Protein AF-A0A531CSM1-F1 (afdb_monomer_lite)

pLDDT: mean 91.16, std 9.32, range [47.19, 98.81]

Sequence (619 aa):
DDDGPSISTTGTEPTLTVDETVLTTDDTKSFAANFSSAFGADGAGTVTYALGFTAGATGLTDTLTGQAVVLSLNGGVVEGRTATSNDLVFTVTVSSTGNVTLDQIRAVVHPTTDPDESKTLAADNLVQLTATVTDKDGDHHSATLDIGQNLVFKDDGPTITKPFDGDKNAGNGNGTHETLANTVGASAEGNFGYDIGADSHPAAFYNATHSDFVDQDSVLDGIQLSLTGNLTGLVPGTPTSFISSYATLQSESATSATFNWQISYDSDPNTAGNQTATAGGTLVFDKDADTYTITLNDAVEGFTKDILHTSELLSKEPTSNVGHPNIVVEKLFEADSTPETTDRDFFVQFTANSVTNTIKFGLNTTGDSDDATPTDTAWNPGDLVTNNHEDWVSATQSTNGVAGDTIQKGELLTLRFFDTSPGITTESITPSQTAADMAIKFDGIGTSEDLMVILQLVSGTDSSVHTTKAIYISNSDIFKAGQVPDAYLADFPLDNNDGLVIIERNDYNGVGENWVIQGAQIMQSGNGITGPDSNPNLAGLQETPTAIDLNRLTGSTGGSSQTALVNWDATDNDVLKIVDLGFTSTQTTTPDAHLDFGVQVADADGDTTTVQHILVDIA

Radius of gyration: 44.2 Å; chains: 1; bounding box: 89×59×142 Å

Foldseek 3Di:
DDFAKDKEFDDDAAFWEDELLDLADKGKDACLVRMDIDGTPLAADAKFKAKDFDWDFFPWAFLAPRAGWTWDADPRKIFTAGPPPRHTAWIWHADRRRIIMIGGNTDTFDDDQDQFDKDFTPDQRRMKMKMWGAHDVGGIDIYIDRGRRSHIYTGHAKDWPDFWDQAPPPPDDDDDANEFALDAFTKGKTFTEMDGTRSFYDQVQWWQAGDLWQAPDPPDPARWWDKFFWWAQAPVRDTWGFPDKTWHWHTDGPFKTKTKIKTWTAQHPLDPDRPIDMWIWMWMAGHVVRMIMTGTRGGFKHKYWDKFKLLQFPDKPPNDCVVQAQKMKTWRDDQVVAPDPPDFTKMKIKGKFFADPPAAKAWDQQQEEPVDRHPHQADDKSIHIHIPGTGGFDRHSFATETNDRWFWQRMKMKMFIARDDPDRPDDDRQFDDWFQKKKWKFAQADQFFWKKKKFWKAAPVDRVDTIIAIATETSVLWDAAPRDDPSCCVVDPHDHRMTMAMGGNLQQDDVPGRITGRMMMIHRFSSSRKHAAPDPPDDDGDTDFGHWYQQNDDDPPRYTDPPPGHITGDRDTDMTRTGMMIGIDMDMTRIKIWMWTWIKGTRSSGHIDHTGIRIHIHD

Secondary structure (DSSP, 8-state):
-----EEEE-SPPP-EEEEGGGTT--EEEE-GGGEEEE--SS---EEEEEEEE--S--S-BBTTT-PBEEEEEETTEEEEEETTT--EEEEEEE-TTSEEEEEE-S-B--SSS-TT-EE--SSGGGEEEEEEEE-SSS-EEEEEEE-GGGEEEEP---EEEE---S-TTS-S-TTPPEEE-SSTT-EEEEE-EEE--TT---TTT-BTTB-SB--S-TTSSS-B-EEEEEEESSSSSS-EE-SEEEEEEEEE-SSEEEEEEEEEEES-TTSSS--EEEEEEEEEEETTTTEEEEEEEE---EEEEEEEEGGG-SEEESSSSTT--SEEEEEEE-GGGSS-SS---EEEEEEEEE--SS---EEESSSS--SS-----B--TT-EEE-S-EE-EEEETTEEEESSSSB-TTEEEEEEEESS---SSS---S----BS-EEEEESS--SS--EEEEEEEEETTEEEEEEEEEEEE-GGGSEETT-S-HHHHTT----TT-EEEEE-GGGS--TT--EEEEEEEEESS-TT-BPPBS-TTSSS--BPP-EEE-----STT-PPPSSSEEPPPPP----B-EEEEEEEEEEEE--EEEEEEEE-BB-SS--BPPPEEEEEEE-

Structure (mmCIF, N/CA/C/O backbone):
data_AF-A0A531CSM1-F1
#
_entry.id   AF-A0A531CSM1-F1
#
loop_
_atom_site.group_PDB
_atom_site.id
_atom_site.type_symbol
_atom_site.label_atom_id
_atom_site.label_alt_id
_atom_site.label_comp_id
_atom_site.label_asym_id
_atom_site.label_entity_id
_atom_site.label_seq_id
_atom_site.pdbx_PDB_ins_code
_atom_site.Cartn_x
_atom_site.Cartn_y
_atom_site.Cartn_z
_atom_site.occupancy
_atom_site.B_iso_or_equiv
_atom_site.auth_seq_id
_atom_site.auth_comp_id
_atom_site.auth_asym_id
_atom_site.auth_atom_id
_atom_site.pdbx_PDB_model_num
ATOM 1 N N . ASP A 1 1 ? -43.591 4.612 87.127 1.00 54.69 1 ASP A N 1
ATOM 2 C CA . ASP A 1 1 ? -42.901 4.962 85.885 1.00 54.69 1 ASP A CA 1
ATOM 3 C C . ASP A 1 1 ? -42.885 3.718 85.040 1.00 54.69 1 ASP A C 1
ATOM 5 O O . ASP A 1 1 ? -42.678 2.643 85.594 1.00 54.69 1 ASP A O 1
ATOM 9 N N . ASP A 1 2 ? -43.318 3.889 83.802 1.00 59.16 2 ASP A N 1
ATOM 10 C CA . ASP A 1 2 ? -43.389 2.858 82.774 1.00 59.16 2 ASP A CA 1
ATOM 11 C C . ASP A 1 2 ? -42.035 2.872 82.059 1.00 59.16 2 ASP A C 1
ATOM 13 O O . ASP A 1 2 ? -41.625 3.932 81.569 1.00 59.16 2 ASP A O 1
ATOM 17 N N . ASP A 1 3 ? -41.279 1.777 82.139 1.00 74.12 3 ASP A N 1
ATOM 18 C CA . ASP A 1 3 ? -39.903 1.712 81.635 1.00 74.12 3 ASP A CA 1
ATOM 19 C C . ASP A 1 3 ? -39.920 1.189 80.189 1.00 74.12 3 ASP A C 1
ATOM 21 O O . ASP A 1 3 ? -39.660 0.011 79.952 1.00 74.12 3 ASP A O 1
ATOM 25 N N . GLY A 1 4 ? -40.177 2.082 79.228 1.00 84.31 4 GLY A N 1
ATOM 26 C CA . GLY A 1 4 ? -40.267 1.730 77.804 1.00 84.31 4 GLY A CA 1
ATOM 27 C C . GLY A 1 4 ? -38.965 1.181 77.181 1.00 84.31 4 GLY A C 1
ATOM 28 O O . GLY A 1 4 ? -37.873 1.257 77.768 1.00 84.31 4 GLY A O 1
ATOM 29 N N . PRO A 1 5 ? -39.029 0.643 75.949 1.00 94.19 5 PRO A N 1
ATOM 30 C CA . PRO A 1 5 ? -37.909 -0.050 75.337 1.00 94.19 5 PRO A CA 1
ATOM 31 C C . PRO A 1 5 ? -36.833 0.932 74.847 1.00 94.19 5 PRO A C 1
ATOM 33 O O . PRO A 1 5 ? -37.071 2.118 74.618 1.00 94.19 5 PRO A O 1
ATOM 36 N N . SER A 1 6 ? -35.615 0.434 74.629 1.00 94.31 6 SER A N 1
ATOM 37 C CA . SER A 1 6 ? -34.495 1.217 74.096 1.00 94.31 6 SER A CA 1
ATOM 38 C C . SER A 1 6 ? -33.812 0.504 72.934 1.00 94.31 6 SER A C 1
ATOM 40 O O . SER A 1 6 ? -33.751 -0.724 72.889 1.00 94.31 6 SER A O 1
ATOM 42 N N . ILE A 1 7 ? -33.303 1.274 71.973 1.00 96.81 7 ILE A N 1
ATOM 43 C CA . ILE A 1 7 ? -32.543 0.768 70.834 1.00 96.81 7 ILE A CA 1
ATOM 44 C C . ILE A 1 7 ? -31.530 1.827 70.398 1.00 96.81 7 ILE A C 1
ATOM 46 O O . ILE A 1 7 ? -31.811 3.024 70.466 1.00 96.81 7 ILE A O 1
ATOM 50 N N . SER A 1 8 ? -30.344 1.395 69.984 1.00 95.56 8 SER A N 1
ATOM 51 C CA . SER A 1 8 ? -29.292 2.257 69.439 1.00 95.56 8 SER A CA 1
ATOM 52 C C . SER A 1 8 ? -28.511 1.530 68.350 1.00 95.56 8 SER A C 1
ATOM 54 O O . SER A 1 8 ? -28.433 0.299 68.363 1.00 95.56 8 SER A O 1
ATOM 56 N N . THR A 1 9 ? -27.890 2.280 67.441 1.00 95.31 9 THR A N 1
ATOM 57 C CA . THR A 1 9 ? -26.961 1.714 66.459 1.00 95.31 9 THR A CA 1
ATOM 58 C C . THR A 1 9 ? -25.604 1.407 67.096 1.00 95.31 9 THR A C 1
ATOM 60 O O . THR A 1 9 ? -25.160 2.103 68.013 1.00 95.31 9 THR A O 1
ATOM 63 N N . THR A 1 10 ? -24.953 0.329 66.659 1.00 91.50 10 THR A N 1
ATOM 64 C CA . THR A 1 10 ? -23.661 -0.139 67.181 1.00 91.50 10 THR A CA 1
ATOM 65 C C . THR A 1 10 ? -22.855 -0.879 66.112 1.00 91.50 10 THR A C 1
ATOM 67 O O . THR A 1 10 ? -23.408 -1.351 65.124 1.00 91.50 10 THR A O 1
ATOM 70 N N . GLY A 1 11 ? -21.562 -1.088 66.368 1.00 89.69 11 GLY A N 1
ATOM 71 C CA . GLY A 1 11 ? -20.725 -1.983 65.564 1.00 89.69 11 GLY A CA 1
ATOM 72 C C . GLY A 1 11 ? -20.292 -1.399 64.219 1.00 89.69 11 GLY A C 1
ATOM 73 O O . GLY A 1 11 ? -20.488 -0.219 63.948 1.00 89.69 11 GLY A O 1
ATOM 74 N N . THR A 1 12 ? -19.656 -2.244 63.409 1.00 91.50 12 THR A N 1
ATOM 75 C CA . THR A 1 12 ? -19.281 -1.938 62.023 1.00 91.50 12 THR A CA 1
ATOM 76 C C . THR A 1 12 ? -20.348 -2.499 61.100 1.00 91.50 12 THR A C 1
ATOM 78 O O . THR A 1 12 ? -20.803 -3.630 61.284 1.00 91.50 12 THR A O 1
ATOM 81 N N . GLU A 1 13 ? -20.772 -1.698 60.140 1.00 94.94 13 GLU A N 1
ATOM 82 C CA . GLU A 1 13 ? -21.775 -2.084 59.158 1.00 94.94 13 GLU A CA 1
ATOM 83 C C . GLU A 1 13 ? -21.186 -3.067 58.137 1.00 94.94 13 GLU A C 1
ATOM 85 O O . GLU A 1 13 ? -20.042 -2.896 57.707 1.00 94.94 13 GLU A O 1
ATOM 90 N N . PRO A 1 14 ? -21.936 -4.105 57.736 1.00 97.00 14 PRO A N 1
ATOM 91 C CA . PRO A 1 14 ? -21.606 -4.887 56.555 1.00 97.00 14 PRO A CA 1
ATOM 92 C C . PRO A 1 14 ? -21.596 -4.024 55.288 1.00 97.00 14 PRO A C 1
ATOM 94 O O . PRO A 1 14 ? -22.323 -3.038 55.191 1.00 97.00 14 PRO A O 1
ATOM 97 N N . THR A 1 15 ? -20.827 -4.454 54.294 1.00 98.06 15 THR A N 1
ATOM 98 C CA . THR A 1 15 ? -20.883 -3.948 52.917 1.00 98.06 15 THR A CA 1
ATOM 99 C C . THR A 1 15 ? -21.598 -4.984 52.057 1.00 98.06 15 THR A C 1
ATOM 101 O O . THR A 1 15 ? -21.322 -6.180 52.202 1.00 98.06 15 THR A O 1
ATOM 104 N N . LEU A 1 16 ? -22.528 -4.533 51.216 1.00 98.56 16 LEU A N 1
ATOM 105 C CA . LEU A 1 16 ? -23.157 -5.344 50.180 1.00 98.56 16 LEU A CA 1
ATOM 106 C C . LEU A 1 16 ? -22.474 -5.033 48.852 1.00 98.56 16 LEU A C 1
ATOM 108 O O . LEU A 1 16 ? -22.362 -3.861 48.498 1.00 98.56 16 LEU A O 1
ATOM 112 N N . THR A 1 17 ? -22.025 -6.060 48.140 1.00 98.19 17 THR A N 1
ATOM 113 C CA . THR A 1 17 ? -21.304 -5.893 46.875 1.00 98.19 17 THR A CA 1
ATOM 114 C C . THR A 1 17 ? -21.959 -6.716 45.781 1.00 98.19 17 THR A C 1
ATOM 116 O O . THR A 1 17 ? -22.003 -7.939 45.879 1.00 98.19 17 THR A O 1
ATOM 119 N N . VAL A 1 18 ? -22.449 -6.025 44.761 1.00 98.00 18 VAL A N 1
ATOM 120 C CA . VAL A 1 18 ? -22.950 -6.581 43.497 1.00 98.00 18 VAL A CA 1
ATOM 121 C C . VAL A 1 18 ? -21.958 -6.251 42.388 1.00 98.00 18 VAL A C 1
ATOM 123 O O . VAL A 1 18 ? -21.143 -5.345 42.561 1.00 98.00 18 VAL A O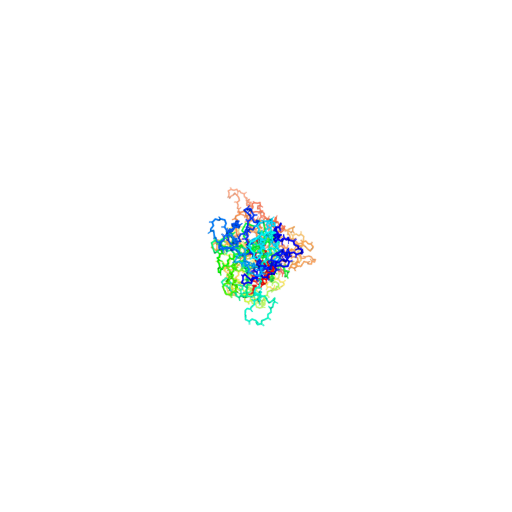 1
ATOM 126 N N . ASP A 1 19 ? -21.996 -7.019 41.306 1.00 95.62 19 ASP A N 1
ATOM 127 C CA . ASP A 1 19 ? -20.972 -7.027 40.263 1.00 95.62 19 ASP A CA 1
ATOM 128 C C . ASP A 1 19 ? -21.630 -7.114 38.887 1.00 95.62 19 ASP A C 1
ATOM 130 O O . ASP A 1 19 ? -22.467 -7.995 38.645 1.00 95.62 19 ASP A O 1
ATOM 134 N N . GLU A 1 20 ? -21.276 -6.172 38.017 1.00 95.00 20 GLU A N 1
ATOM 135 C CA . GLU A 1 20 ? -21.855 -6.013 36.689 1.00 95.00 20 GLU A CA 1
ATOM 136 C C . GLU A 1 20 ? -21.541 -7.201 35.778 1.00 95.00 20 GLU A C 1
ATOM 138 O O . GLU A 1 20 ? -22.413 -7.578 34.992 1.00 95.00 20 GLU A O 1
ATOM 143 N N . THR A 1 21 ? -20.437 -7.923 36.024 1.00 91.88 21 THR A N 1
ATOM 144 C CA . THR A 1 21 ? -20.078 -9.154 35.297 1.00 91.88 21 THR A CA 1
ATOM 145 C C . THR A 1 21 ? -21.235 -10.158 35.330 1.00 91.88 21 THR A C 1
ATOM 147 O O . THR A 1 21 ? -21.452 -10.949 34.408 1.00 91.88 21 THR A O 1
ATOM 150 N N . VAL A 1 22 ? -21.992 -10.179 36.439 1.00 90.38 22 VAL A N 1
ATOM 151 C CA . VAL A 1 22 ? -23.143 -11.067 36.624 1.00 90.38 22 VAL A CA 1
ATOM 152 C C . VAL A 1 22 ? -24.270 -10.361 37.385 1.00 90.38 22 VAL A C 1
ATOM 154 O O . VAL A 1 22 ? -24.526 -10.654 38.557 1.00 90.38 22 VAL A O 1
ATOM 157 N N . LEU A 1 23 ? -25.057 -9.558 36.664 1.00 93.69 23 LEU A N 1
ATOM 158 C CA . LEU A 1 23 ? -26.254 -8.857 37.171 1.00 93.69 23 LEU A CA 1
ATOM 159 C C . LEU A 1 23 ? -27.332 -9.756 37.815 1.00 93.69 23 LEU A C 1
ATOM 161 O O . LEU A 1 23 ? -28.284 -9.272 38.408 1.00 93.69 23 LEU A O 1
ATOM 165 N N . THR A 1 24 ? -27.244 -11.083 37.706 1.00 92.12 24 THR A N 1
ATOM 166 C CA . THR A 1 24 ? -28.193 -11.996 38.373 1.00 92.12 24 THR A CA 1
ATOM 167 C C . THR A 1 24 ? -27.790 -12.375 39.802 1.00 92.12 24 THR A C 1
ATOM 169 O O . THR A 1 24 ? -28.430 -13.247 40.396 1.00 92.12 24 THR A O 1
ATOM 172 N N . THR A 1 25 ? -26.689 -11.825 40.322 1.00 95.38 25 THR A N 1
ATOM 173 C CA . THR A 1 25 ? -26.137 -12.184 41.634 1.00 95.38 25 THR A CA 1
ATOM 174 C C . THR A 1 25 ? -26.363 -11.075 42.658 1.00 95.38 25 THR A C 1
ATOM 176 O O . THR A 1 25 ? -25.632 -10.091 42.698 1.00 95.38 25 THR A O 1
ATOM 179 N N . ASP A 1 26 ? -27.328 -11.288 43.548 1.00 97.62 26 ASP A N 1
ATOM 180 C CA . ASP A 1 26 ? -27.588 -10.398 44.682 1.00 97.62 26 ASP A CA 1
ATOM 181 C C . ASP A 1 26 ? -26.577 -10.624 45.818 1.00 97.62 26 ASP A C 1
ATOM 183 O O . ASP A 1 26 ? -26.142 -11.757 46.070 1.00 97.62 26 ASP A O 1
ATOM 187 N N . ASP A 1 27 ? -26.312 -9.589 46.620 1.00 98.56 27 ASP A N 1
ATOM 188 C CA . ASP A 1 27 ? -25.626 -9.749 47.905 1.00 98.56 27 ASP A CA 1
ATOM 189 C C . ASP A 1 27 ? -26.581 -9.532 49.077 1.00 98.56 27 ASP A C 1
ATOM 191 O O . ASP A 1 27 ? -27.343 -8.570 49.123 1.00 98.56 27 ASP A O 1
ATOM 195 N N . THR A 1 28 ? -26.529 -10.432 50.061 1.00 98.50 28 THR A N 1
ATOM 196 C CA . THR A 1 28 ? -27.346 -10.379 51.277 1.00 98.50 28 THR A CA 1
ATOM 197 C C . THR A 1 28 ? -26.465 -10.415 52.515 1.00 98.50 28 THR A C 1
ATOM 199 O O . THR A 1 28 ? -25.750 -11.392 52.760 1.00 98.50 28 THR A O 1
ATOM 202 N N . LYS A 1 29 ? -26.586 -9.403 53.378 1.00 98.44 29 LYS A N 1
ATOM 203 C CA . LYS A 1 29 ? -25.868 -9.330 54.659 1.00 98.44 29 LYS A CA 1
ATOM 204 C C . LYS A 1 29 ? -26.821 -9.039 55.815 1.00 98.44 29 LYS A C 1
ATOM 206 O O . LYS A 1 29 ? -27.849 -8.384 55.658 1.00 98.44 29 LYS A O 1
ATOM 211 N N . SER A 1 30 ? -26.487 -9.536 57.006 1.00 97.75 30 SER A N 1
ATOM 212 C CA . SER A 1 30 ? -27.281 -9.277 58.211 1.00 97.75 30 SER A CA 1
ATOM 213 C C . SER A 1 30 ? -26.825 -7.995 58.896 1.00 97.75 30 SER A C 1
ATOM 215 O O . SER A 1 30 ? -25.690 -7.921 59.361 1.00 97.75 30 SER A O 1
ATOM 217 N N . PHE A 1 31 ? -27.734 -7.028 59.016 1.00 97.75 31 PHE A N 1
ATOM 218 C CA . PHE A 1 31 ? -27.537 -5.775 59.752 1.00 97.75 31 PHE A CA 1
ATOM 219 C C . PHE A 1 31 ? -28.145 -5.833 61.159 1.00 97.75 31 PHE A C 1
ATOM 221 O O . PHE A 1 31 ? -28.084 -4.869 61.917 1.00 97.75 31 PHE A O 1
ATOM 228 N N . ALA A 1 32 ? -28.735 -6.966 61.556 1.00 95.81 32 ALA A N 1
ATOM 229 C CA . ALA A 1 32 ? -29.391 -7.099 62.856 1.00 95.81 32 ALA A CA 1
ATOM 230 C C . ALA A 1 32 ? -28.437 -6.819 64.031 1.00 95.81 32 ALA A C 1
ATOM 232 O O . ALA A 1 32 ? -28.837 -6.201 65.015 1.00 95.81 32 ALA A O 1
ATOM 233 N N . ALA A 1 33 ? -27.166 -7.217 63.907 1.00 96.00 33 ALA A N 1
ATOM 234 C CA . ALA A 1 33 ? -26.134 -6.970 64.915 1.00 96.00 33 ALA A CA 1
ATOM 235 C C . ALA A 1 33 ? -25.743 -5.486 65.045 1.00 96.00 33 ALA A C 1
ATOM 237 O O . ALA A 1 33 ? -25.123 -5.107 66.039 1.00 96.00 33 ALA A O 1
ATOM 238 N N . ASN A 1 34 ? -26.125 -4.642 64.081 1.00 97.25 34 ASN A N 1
ATOM 239 C CA . ASN A 1 34 ? -25.899 -3.202 64.138 1.00 97.25 34 ASN A CA 1
ATOM 240 C C . ASN A 1 34 ? -26.920 -2.472 65.014 1.00 97.25 34 ASN A C 1
ATOM 242 O O . ASN A 1 34 ? -26.779 -1.273 65.229 1.00 97.25 34 ASN A O 1
ATOM 246 N N . PHE A 1 35 ? -27.910 -3.180 65.563 1.00 97.00 35 PHE A N 1
ATOM 247 C CA . PHE A 1 35 ? -28.906 -2.620 66.466 1.00 97.00 35 PHE A CA 1
ATOM 248 C C . PHE A 1 35 ? -28.861 -3.315 67.825 1.00 97.00 35 PHE A C 1
ATOM 250 O O . PHE A 1 35 ? -29.227 -4.481 67.971 1.00 97.00 35 PHE A O 1
ATOM 257 N N . SER A 1 36 ? -28.466 -2.567 68.852 1.00 96.00 36 SER A N 1
ATOM 258 C CA . SER A 1 36 ? -28.531 -3.020 70.239 1.00 96.00 36 SER A CA 1
ATOM 259 C C . SER A 1 36 ? -29.869 -2.595 70.830 1.00 96.00 36 SER A C 1
ATOM 261 O O . SER A 1 36 ? -30.087 -1.405 71.047 1.00 96.00 36 SER A O 1
ATOM 263 N N . SER A 1 37 ? -30.759 -3.555 71.089 1.00 93.88 37 SER A N 1
ATOM 264 C CA . SER A 1 37 ? -32.105 -3.311 71.625 1.00 93.88 37 SER A CA 1
ATOM 265 C C . SER A 1 37 ? -32.321 -3.944 73.002 1.00 93.88 37 SER A C 1
ATOM 267 O O . SER A 1 37 ? -31.727 -4.969 73.340 1.00 93.88 37 SER A O 1
ATOM 269 N N . ALA A 1 38 ? -33.192 -3.329 73.802 1.00 93.44 38 ALA A N 1
ATOM 270 C CA . ALA A 1 38 ? -33.670 -3.839 75.080 1.00 93.44 38 ALA A CA 1
ATOM 271 C C . ALA A 1 38 ? -35.160 -3.511 75.254 1.00 93.44 38 ALA A C 1
ATOM 273 O O . ALA A 1 38 ? -35.584 -2.387 75.010 1.00 93.44 38 ALA A O 1
ATOM 274 N N . PHE A 1 39 ? -35.941 -4.486 75.716 1.00 91.69 39 PHE A N 1
ATOM 275 C CA . PHE A 1 39 ? -37.402 -4.387 75.841 1.00 91.69 39 PHE A CA 1
ATOM 276 C C . PHE A 1 39 ? -37.898 -3.779 77.163 1.00 91.69 39 PHE A C 1
ATOM 278 O O . PHE A 1 39 ? -39.072 -3.903 77.474 1.00 91.69 39 PHE A O 1
ATOM 285 N N . GLY A 1 40 ? -37.016 -3.203 77.982 1.00 88.19 40 GLY A N 1
ATOM 286 C CA . GLY A 1 40 ? -37.424 -2.668 79.285 1.00 88.19 40 GLY A CA 1
ATOM 287 C C . GLY A 1 40 ? -37.887 -3.743 80.279 1.00 88.19 40 GLY A C 1
ATOM 288 O O . GLY A 1 40 ? -37.547 -4.929 80.157 1.00 88.19 40 GLY A O 1
ATOM 289 N N . ALA A 1 41 ? -38.612 -3.312 81.312 1.00 86.81 41 ALA A N 1
ATOM 290 C CA . ALA A 1 41 ? -39.083 -4.178 82.395 1.00 86.81 41 ALA A CA 1
ATOM 291 C C . ALA A 1 41 ? -40.318 -5.016 82.003 1.00 86.81 41 ALA A C 1
ATOM 293 O O . ALA A 1 41 ? -40.567 -6.062 82.613 1.00 86.81 41 ALA A O 1
ATOM 294 N N . ASP A 1 42 ? -41.035 -4.602 80.957 1.00 84.19 42 ASP A N 1
ATOM 295 C CA . ASP A 1 42 ? -42.323 -5.164 80.526 1.00 84.19 42 ASP A CA 1
ATOM 296 C C . ASP A 1 42 ? -42.180 -6.462 79.715 1.00 84.19 42 ASP A C 1
ATOM 298 O O . ASP A 1 42 ? -43.124 -7.244 79.533 1.00 84.19 42 ASP A O 1
ATOM 302 N N . GLY A 1 43 ? -40.936 -6.791 79.365 1.00 83.06 43 GLY A N 1
ATOM 303 C CA . GLY A 1 43 ? -40.537 -8.061 78.778 1.00 83.06 43 GLY A CA 1
ATOM 304 C C . GLY A 1 43 ? -40.579 -8.056 77.253 1.00 83.06 43 GLY A C 1
ATOM 305 O O . GLY A 1 43 ? -41.027 -7.117 76.609 1.00 83.06 43 GLY A O 1
ATOM 306 N N . ALA A 1 44 ? -40.060 -9.130 76.657 1.00 88.31 44 ALA A N 1
ATOM 307 C CA . ALA A 1 44 ? -39.810 -9.174 75.220 1.00 88.31 44 ALA A CA 1
ATOM 308 C C . ALA A 1 44 ? -41.084 -9.036 74.367 1.00 88.31 44 ALA A C 1
ATOM 310 O O . ALA A 1 44 ? -42.036 -9.803 74.548 1.00 88.31 44 ALA A O 1
ATOM 311 N N . GLY A 1 45 ? -41.041 -8.117 73.399 1.00 92.06 45 GLY A N 1
ATOM 312 C CA . GLY A 1 45 ? -41.977 -8.020 72.279 1.00 92.06 45 GLY A CA 1
ATOM 313 C C . GLY A 1 45 ? -41.285 -8.356 70.952 1.00 92.06 45 GLY A C 1
ATOM 314 O O . GLY A 1 45 ? -40.813 -9.481 70.775 1.00 92.06 45 GLY A O 1
ATOM 315 N N . THR A 1 46 ? -41.224 -7.414 70.007 1.00 94.62 46 THR A N 1
ATOM 316 C CA . THR A 1 46 ? -40.682 -7.623 68.648 1.00 94.62 46 THR A CA 1
ATOM 317 C C . THR A 1 46 ? -39.657 -6.571 68.236 1.00 94.62 46 THR A C 1
ATOM 319 O O . THR A 1 46 ? -39.707 -5.437 68.700 1.00 94.62 46 THR A O 1
ATOM 322 N N . VAL A 1 47 ? -38.761 -6.931 67.312 1.00 96.31 47 VAL A N 1
ATOM 323 C CA . VAL A 1 47 ? -37.936 -5.976 66.557 1.00 96.31 47 VAL A CA 1
ATOM 324 C C . VAL A 1 47 ? -38.329 -6.076 65.088 1.00 96.31 47 VAL A C 1
ATOM 326 O O . VAL A 1 47 ? -38.353 -7.175 64.536 1.00 96.31 47 VAL A O 1
ATOM 329 N N . THR A 1 48 ? -38.656 -4.949 64.466 1.00 97.62 48 THR A N 1
ATOM 330 C CA . THR A 1 48 ? -38.996 -4.864 63.039 1.00 97.62 48 THR A CA 1
ATOM 331 C C . THR A 1 48 ? -38.020 -3.959 62.310 1.00 97.62 48 THR A C 1
ATOM 333 O O . THR A 1 48 ? -37.527 -2.997 62.892 1.00 97.62 48 THR A O 1
ATOM 336 N N . TYR A 1 49 ? -37.795 -4.237 61.030 1.00 98.31 49 TYR A N 1
ATOM 337 C CA . TYR A 1 49 ? -36.879 -3.491 60.175 1.00 98.31 49 TYR A CA 1
ATOM 338 C C . TYR A 1 49 ? -37.640 -2.884 58.999 1.00 98.31 49 TYR A C 1
ATOM 340 O O . TYR A 1 49 ? -38.511 -3.539 58.425 1.00 98.31 49 TYR A O 1
ATOM 348 N N . ALA A 1 50 ? -37.307 -1.649 58.641 1.00 98.31 50 ALA A N 1
ATOM 349 C CA . ALA A 1 50 ? -37.851 -0.968 57.476 1.00 98.31 50 ALA A CA 1
ATOM 350 C C . ALA A 1 50 ? -36.751 -0.172 56.775 1.00 98.31 50 ALA A C 1
ATOM 352 O O . ALA A 1 50 ? -35.933 0.473 57.432 1.00 98.31 50 ALA A O 1
ATOM 353 N N . LEU A 1 51 ? -36.756 -0.208 55.444 1.00 98.38 51 LEU A N 1
ATOM 354 C CA . LEU A 1 51 ? -35.912 0.658 54.633 1.00 98.38 51 LEU A CA 1
ATOM 355 C C . LEU A 1 51 ? -36.625 1.981 54.350 1.00 98.38 51 LEU A C 1
ATOM 357 O O . LEU A 1 51 ? -37.842 2.033 54.154 1.00 98.38 51 LEU A O 1
ATOM 361 N N . GLY A 1 52 ? -35.839 3.045 54.300 1.00 97.81 52 GLY A N 1
ATOM 362 C CA . GLY A 1 52 ? -36.236 4.366 53.844 1.00 97.81 52 GLY A CA 1
ATOM 363 C C . GLY A 1 52 ? -35.130 4.990 53.004 1.00 97.81 52 GLY A C 1
ATOM 364 O O . GLY A 1 52 ? -34.029 4.451 52.897 1.00 97.81 52 GLY A O 1
ATOM 365 N N . PHE A 1 53 ? -35.421 6.141 52.407 1.00 97.38 53 PHE A N 1
ATOM 366 C CA . PHE A 1 53 ? -34.431 6.898 51.652 1.00 97.38 53 PHE A CA 1
ATOM 367 C C . PHE A 1 53 ? -34.574 8.399 51.906 1.00 97.38 53 PHE A C 1
ATOM 369 O O . PHE A 1 53 ? -35.665 8.886 52.224 1.00 97.38 53 PHE A O 1
ATOM 376 N N . THR A 1 54 ? -33.477 9.133 51.727 1.00 95.62 54 THR A N 1
ATOM 377 C CA . THR A 1 54 ? -33.488 10.599 51.671 1.00 95.62 54 THR A CA 1
ATOM 378 C C . THR A 1 54 ? -33.401 11.032 50.215 1.00 95.62 54 THR A C 1
ATOM 380 O O . THR A 1 54 ? -32.531 10.572 49.481 1.00 95.62 54 THR A O 1
ATOM 383 N N . ALA A 1 55 ? -34.281 11.937 49.784 1.00 91.75 55 ALA A N 1
ATOM 384 C CA . ALA A 1 55 ? -34.203 12.492 48.438 1.00 91.75 55 ALA A CA 1
ATOM 385 C C . ALA A 1 55 ? -32.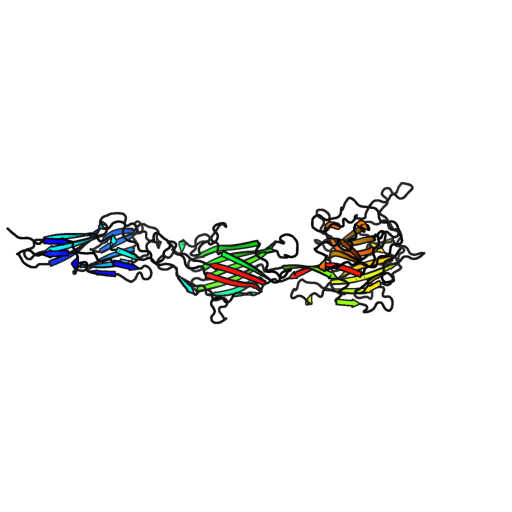873 13.241 48.237 1.00 91.75 55 ALA A C 1
ATOM 387 O O . ALA A 1 55 ? -32.531 14.137 49.010 1.00 91.75 55 ALA A O 1
ATOM 388 N N . GLY A 1 56 ? -32.147 12.891 47.180 1.00 93.00 56 GLY A N 1
ATOM 389 C CA . GLY A 1 56 ? -30.840 13.451 46.858 1.00 93.00 56 GLY A CA 1
ATOM 390 C C . GLY A 1 56 ? -30.279 12.835 45.580 1.00 93.00 56 GLY A C 1
ATOM 391 O O . GLY A 1 56 ? -30.848 11.885 45.040 1.00 93.00 56 GLY A O 1
ATOM 392 N N . ALA A 1 57 ? -29.181 13.398 45.079 1.00 96.06 57 ALA A N 1
ATOM 393 C CA . ALA A 1 57 ? -28.460 12.813 43.955 1.00 96.06 57 ALA A CA 1
ATOM 394 C C . ALA A 1 57 ? -27.737 11.545 44.425 1.00 96.06 57 ALA A C 1
ATOM 396 O O . ALA A 1 57 ? -26.983 11.600 45.392 1.00 96.06 57 ALA A O 1
ATOM 397 N N . THR A 1 58 ? -27.959 10.427 43.736 1.00 97.88 58 THR A N 1
ATOM 398 C CA . THR A 1 58 ? -27.299 9.150 44.050 1.00 97.88 58 THR A CA 1
ATOM 399 C C . THR A 1 58 ? -25.838 9.123 43.624 1.00 97.88 58 THR A C 1
ATOM 401 O O . THR A 1 58 ? -25.081 8.341 44.173 1.00 97.88 58 THR A O 1
ATOM 404 N N . GLY A 1 59 ? -25.439 9.948 42.651 1.00 97.12 59 GLY A N 1
ATOM 405 C CA . GLY A 1 59 ? -24.121 9.855 42.011 1.00 97.12 59 GLY A CA 1
ATOM 406 C C . GLY A 1 59 ? -23.989 8.704 41.009 1.00 97.12 59 GLY A C 1
ATOM 407 O O . GLY A 1 59 ? -22.942 8.580 40.377 1.00 97.12 59 GLY A O 1
ATOM 408 N N . LEU A 1 60 ? -25.039 7.896 40.832 1.00 98.00 60 LEU A N 1
ATOM 409 C CA . LEU A 1 60 ? -25.089 6.834 39.835 1.00 98.00 60 LEU A CA 1
ATOM 410 C C . LEU A 1 60 ? -25.756 7.339 38.551 1.00 98.00 60 LEU A C 1
ATOM 412 O O . LEU A 1 60 ? -26.719 8.116 38.593 1.00 98.00 60 LEU A O 1
ATOM 416 N N . THR A 1 61 ? -25.262 6.842 37.426 1.00 97.19 61 THR A N 1
ATOM 417 C CA . THR A 1 61 ? -25.804 7.062 36.084 1.00 97.19 61 THR A CA 1
ATOM 418 C C . THR A 1 61 ? -25.984 5.691 35.460 1.00 97.19 61 THR A C 1
ATOM 420 O O . THR A 1 61 ? -25.053 4.904 35.496 1.00 97.19 61 THR A O 1
ATOM 423 N N . ASP A 1 62 ? -27.166 5.401 34.931 1.00 96.62 62 ASP A N 1
ATOM 424 C CA . ASP A 1 62 ? -27.424 4.166 34.187 1.00 96.62 62 ASP A CA 1
ATOM 425 C C . ASP A 1 62 ? -26.655 4.188 32.864 1.00 96.62 62 ASP A C 1
ATOM 427 O O . ASP A 1 62 ? -26.843 5.132 32.089 1.00 96.62 62 ASP A O 1
ATOM 431 N N . THR A 1 63 ? -25.828 3.173 32.604 1.00 94.25 63 THR A N 1
ATOM 432 C CA . THR A 1 63 ? -24.920 3.165 31.445 1.00 94.25 63 THR A CA 1
ATOM 433 C C . THR A 1 63 ? -25.688 3.193 30.126 1.00 94.25 63 THR A C 1
ATOM 435 O O . THR A 1 63 ? -25.504 4.090 29.304 1.00 94.25 63 THR A O 1
ATOM 438 N N . LEU A 1 64 ? -26.687 2.319 29.982 1.00 91.75 64 LEU A N 1
ATOM 439 C CA . LEU A 1 64 ? -27.452 2.172 28.741 1.00 91.75 64 LEU A CA 1
ATOM 440 C C . LEU A 1 64 ? -28.251 3.430 28.341 1.00 91.75 64 LEU A C 1
ATOM 442 O O . LEU A 1 64 ? -28.412 3.718 27.153 1.00 91.75 64 LEU A O 1
ATOM 446 N N . THR A 1 65 ? -28.825 4.167 29.300 1.00 93.12 65 THR A N 1
ATOM 447 C CA . THR A 1 65 ? -29.630 5.370 28.997 1.00 93.12 65 THR A CA 1
ATOM 448 C C . THR A 1 65 ? -28.882 6.690 29.170 1.00 93.12 65 THR A C 1
ATOM 450 O O . THR A 1 65 ? -29.403 7.728 28.748 1.00 93.12 65 THR A O 1
ATOM 453 N N . GLY A 1 66 ? -27.726 6.688 29.838 1.00 92.75 66 GLY A N 1
ATOM 454 C CA . GLY A 1 66 ? -27.008 7.894 30.256 1.00 92.75 66 GLY A CA 1
ATOM 455 C C . GLY A 1 66 ? -27.771 8.759 31.271 1.00 92.75 66 GLY A C 1
ATOM 456 O O . GLY A 1 66 ? -27.442 9.931 31.471 1.00 92.75 66 GLY A O 1
ATOM 457 N N . GLN A 1 67 ? -28.837 8.239 31.891 1.00 96.44 67 GLN A N 1
ATOM 458 C CA . GLN A 1 67 ? -29.669 8.997 32.828 1.00 96.44 67 GLN A CA 1
ATOM 459 C C . GLN A 1 67 ? -29.202 8.825 34.272 1.00 96.44 67 GLN A C 1
ATOM 461 O O . GLN A 1 67 ? -28.877 7.727 34.714 1.00 96.44 67 GLN A O 1
ATOM 466 N N . ALA A 1 68 ? -29.281 9.904 35.055 1.00 98.06 68 ALA A N 1
ATOM 467 C CA . ALA A 1 68 ? -29.069 9.834 36.499 1.00 98.06 68 ALA A CA 1
ATOM 468 C C . ALA A 1 68 ? -30.064 8.866 37.163 1.00 98.06 68 ALA A C 1
ATOM 470 O O . ALA A 1 68 ? -31.254 8.858 36.829 1.00 98.06 68 ALA A O 1
ATOM 471 N N . VAL A 1 69 ? -29.594 8.107 38.150 1.00 98.50 69 VAL A N 1
ATOM 472 C CA . VAL A 1 69 ? -30.427 7.204 38.952 1.00 98.50 69 VAL A CA 1
ATOM 473 C C . VAL A 1 69 ? -30.973 7.959 40.165 1.00 98.50 69 VAL A C 1
ATOM 475 O O . VAL A 1 69 ? -30.239 8.654 40.866 1.00 98.50 69 VAL A O 1
ATOM 478 N N . VAL A 1 70 ? -32.266 7.838 40.444 1.00 98.12 70 VAL A N 1
ATOM 479 C CA . VAL A 1 70 ? -32.950 8.453 41.590 1.00 98.12 70 VAL A CA 1
ATOM 480 C C . VAL A 1 70 ? -33.623 7.390 42.447 1.00 98.12 70 VAL A C 1
ATOM 482 O O . VAL A 1 70 ? -34.076 6.366 41.943 1.00 98.12 70 VAL A O 1
ATOM 485 N N . LEU A 1 71 ? -33.695 7.635 43.755 1.00 98.44 71 LEU A N 1
ATOM 486 C CA . LEU A 1 71 ? -34.302 6.701 44.700 1.00 98.44 71 LEU A CA 1
ATOM 487 C C . LEU A 1 71 ? -35.813 6.910 44.810 1.00 98.44 71 LEU A C 1
ATOM 489 O O . LEU A 1 71 ? -36.314 8.038 44.801 1.00 98.44 71 LEU A O 1
ATOM 493 N N . SER A 1 72 ? -36.534 5.810 44.984 1.00 97.00 72 SER A N 1
ATOM 494 C CA . SER A 1 72 ? -37.952 5.786 45.332 1.00 97.00 72 SER A CA 1
ATOM 495 C C . SER A 1 72 ? -38.241 4.644 46.308 1.00 97.00 72 SER A C 1
ATOM 497 O O . SER A 1 72 ? -37.429 3.736 46.467 1.00 97.00 72 SER A O 1
ATOM 499 N N . LEU A 1 73 ? -39.387 4.695 46.992 1.00 97.25 73 LEU A N 1
ATOM 500 C CA . LEU A 1 73 ? -39.828 3.634 47.898 1.00 97.25 73 LEU A CA 1
ATOM 501 C C . LEU A 1 73 ? -41.122 3.021 47.364 1.00 97.25 73 LEU A C 1
ATOM 503 O O . LEU A 1 73 ? -42.139 3.711 47.261 1.00 97.25 73 LEU A O 1
ATOM 507 N N . ASN A 1 74 ? -41.096 1.724 47.075 1.00 96.81 74 ASN A N 1
ATOM 508 C CA . ASN A 1 74 ? -42.222 0.980 46.526 1.00 96.81 74 ASN A CA 1
ATOM 509 C C . ASN A 1 74 ? -42.502 -0.256 47.389 1.00 96.81 74 ASN A C 1
ATOM 511 O O . ASN A 1 74 ? -41.746 -1.220 47.391 1.00 96.81 74 ASN A O 1
ATOM 515 N N . GLY A 1 75 ? -43.573 -0.223 48.187 1.00 93.94 75 GLY A N 1
ATOM 516 C CA . GLY A 1 75 ? -43.972 -1.380 49.000 1.00 93.94 75 GLY A CA 1
ATOM 517 C C . GLY A 1 75 ? -42.939 -1.844 50.042 1.00 93.94 75 GLY A C 1
ATOM 518 O O . GLY A 1 75 ? -42.954 -3.012 50.414 1.00 93.94 75 GLY A O 1
ATOM 519 N N . GLY A 1 76 ? -42.057 -0.951 50.512 1.00 94.50 76 GLY A N 1
ATOM 520 C CA . GLY A 1 76 ? -40.976 -1.269 51.461 1.00 94.50 76 GLY A CA 1
ATOM 521 C C . GLY A 1 76 ? -39.636 -1.627 50.808 1.00 94.50 76 GLY A C 1
ATOM 522 O O . GLY A 1 76 ? -38.662 -1.849 51.522 1.00 94.50 76 GLY A O 1
ATOM 523 N N . VAL A 1 77 ? -39.582 -1.646 49.474 1.00 98.44 77 VAL A N 1
ATOM 524 C CA . VAL A 1 77 ? -38.358 -1.787 48.680 1.00 98.44 77 VAL A CA 1
ATOM 525 C C . VAL A 1 77 ? -37.859 -0.402 48.301 1.00 98.44 77 VAL A C 1
ATOM 527 O O . VAL A 1 77 ? -38.637 0.414 47.797 1.00 98.44 77 VAL A O 1
ATOM 530 N N . VAL A 1 78 ? -36.580 -0.127 48.547 1.00 98.69 78 VAL A N 1
ATOM 531 C CA . VAL A 1 78 ? -35.929 1.058 47.980 1.00 98.69 78 VAL A CA 1
ATOM 532 C C . VAL A 1 78 ? -35.486 0.699 46.568 1.00 98.69 78 VAL A C 1
ATOM 534 O O . VAL A 1 78 ? -34.756 -0.265 46.375 1.00 98.69 78 VAL A O 1
ATOM 537 N N . GLU A 1 79 ? -35.954 1.452 45.583 1.00 98.62 79 GLU A N 1
ATOM 538 C CA . GLU A 1 79 ? -35.662 1.237 44.167 1.00 98.62 79 GLU A CA 1
ATOM 539 C C . GLU A 1 79 ? -34.824 2.403 43.639 1.00 98.62 79 GLU A C 1
ATOM 541 O O . GLU A 1 79 ? -35.224 3.564 43.780 1.00 98.62 79 GLU A O 1
ATOM 546 N N . GLY A 1 80 ? -33.697 2.100 42.997 1.00 98.38 80 GLY A N 1
ATOM 547 C CA . GLY A 1 80 ? -32.981 3.039 42.141 1.00 98.38 80 GLY A CA 1
ATOM 548 C C . GLY A 1 80 ? -33.553 2.983 40.730 1.00 98.38 80 GLY A C 1
ATOM 549 O O . GLY A 1 80 ? -33.568 1.919 40.114 1.00 98.38 80 GLY A O 1
ATOM 550 N N . ARG A 1 81 ? -34.046 4.110 40.211 1.00 98.38 81 ARG A N 1
ATOM 551 C CA . ARG A 1 81 ? -34.635 4.201 38.868 1.00 98.38 81 ARG A CA 1
ATOM 552 C C . ARG A 1 81 ? -34.019 5.321 38.050 1.00 98.38 81 ARG A C 1
ATOM 554 O O . ARG A 1 81 ? -33.703 6.371 38.597 1.00 98.38 81 ARG A O 1
ATOM 561 N N . THR A 1 82 ? -33.910 5.150 36.738 1.00 98.31 82 THR A N 1
ATOM 562 C CA . THR A 1 82 ? -33.517 6.242 35.830 1.00 98.31 82 THR A CA 1
ATOM 563 C C . THR A 1 82 ? -34.486 7.421 35.970 1.00 98.31 82 THR A C 1
ATOM 565 O O . THR A 1 82 ? -35.705 7.220 35.992 1.00 98.31 82 THR A O 1
ATOM 568 N N . ALA A 1 83 ? -33.970 8.646 36.037 1.00 97.06 83 ALA A N 1
ATOM 569 C CA . ALA A 1 83 ? -34.755 9.831 36.383 1.00 97.06 83 ALA A CA 1
ATOM 570 C C . ALA A 1 83 ? -35.892 10.170 35.403 1.00 97.06 83 ALA A C 1
ATOM 572 O O . ALA A 1 83 ? -36.872 10.792 35.814 1.00 97.06 83 ALA A O 1
ATOM 573 N N . THR A 1 84 ? -35.771 9.798 34.122 1.00 96.75 84 THR A N 1
ATOM 574 C CA . THR A 1 84 ? -36.731 10.189 33.075 1.00 96.75 84 THR A CA 1
ATOM 575 C C . THR A 1 84 ? -37.517 9.002 32.528 1.00 96.75 84 THR A C 1
ATOM 577 O O . THR A 1 84 ? -38.742 9.084 32.453 1.00 96.75 84 THR A O 1
ATOM 580 N N . SER A 1 85 ? -36.855 7.902 32.157 1.00 96.50 85 SER A N 1
ATOM 581 C CA . SER A 1 85 ? -37.534 6.712 31.613 1.00 96.50 85 SER A CA 1
ATOM 582 C C . SER A 1 85 ? -38.129 5.796 32.684 1.00 96.50 85 SER A C 1
ATOM 584 O O . SER A 1 85 ? -38.980 4.968 32.367 1.00 96.50 85 SER A O 1
ATOM 586 N N . ASN A 1 86 ? -37.782 6.014 33.959 1.00 97.31 86 ASN A N 1
ATOM 587 C CA . ASN A 1 86 ? -38.276 5.252 35.108 1.00 97.31 86 ASN A CA 1
ATOM 588 C C . ASN A 1 86 ? -37.944 3.740 35.054 1.00 97.31 86 ASN A C 1
ATOM 590 O O . ASN A 1 86 ? -38.608 2.929 35.710 1.00 97.31 86 ASN A O 1
ATOM 594 N N . ASP A 1 87 ? -36.902 3.364 34.311 1.00 97.62 87 ASP A N 1
ATOM 595 C CA . ASP A 1 87 ? -36.340 2.015 34.278 1.00 97.62 87 ASP A CA 1
ATOM 596 C C . ASP A 1 87 ? -35.699 1.672 35.627 1.00 97.62 87 ASP A C 1
ATOM 598 O O . ASP A 1 87 ? -35.138 2.542 36.293 1.00 97.62 87 ASP A O 1
ATOM 602 N N . LEU A 1 88 ? -35.830 0.417 36.061 1.00 98.06 88 LEU A N 1
ATOM 603 C CA . LEU A 1 88 ? -35.305 -0.062 37.341 1.00 98.06 88 LEU A CA 1
ATOM 604 C C . LEU A 1 88 ? -33.831 -0.455 37.193 1.00 98.06 88 LEU A C 1
ATOM 606 O O . LEU A 1 88 ? -33.522 -1.279 36.340 1.00 98.06 88 LEU A O 1
ATOM 610 N N . VAL A 1 89 ? -32.961 0.125 38.020 1.00 98.12 89 VAL A N 1
ATOM 611 C CA . VAL A 1 89 ? -31.499 -0.058 37.973 1.00 98.12 89 VAL A CA 1
ATOM 612 C C . VAL A 1 89 ? -31.017 -0.966 39.096 1.00 98.12 89 VAL A C 1
ATOM 614 O O . VAL A 1 89 ? -30.218 -1.857 38.855 1.00 98.12 89 VAL A O 1
ATOM 617 N N . PHE A 1 90 ? -31.523 -0.782 40.315 1.00 98.69 90 PHE A N 1
ATOM 618 C CA . PHE A 1 90 ? -31.218 -1.662 41.444 1.00 98.69 90 PHE A CA 1
ATOM 619 C C . PHE A 1 90 ? -32.341 -1.638 42.483 1.00 98.69 90 PHE A C 1
ATOM 621 O O . PHE A 1 90 ? -33.153 -0.701 42.523 1.00 98.69 90 PHE A O 1
ATOM 628 N N . THR A 1 91 ? -32.374 -2.641 43.356 1.00 98.62 91 THR A N 1
ATOM 629 C CA . THR A 1 91 ? -33.260 -2.685 44.520 1.00 98.62 91 THR A CA 1
ATOM 630 C C . THR A 1 91 ? -32.498 -2.944 45.813 1.00 98.62 91 THR A C 1
ATOM 632 O O . THR A 1 91 ? -31.464 -3.607 45.840 1.00 98.62 91 THR A O 1
ATOM 635 N N . VAL A 1 92 ? -33.035 -2.409 46.909 1.00 98.75 92 VAL A N 1
ATOM 636 C CA . VAL A 1 92 ? -32.611 -2.727 48.271 1.00 98.75 92 VAL A CA 1
ATOM 637 C C . VAL A 1 92 ? -33.828 -3.211 49.041 1.00 98.75 92 VAL A C 1
ATOM 639 O O . VAL A 1 92 ? -34.837 -2.504 49.155 1.00 98.75 92 VAL A O 1
ATOM 642 N N . THR A 1 93 ? -33.740 -4.423 49.581 1.00 98.62 93 THR A N 1
ATOM 643 C CA . THR A 1 93 ? -34.809 -5.042 50.373 1.00 98.62 93 THR A CA 1
ATOM 644 C C . THR A 1 93 ? -34.308 -5.406 51.763 1.00 98.62 93 THR A C 1
ATOM 646 O O . THR A 1 93 ? -33.113 -5.604 51.968 1.00 98.62 93 THR A O 1
ATOM 649 N N . VAL A 1 94 ? -35.213 -5.486 52.742 1.00 98.56 94 VAL A N 1
ATOM 650 C CA . VAL A 1 94 ? -34.886 -5.980 54.083 1.00 98.56 94 VAL A CA 1
ATOM 651 C C . VAL A 1 94 ? -35.876 -7.051 54.521 1.00 98.56 94 VAL A C 1
ATOM 653 O O . VAL A 1 94 ? -37.090 -6.901 54.384 1.00 98.56 94 VAL A O 1
ATOM 656 N N . SER A 1 95 ? -35.356 -8.153 55.056 1.00 98.19 95 SER A N 1
ATOM 657 C CA . SER A 1 95 ? -36.169 -9.225 55.623 1.00 98.19 95 SER A CA 1
ATOM 658 C C . SER A 1 95 ? -36.647 -8.888 57.040 1.00 98.19 95 SER A C 1
ATOM 660 O O . SER A 1 95 ? -36.104 -8.024 57.731 1.00 98.19 95 SER A O 1
ATOM 662 N N . SER A 1 96 ? -37.605 -9.663 57.554 1.00 96.06 96 SER A N 1
ATOM 663 C CA . SER A 1 96 ? -38.060 -9.544 58.946 1.00 96.06 96 SER A CA 1
ATOM 664 C C . SER A 1 96 ? -36.971 -9.832 59.991 1.00 96.06 96 SER A C 1
ATOM 666 O O . SER A 1 96 ? -37.175 -9.548 61.166 1.00 96.06 96 SER A O 1
ATOM 668 N N . THR A 1 97 ? -35.836 -10.419 59.596 1.00 96.06 97 THR A N 1
ATOM 669 C CA . THR A 1 97 ? -34.692 -10.698 60.480 1.00 96.06 97 THR A CA 1
ATOM 670 C C . THR A 1 97 ? -33.566 -9.675 60.335 1.00 96.06 97 THR A C 1
ATOM 672 O O . THR A 1 97 ? -32.484 -9.909 60.864 1.00 96.06 97 THR A O 1
ATOM 675 N N . GLY A 1 98 ? -33.781 -8.577 59.601 1.00 96.75 98 GLY A N 1
ATOM 676 C CA . GLY A 1 98 ? -32.768 -7.541 59.391 1.00 96.75 98 GLY A CA 1
ATOM 677 C C . GLY A 1 98 ? -31.669 -7.947 58.408 1.00 96.75 98 GLY A C 1
ATOM 678 O O . GLY A 1 98 ? -30.556 -7.430 58.494 1.00 96.75 98 GLY A O 1
ATOM 679 N N . ASN A 1 99 ? -31.950 -8.888 57.499 1.00 98.38 99 ASN A N 1
ATOM 680 C CA . ASN A 1 99 ? -31.053 -9.163 56.378 1.00 98.38 99 ASN A CA 1
ATOM 681 C C . ASN A 1 99 ? -31.386 -8.199 55.249 1.00 98.38 99 ASN A C 1
ATOM 683 O O . ASN A 1 99 ? -32.516 -8.217 54.761 1.00 98.38 99 ASN A O 1
ATOM 687 N N . VAL A 1 100 ? -30.420 -7.372 54.869 1.00 98.75 100 VAL A N 1
ATOM 688 C CA . VAL A 1 100 ? -30.530 -6.462 53.731 1.00 98.75 100 VAL A CA 1
ATOM 689 C C . VAL A 1 100 ? -30.002 -7.179 52.500 1.00 98.75 100 VAL A C 1
ATOM 691 O O . VAL A 1 100 ? -29.006 -7.894 52.606 1.00 98.75 100 VAL A O 1
ATOM 694 N N . THR A 1 101 ? -30.682 -7.005 51.371 1.00 98.75 101 THR A N 1
ATOM 695 C CA . THR A 1 101 ? -30.274 -7.531 50.062 1.00 98.75 101 THR A CA 1
ATOM 696 C C . THR A 1 101 ? -30.125 -6.374 49.086 1.00 98.75 101 THR A C 1
ATOM 698 O O . THR A 1 101 ? -31.036 -5.546 49.021 1.00 98.75 101 THR A O 1
ATOM 701 N N . LEU A 1 102 ? -29.002 -6.323 48.371 1.00 98.81 102 LEU A N 1
ATOM 702 C CA . LEU A 1 102 ? -28.760 -5.449 47.225 1.00 98.81 102 LEU A CA 1
ATOM 703 C C . LEU A 1 102 ? -28.820 -6.305 45.958 1.00 98.81 102 LEU A C 1
ATOM 705 O O . LEU A 1 102 ? -28.135 -7.321 45.882 1.00 98.81 102 LEU A O 1
ATOM 709 N N . ASP A 1 103 ? -29.636 -5.878 45.004 1.00 98.44 103 ASP A N 1
ATOM 710 C CA . ASP A 1 103 ? -29.848 -6.514 43.700 1.00 98.44 103 ASP A CA 1
ATOM 711 C C . ASP A 1 103 ? -29.650 -5.442 42.622 1.00 98.44 103 ASP A C 1
ATOM 713 O O . ASP A 1 103 ? -30.348 -4.421 42.640 1.00 98.44 103 ASP A O 1
ATOM 717 N N . GLN A 1 104 ? -28.672 -5.635 41.736 1.00 98.06 104 GLN A N 1
ATOM 718 C CA . GLN A 1 104 ? -28.399 -4.748 40.606 1.00 98.06 104 GLN A CA 1
ATOM 719 C C . GLN A 1 104 ? -28.951 -5.358 39.326 1.00 98.06 104 GLN A C 1
ATOM 721 O O . GLN A 1 104 ? -28.633 -6.476 38.959 1.00 98.06 104 GLN A O 1
ATOM 726 N N . ILE A 1 105 ? -29.743 -4.572 38.609 1.00 97.12 105 ILE A N 1
ATOM 727 C CA . ILE A 1 105 ? -30.503 -5.014 37.439 1.00 97.12 105 ILE A CA 1
ATOM 728 C C . ILE A 1 105 ? -29.932 -4.409 36.151 1.00 97.12 105 ILE A C 1
ATOM 730 O O . ILE A 1 105 ? -30.171 -4.940 35.066 1.00 97.12 105 ILE A O 1
ATOM 734 N N . ARG A 1 106 ? -29.218 -3.280 36.249 1.00 96.25 106 ARG A N 1
ATOM 735 C CA . ARG A 1 106 ? -28.598 -2.570 35.121 1.00 96.25 106 ARG A CA 1
ATOM 736 C C . ARG A 1 106 ? -27.236 -2.005 35.529 1.00 96.25 106 ARG A C 1
ATOM 738 O O . ARG A 1 106 ? -27.075 -1.581 36.677 1.00 96.25 106 ARG A O 1
ATOM 745 N N . ALA A 1 107 ? -26.313 -1.989 34.573 1.00 95.62 107 ALA A N 1
ATOM 746 C CA . ALA A 1 107 ? -24.983 -1.401 34.692 1.00 95.62 107 ALA A CA 1
ATOM 747 C C . ALA A 1 107 ? -25.030 0.098 35.028 1.00 95.62 107 ALA A C 1
ATOM 749 O O . ALA A 1 107 ? -25.971 0.809 34.629 1.00 95.62 107 ALA A O 1
ATOM 750 N N . VAL A 1 108 ? -24.038 0.578 35.779 1.00 96.44 108 VAL A N 1
ATOM 751 C CA . VAL A 1 108 ? -23.888 2.001 36.102 1.00 96.44 108 VAL A CA 1
ATOM 752 C C . VAL A 1 108 ? -22.504 2.501 35.723 1.00 96.44 108 VAL A C 1
ATOM 754 O O . VAL A 1 108 ? -21.523 1.876 36.050 1.00 96.44 108 VAL A O 1
ATOM 757 N N . VAL A 1 109 ? -22.428 3.699 35.142 1.00 95.62 109 VAL A N 1
ATOM 758 C CA . VAL A 1 109 ? -21.162 4.289 34.669 1.00 95.62 109 VAL A CA 1
ATOM 759 C C . VAL A 1 109 ? -20.148 4.404 35.806 1.00 95.62 109 VAL A C 1
ATOM 761 O O . VAL A 1 109 ? -20.468 5.050 36.820 1.00 95.62 109 VAL A O 1
ATOM 764 N N . HIS A 1 110 ? -18.927 3.916 35.622 1.00 94.94 110 HIS A N 1
ATOM 765 C CA . HIS A 1 110 ? -17.811 4.069 36.560 1.00 94.94 110 HIS A CA 1
ATOM 766 C C . HIS A 1 110 ? -16.911 5.271 36.215 1.00 94.94 110 HIS A C 1
ATOM 768 O O . HIS A 1 110 ? -17.068 5.914 35.175 1.00 94.94 110 HIS A O 1
ATOM 774 N N . PRO A 1 111 ? -16.121 5.786 37.180 1.00 88.25 111 PRO A N 1
ATOM 775 C CA . PRO A 1 111 ? -15.408 7.052 36.997 1.00 88.25 111 PRO A CA 1
ATOM 776 C C . PRO A 1 111 ? -14.092 6.954 36.210 1.00 88.25 111 PRO A C 1
ATOM 778 O O . PRO A 1 111 ? -13.592 8.004 35.785 1.00 88.25 111 PRO A O 1
ATOM 781 N N . THR A 1 112 ? -13.508 5.768 36.061 1.00 91.56 112 THR A N 1
ATOM 782 C CA . THR A 1 112 ? -12.270 5.527 35.309 1.00 91.56 112 THR A CA 1
ATOM 783 C C . THR A 1 112 ? -12.428 4.347 34.351 1.00 91.56 112 THR A C 1
ATOM 785 O O . THR A 1 112 ? -13.519 3.827 34.231 1.00 91.56 112 THR A O 1
ATOM 788 N N . THR A 1 113 ? -11.356 3.983 33.642 1.00 88.56 113 THR A N 1
ATOM 789 C CA . THR A 1 113 ? -11.331 2.848 32.705 1.00 88.56 113 THR A CA 1
ATOM 790 C C . THR A 1 113 ? -10.749 1.585 33.380 1.00 88.56 113 THR A C 1
ATOM 792 O O . THR A 1 113 ? -9.824 0.961 32.840 1.00 88.56 113 THR A O 1
ATOM 795 N N . ASP A 1 114 ? -11.108 1.345 34.645 1.00 90.69 114 ASP A N 1
ATOM 796 C CA . ASP A 1 114 ? -10.645 0.195 35.430 1.00 90.69 114 ASP A CA 1
ATOM 797 C C . ASP A 1 114 ? -11.784 -0.832 35.545 1.00 90.69 114 ASP A C 1
ATOM 799 O O . ASP A 1 114 ? -12.701 -0.594 36.329 1.00 90.69 114 ASP A O 1
ATOM 803 N N . PRO A 1 115 ? -11.672 -2.011 34.902 1.00 89.75 115 PRO A N 1
ATOM 804 C CA . PRO A 1 115 ? -12.782 -2.954 34.716 1.00 89.75 115 PRO A CA 1
ATOM 805 C C . PRO A 1 115 ? -13.197 -3.750 35.955 1.00 89.75 115 PRO A C 1
ATOM 807 O O . PRO A 1 115 ? -13.846 -4.786 35.859 1.00 89.75 115 PRO A O 1
ATOM 810 N N . ASP A 1 116 ? -12.757 -3.331 37.139 1.00 92.56 116 ASP A N 1
ATOM 811 C CA . ASP A 1 116 ? -13.227 -3.838 38.432 1.00 92.56 116 ASP A CA 1
ATOM 812 C C . ASP A 1 116 ? -13.297 -2.677 39.449 1.00 92.56 116 ASP A C 1
ATOM 814 O O . ASP A 1 116 ? -12.999 -2.818 40.651 1.00 92.56 116 ASP A O 1
ATOM 818 N N . GLU A 1 117 ? -13.653 -1.475 38.984 1.00 94.69 117 GLU A N 1
ATOM 819 C CA . GLU A 1 117 ? -13.808 -0.303 39.837 1.00 94.69 117 GLU A CA 1
ATOM 820 C C . GLU A 1 117 ? -15.024 -0.449 40.768 1.00 94.69 117 GLU A C 1
ATOM 822 O O . GLU A 1 117 ? -15.982 -1.178 40.532 1.00 94.69 117 GLU A O 1
ATOM 827 N N . SER A 1 118 ? -14.952 0.183 41.942 1.00 95.88 118 SER A N 1
ATOM 828 C CA . SER A 1 118 ? -16.048 0.185 42.912 1.00 95.88 118 SER A CA 1
ATOM 829 C C . SER A 1 118 ? -16.727 1.540 42.965 1.00 95.88 118 SER A C 1
ATOM 831 O O . SER A 1 118 ? -16.077 2.555 43.226 1.00 95.88 118 SER A O 1
ATOM 833 N N . LYS A 1 119 ? -18.058 1.538 42.899 1.00 96.69 119 LYS A N 1
ATOM 834 C CA . LYS A 1 119 ? -18.886 2.731 43.062 1.00 96.69 119 LYS A CA 1
ATOM 835 C C . LYS A 1 119 ? -19.935 2.546 44.150 1.00 96.69 119 LYS A C 1
ATOM 837 O O . LYS A 1 119 ? -20.452 1.456 44.370 1.00 96.69 119 LYS A O 1
ATOM 842 N N . THR A 1 120 ? -20.252 3.625 44.858 1.00 98.12 120 THR A N 1
ATOM 843 C CA . THR A 1 120 ? -21.283 3.655 45.907 1.00 98.12 120 THR A CA 1
ATOM 844 C C . THR A 1 120 ? -22.198 4.862 45.723 1.00 98.12 120 THR A C 1
ATOM 846 O O . THR A 1 120 ? -21.975 5.701 44.843 1.00 98.12 120 THR A O 1
ATOM 849 N N . LEU A 1 121 ? -23.250 4.976 46.542 1.00 98.19 121 LEU A N 1
ATOM 850 C CA . LEU A 1 121 ? -24.077 6.179 46.528 1.00 98.19 121 LEU A CA 1
ATOM 851 C C . LEU A 1 121 ? -23.296 7.394 47.055 1.00 98.19 121 LEU A C 1
ATOM 853 O O . LEU A 1 121 ? -22.542 7.304 48.017 1.00 98.19 121 LEU A O 1
ATOM 857 N N . ALA A 1 122 ? -23.557 8.570 46.483 1.00 97.88 122 ALA A N 1
ATOM 858 C CA . ALA A 1 122 ? -22.838 9.816 46.760 1.00 97.88 122 ALA A CA 1
ATOM 859 C C . ALA A 1 122 ? -22.886 10.286 48.226 1.00 97.88 122 ALA A C 1
ATOM 861 O O . ALA A 1 122 ? -22.094 11.141 48.627 1.00 97.88 122 ALA A O 1
ATOM 862 N N . ALA A 1 123 ? -23.838 9.787 49.015 1.00 98.06 123 ALA A N 1
ATOM 863 C CA . ALA A 1 123 ? -23.917 10.036 50.443 1.00 98.06 123 ALA A CA 1
ATOM 864 C C . ALA A 1 123 ? -24.547 8.847 51.173 1.00 98.06 123 ALA A C 1
ATOM 866 O O . ALA A 1 123 ? -25.446 8.173 50.669 1.00 98.06 123 ALA A O 1
ATOM 867 N N . ASP A 1 124 ? -24.094 8.633 52.403 1.00 97.44 124 ASP A N 1
ATOM 868 C CA . ASP A 1 124 ? -24.458 7.462 53.194 1.00 97.44 124 ASP A CA 1
ATOM 869 C C . ASP A 1 124 ? -25.925 7.468 53.646 1.00 97.44 124 ASP A C 1
ATOM 871 O O . ASP A 1 124 ? -26.622 6.460 53.624 1.00 97.44 124 ASP A O 1
ATOM 875 N N . ASN A 1 125 ? -26.458 8.646 53.961 1.00 97.06 125 ASN A N 1
ATOM 876 C CA . ASN A 1 125 ? -27.831 8.814 54.441 1.00 97.06 125 ASN A CA 1
ATOM 877 C C . ASN A 1 125 ? -28.905 8.740 53.339 1.00 97.06 125 ASN A C 1
ATOM 879 O O . ASN A 1 125 ? -30.093 8.999 53.593 1.00 97.06 125 ASN A O 1
ATOM 883 N N . LEU A 1 126 ? -28.501 8.435 52.101 1.00 98.31 126 LEU A N 1
ATOM 884 C CA . LEU A 1 126 ? -29.419 8.285 50.977 1.00 98.31 126 LEU A CA 1
ATOM 885 C C . LEU A 1 126 ? -30.288 7.042 51.125 1.00 98.31 126 LEU A C 1
ATOM 887 O O . LEU A 1 126 ? -31.468 7.124 50.803 1.00 98.31 126 LEU A O 1
ATOM 891 N N . VAL A 1 127 ? -29.758 5.950 51.679 1.00 98.38 127 VAL A N 1
ATOM 892 C CA . VAL A 1 127 ? -30.531 4.760 52.057 1.00 98.38 127 VAL A CA 1
ATOM 893 C C . VAL A 1 127 ? -30.364 4.539 53.550 1.00 98.38 127 VAL A C 1
ATOM 895 O O . VAL A 1 127 ? -29.256 4.577 54.068 1.00 98.38 127 VAL A O 1
ATOM 898 N N . GLN A 1 128 ? -31.478 4.331 54.243 1.00 98.12 128 GLN A N 1
ATOM 899 C CA . GLN A 1 128 ? -31.526 4.206 55.694 1.00 98.12 128 GLN A CA 1
ATOM 900 C C . GLN A 1 128 ? -32.245 2.925 56.094 1.00 98.12 128 GLN A C 1
ATOM 902 O O . GLN A 1 128 ? -33.328 2.625 55.589 1.00 98.12 128 GLN A O 1
ATOM 907 N N . LEU A 1 129 ? -31.672 2.204 57.052 1.00 98.44 129 LEU A N 1
ATOM 908 C CA . LEU A 1 129 ? -32.299 1.074 57.719 1.00 98.44 129 LEU A CA 1
ATOM 909 C C . LEU A 1 129 ? -32.752 1.503 59.116 1.00 98.44 129 LEU A C 1
ATOM 911 O O . LEU A 1 129 ? -31.935 1.832 59.975 1.00 98.44 129 LEU A O 1
ATOM 915 N N . THR A 1 130 ? -34.058 1.467 59.366 1.00 98.31 130 THR A N 1
ATOM 916 C CA . THR A 1 130 ? -34.633 1.751 60.684 1.00 98.31 130 THR A CA 1
ATOM 917 C C . THR A 1 130 ? -35.066 0.455 61.351 1.00 98.31 130 THR A C 1
ATOM 919 O O . THR A 1 130 ? -35.875 -0.295 60.802 1.00 98.31 130 THR A O 1
ATOM 922 N N . ALA A 1 131 ? -34.561 0.211 62.559 1.00 98.19 131 ALA A N 1
ATOM 923 C CA . ALA A 1 131 ? -35.061 -0.837 63.435 1.00 98.19 131 ALA A CA 1
ATOM 924 C C . ALA A 1 131 ? -35.976 -0.226 64.501 1.00 98.19 131 ALA A C 1
ATOM 926 O O . ALA A 1 131 ? -35.609 0.760 65.142 1.00 98.19 131 ALA A O 1
ATOM 927 N N . THR A 1 132 ? -37.140 -0.833 64.717 1.00 97.81 132 THR A N 1
ATOM 928 C CA . THR A 1 132 ? -38.096 -0.457 65.765 1.00 97.81 132 THR A CA 1
ATOM 929 C C . THR A 1 132 ? -38.238 -1.612 66.738 1.00 97.81 132 THR A C 1
ATOM 931 O O . THR A 1 132 ? -38.596 -2.719 66.338 1.00 97.81 132 THR A O 1
ATOM 934 N N . VAL A 1 133 ? -37.942 -1.359 68.010 1.00 96.94 133 VAL A N 1
ATOM 935 C CA . VAL A 1 133 ? -38.211 -2.285 69.110 1.00 96.94 133 VAL A CA 1
ATOM 936 C C . VAL A 1 133 ? -39.574 -1.963 69.710 1.00 96.94 133 VAL A C 1
ATOM 938 O O . VAL A 1 133 ? -39.907 -0.798 69.904 1.00 96.94 133 VAL A O 1
ATOM 941 N N . THR A 1 134 ? -40.334 -3.006 70.012 1.00 95.75 134 THR A N 1
ATOM 942 C CA . THR A 1 134 ? -41.656 -2.979 70.635 1.00 95.75 134 THR A CA 1
ATOM 943 C C . THR A 1 134 ? -41.630 -3.919 71.827 1.00 95.75 134 THR A C 1
ATOM 945 O O . THR A 1 134 ? -41.268 -5.080 71.643 1.00 95.75 134 THR A O 1
ATOM 948 N N . ASP A 1 135 ? -42.000 -3.472 73.021 1.00 92.62 135 ASP A N 1
ATOM 949 C CA . ASP A 1 135 ? -42.159 -4.361 74.177 1.00 92.62 135 ASP A CA 1
ATOM 950 C C . ASP A 1 135 ? -43.558 -5.004 74.228 1.00 92.62 135 ASP A C 1
ATOM 952 O O . ASP A 1 135 ? -44.244 -5.146 73.210 1.00 92.62 135 ASP A O 1
ATOM 956 N N . LYS A 1 136 ? -43.938 -5.536 75.389 1.00 91.94 136 LYS A N 1
ATOM 957 C CA . LYS A 1 136 ? -45.081 -6.437 75.521 1.00 91.94 136 LYS A CA 1
ATOM 958 C C . LYS A 1 136 ? -46.432 -5.732 75.629 1.00 91.94 136 LYS A C 1
ATOM 960 O O . LYS A 1 136 ? -47.435 -6.324 75.217 1.00 91.94 136 LYS A O 1
ATOM 965 N N . ASP A 1 137 ? -46.493 -4.550 76.225 1.00 90.06 137 ASP A N 1
ATOM 966 C CA . ASP A 1 137 ? -47.728 -3.774 76.366 1.00 90.06 137 ASP A CA 1
ATOM 967 C C . ASP A 1 137 ? -47.862 -2.664 75.316 1.00 90.06 137 ASP A C 1
ATOM 969 O O . ASP A 1 137 ? -48.972 -2.162 75.115 1.00 90.06 137 ASP A O 1
ATOM 973 N N . GLY A 1 138 ? -46.807 -2.435 74.529 1.00 89.81 138 GLY A N 1
ATOM 974 C CA . GLY A 1 138 ? -46.885 -1.781 73.228 1.00 89.81 138 GLY A CA 1
ATOM 975 C C . GLY A 1 138 ? -46.093 -0.487 73.121 1.00 89.81 138 GLY A C 1
ATOM 976 O O . GLY A 1 138 ? -46.300 0.240 72.148 1.00 89.81 138 GLY A O 1
ATOM 977 N N . ASP A 1 139 ? -45.185 -0.204 74.050 1.00 93.12 139 ASP A N 1
ATOM 978 C CA . ASP A 1 139 ? -44.252 0.906 73.919 1.00 93.12 139 ASP A CA 1
ATOM 979 C C . ASP A 1 139 ? -43.196 0.588 72.854 1.00 93.12 139 ASP A C 1
ATOM 981 O O . ASP A 1 139 ? -42.828 -0.571 72.619 1.00 93.12 139 ASP A O 1
ATOM 985 N N . HIS A 1 140 ? -42.747 1.614 72.120 1.00 94.38 140 HIS A N 1
ATOM 986 C CA . HIS A 1 140 ? -41.832 1.459 70.986 1.00 94.38 140 HIS A CA 1
ATOM 987 C C . HIS A 1 140 ? -40.713 2.501 70.981 1.00 94.38 140 HIS A C 1
ATOM 989 O O . HIS A 1 140 ? -40.921 3.663 71.331 1.00 94.38 140 HIS A O 1
ATOM 995 N N . HIS A 1 141 ? -39.545 2.110 70.471 1.00 97.12 141 HIS A N 1
ATOM 996 C CA . HIS A 1 141 ? -38.433 3.018 70.194 1.00 97.12 141 HIS A CA 1
ATOM 997 C C . HIS A 1 141 ? -37.711 2.605 68.903 1.00 97.12 141 HIS A C 1
ATOM 999 O O . HIS A 1 141 ? -37.702 1.425 68.554 1.00 97.12 141 HIS A O 1
ATOM 1005 N N . SER A 1 142 ? -37.108 3.558 68.187 1.00 97.69 142 SER A N 1
ATOM 1006 C CA . SER A 1 142 ? -36.454 3.306 66.896 1.00 97.69 142 SER A CA 1
ATOM 1007 C C . SER A 1 142 ? -35.037 3.859 66.848 1.00 97.69 142 SER A C 1
ATOM 1009 O O . SER A 1 142 ? -34.755 4.908 67.422 1.00 97.69 142 SER A O 1
ATOM 1011 N N . ALA A 1 143 ? -34.170 3.184 66.099 1.00 98.12 143 ALA A N 1
ATOM 1012 C CA . ALA A 1 143 ? -32.856 3.680 65.715 1.00 98.12 143 ALA A CA 1
ATOM 1013 C C . ALA A 1 143 ? -32.683 3.531 64.201 1.00 98.12 143 ALA A C 1
ATOM 1015 O O . ALA A 1 143 ? -33.175 2.565 63.615 1.00 98.12 143 ALA A O 1
ATOM 1016 N N . THR A 1 144 ? -31.983 4.480 63.584 1.00 97.81 144 THR A N 1
ATOM 1017 C CA . THR A 1 144 ? -31.725 4.501 62.141 1.00 97.81 144 THR A CA 1
ATOM 1018 C C . THR A 1 144 ? -30.232 4.421 61.879 1.00 97.81 144 THR A C 1
ATOM 1020 O O . THR A 1 144 ? -29.447 5.067 62.570 1.00 97.81 144 THR A O 1
ATOM 1023 N N . LEU A 1 145 ? -29.881 3.615 60.887 1.00 97.94 145 LEU A N 1
ATOM 1024 C CA . LEU A 1 145 ? -28.541 3.402 60.373 1.00 97.94 145 LEU A CA 1
ATOM 1025 C C . LEU A 1 145 ? -28.519 3.866 58.915 1.00 97.94 145 LEU A C 1
ATOM 1027 O O . LEU A 1 145 ? -29.361 3.428 58.129 1.00 97.94 145 LEU A O 1
ATOM 1031 N N . ASP A 1 146 ? -27.603 4.765 58.586 1.00 97.81 146 ASP A N 1
ATOM 1032 C CA . ASP A 1 146 ? -27.323 5.159 57.206 1.00 97.81 146 ASP A CA 1
ATOM 1033 C C . ASP A 1 146 ? -26.520 4.020 56.556 1.00 97.81 146 ASP A C 1
ATOM 1035 O O . ASP A 1 146 ? -25.647 3.461 57.208 1.00 97.81 146 ASP A O 1
ATOM 1039 N N . ILE A 1 147 ? -26.892 3.589 55.347 1.00 98.06 147 ILE A N 1
ATOM 1040 C CA . ILE A 1 147 ? -26.264 2.433 54.673 1.00 98.06 147 ILE A CA 1
ATOM 1041 C C . ILE A 1 147 ? -25.983 2.673 53.182 1.00 98.06 147 ILE A C 1
ATOM 1043 O O . ILE A 1 147 ? -25.712 1.737 52.432 1.00 98.06 147 ILE A O 1
ATOM 1047 N N . GLY A 1 148 ? -26.130 3.906 52.703 1.00 97.88 148 GLY A N 1
ATOM 1048 C CA . GLY A 1 148 ? -26.042 4.246 51.286 1.00 97.88 148 GLY A CA 1
ATOM 1049 C C . GLY A 1 148 ? -24.656 4.008 50.688 1.00 97.88 148 GLY A C 1
ATOM 1050 O O . GLY A 1 148 ? -24.570 3.578 49.540 1.00 97.88 148 GLY A O 1
ATOM 1051 N N . GLN A 1 149 ? -23.581 4.225 51.454 1.00 98.19 149 GLN A N 1
ATOM 1052 C CA . GLN A 1 149 ? -22.214 3.940 50.999 1.00 98.19 149 GLN A CA 1
ATOM 1053 C C . GLN A 1 149 ? -21.792 2.485 51.243 1.00 98.19 149 GLN A C 1
ATOM 1055 O O . GLN A 1 149 ? -20.732 2.067 50.784 1.00 98.19 149 GLN A O 1
ATOM 1060 N N . ASN A 1 150 ? -22.621 1.693 51.924 1.00 98.38 150 ASN A N 1
ATOM 1061 C CA . ASN A 1 150 ? -22.428 0.253 52.083 1.00 98.38 150 ASN A CA 1
ATOM 1062 C C . ASN A 1 150 ? -22.928 -0.535 50.872 1.00 98.38 150 ASN A C 1
ATOM 1064 O O . ASN A 1 150 ? -22.699 -1.741 50.820 1.00 98.38 150 ASN A O 1
ATOM 1068 N N . LEU A 1 151 ? -23.622 0.121 49.937 1.00 98.62 151 LEU A N 1
ATOM 1069 C CA . LEU A 1 151 ? -24.049 -0.447 48.664 1.00 98.62 151 LEU A CA 1
ATOM 1070 C C . LEU A 1 151 ? -22.934 -0.220 47.643 1.00 98.62 151 LEU A C 1
ATOM 1072 O O . LEU A 1 151 ? -22.717 0.917 47.220 1.00 98.62 151 LEU A O 1
ATOM 1076 N N . VAL A 1 152 ? -22.213 -1.283 47.299 1.00 98.44 152 VAL A N 1
ATOM 1077 C CA . VAL A 1 152 ? -21.097 -1.254 46.351 1.00 98.44 152 VAL A CA 1
ATOM 1078 C C . VAL A 1 152 ? -21.521 -1.932 45.057 1.00 98.44 152 VAL A C 1
ATOM 1080 O O . VAL A 1 152 ? -21.926 -3.092 45.077 1.00 98.44 152 VAL A O 1
ATOM 1083 N N . PHE A 1 153 ? -21.386 -1.200 43.961 1.00 98.00 153 PHE A N 1
ATOM 1084 C CA . PHE A 1 153 ? -21.532 -1.663 42.587 1.00 98.00 153 PHE A CA 1
ATOM 1085 C C . PHE A 1 153 ? -20.121 -1.848 42.031 1.00 98.00 153 PHE A C 1
ATOM 1087 O O . PHE A 1 153 ? -19.311 -0.921 42.142 1.00 98.00 153 PHE A O 1
ATOM 1094 N N . LYS A 1 154 ? -19.807 -3.050 41.555 1.00 96.88 154 LYS A N 1
ATOM 1095 C CA . LYS A 1 154 ? -18.541 -3.383 40.906 1.00 96.88 154 LYS A CA 1
ATOM 1096 C C . LYS A 1 154 ? -18.705 -3.348 39.400 1.00 96.88 154 LYS A C 1
ATOM 1098 O O . LYS A 1 154 ? -19.732 -3.805 38.907 1.00 96.88 154 LYS A O 1
ATOM 1103 N N . ASP A 1 155 ? -17.702 -2.784 38.753 1.00 94.94 155 ASP A N 1
ATOM 1104 C CA . ASP A 1 155 ? -17.631 -2.643 37.309 1.00 94.94 155 ASP A CA 1
ATOM 1105 C C . ASP A 1 155 ? -17.491 -3.984 36.582 1.00 94.94 155 ASP A C 1
ATOM 1107 O O . ASP A 1 155 ? -17.114 -4.989 37.191 1.00 94.94 155 ASP A O 1
ATOM 1111 N N . ASP A 1 156 ? -17.803 -3.973 35.294 1.00 92.38 156 ASP A N 1
ATOM 1112 C CA . ASP A 1 156 ? -17.533 -5.036 34.330 1.00 92.38 156 ASP A CA 1
ATOM 1113 C C . ASP A 1 156 ? -16.880 -4.393 33.120 1.00 92.38 156 ASP A C 1
ATOM 1115 O O . ASP A 1 156 ? -17.305 -3.321 32.724 1.00 92.38 156 ASP A O 1
ATOM 1119 N N . GLY A 1 157 ? -15.906 -5.064 32.515 1.00 92.19 157 GLY A N 1
ATOM 1120 C CA . GLY A 1 157 ? -15.219 -4.518 31.352 1.00 92.19 157 GLY A CA 1
ATOM 1121 C C . GLY A 1 157 ? -15.181 -5.489 30.181 1.00 92.19 157 GLY A C 1
ATOM 1122 O O . GLY A 1 157 ? -15.388 -6.702 30.334 1.00 92.19 157 GLY A O 1
ATOM 1123 N N . PRO A 1 158 ? -14.811 -5.003 28.987 1.00 94.88 158 PRO A N 1
ATOM 1124 C CA . PRO A 1 158 ? -14.861 -5.800 27.785 1.00 94.88 158 PRO A CA 1
ATOM 1125 C C . PRO A 1 158 ? -13.797 -6.902 27.810 1.00 94.88 158 PRO A C 1
ATOM 1127 O O . PRO A 1 158 ? -12.670 -6.741 28.296 1.00 94.88 158 PRO A O 1
ATOM 1130 N N . THR A 1 159 ? -14.115 -8.043 27.201 1.00 93.50 159 THR A N 1
ATOM 1131 C CA . THR A 1 159 ? -13.217 -9.197 27.104 1.00 93.50 159 THR A CA 1
ATOM 1132 C C . THR A 1 159 ? -13.086 -9.706 25.673 1.00 93.50 159 THR A C 1
ATOM 1134 O O . THR A 1 159 ? -14.017 -9.666 24.876 1.00 93.50 159 THR A O 1
ATOM 1137 N N . ILE A 1 160 ? -11.908 -10.237 25.333 1.00 92.75 160 ILE A N 1
ATOM 1138 C CA . ILE A 1 160 ? -11.690 -10.938 24.062 1.00 92.75 160 ILE A CA 1
ATOM 1139 C C . ILE A 1 160 ? -12.103 -12.399 24.243 1.00 92.75 160 ILE A C 1
ATOM 1141 O O . ILE A 1 160 ? -11.432 -13.163 24.942 1.00 92.75 160 ILE A O 1
ATOM 1145 N N . THR A 1 161 ? -13.206 -12.795 23.612 1.00 92.12 161 THR A N 1
ATOM 1146 C CA . THR A 1 161 ? -13.772 -14.149 23.711 1.00 92.12 161 THR A CA 1
ATOM 1147 C C . THR A 1 161 ? -13.116 -15.117 22.731 1.00 92.12 161 THR A C 1
ATOM 1149 O O . THR A 1 161 ? -13.000 -16.312 23.023 1.00 92.12 161 THR A O 1
ATOM 1152 N N . LYS A 1 162 ? -12.631 -14.608 21.591 1.00 88.38 162 LYS A N 1
ATOM 1153 C CA . LYS A 1 162 ? -11.809 -15.347 20.626 1.00 88.38 162 LYS A CA 1
ATOM 1154 C C . LYS A 1 162 ? -10.705 -14.434 20.083 1.00 88.38 162 LYS A C 1
ATOM 1156 O O . LYS A 1 162 ? -11.022 -13.502 19.344 1.00 88.38 162 LYS A O 1
ATOM 1161 N N . PRO A 1 163 ? -9.427 -14.676 20.428 1.00 77.69 163 PRO A N 1
ATOM 1162 C CA . PRO A 1 163 ? -8.329 -13.928 19.832 1.00 77.69 163 PRO A CA 1
ATOM 1163 C C . PRO A 1 163 ? -8.163 -14.310 18.359 1.00 77.69 163 PRO A C 1
ATOM 1165 O O . PRO A 1 163 ? -8.647 -15.354 17.914 1.00 77.69 163 PRO A O 1
ATOM 1168 N N . PHE A 1 164 ? -7.418 -13.479 17.641 1.00 76.12 164 PHE A N 1
ATOM 1169 C CA . PHE A 1 164 ? -7.000 -13.753 16.273 1.00 76.12 164 PHE A CA 1
ATOM 1170 C C . PHE A 1 164 ? -6.190 -15.056 16.162 1.00 76.12 164 PHE A C 1
ATOM 1172 O O . PHE A 1 164 ? -5.287 -15.315 16.963 1.00 76.12 164 PHE A O 1
ATOM 1179 N N . ASP A 1 165 ? -6.487 -15.856 15.137 1.00 71.06 165 ASP A N 1
ATOM 1180 C CA . ASP A 1 165 ? -5.809 -17.122 14.843 1.00 71.06 165 ASP A CA 1
ATOM 1181 C C . ASP A 1 165 ? -5.181 -17.213 13.439 1.00 71.06 165 ASP A C 1
ATOM 1183 O O . ASP A 1 165 ? -4.633 -18.260 13.091 1.00 71.06 165 ASP A O 1
ATOM 1187 N N . GLY A 1 166 ? -5.170 -16.137 12.646 1.00 66.12 166 GLY A N 1
ATOM 1188 C CA . GLY A 1 166 ? -4.566 -16.143 11.308 1.00 66.12 166 GLY A CA 1
ATOM 1189 C C . GLY A 1 166 ? -5.392 -16.886 10.280 1.00 66.12 166 GLY A C 1
ATOM 1190 O O . GLY A 1 166 ? -6.167 -16.265 9.571 1.00 66.12 166 GLY A O 1
ATOM 1191 N N . ASP A 1 167 ? -5.210 -18.209 10.218 1.00 62.72 167 ASP A N 1
ATOM 1192 C CA . ASP A 1 167 ? -5.886 -19.118 9.288 1.00 62.72 167 ASP A CA 1
ATOM 1193 C C . ASP A 1 167 ? -6.832 -20.051 10.056 1.00 62.72 167 ASP A C 1
ATOM 1195 O O . ASP A 1 167 ? -6.412 -20.970 10.775 1.00 62.72 167 ASP A O 1
ATOM 1199 N N . LYS A 1 168 ? -8.134 -19.870 9.809 1.00 56.31 168 LYS A N 1
ATOM 1200 C CA . LYS A 1 168 ? -9.249 -20.664 10.351 1.00 56.31 168 LYS A CA 1
ATOM 1201 C C . LYS A 1 168 ? -9.092 -22.182 10.153 1.00 56.31 168 LYS A C 1
ATOM 1203 O O . LYS A 1 168 ? -9.704 -22.967 10.883 1.00 56.31 168 LYS A O 1
ATOM 1208 N N . ASN A 1 169 ? -8.290 -22.625 9.180 1.00 59.41 169 ASN A N 1
ATOM 1209 C CA . ASN A 1 169 ? -8.064 -24.031 8.834 1.00 59.41 169 ASN A CA 1
ATOM 1210 C C . ASN A 1 169 ? -6.712 -24.594 9.312 1.00 59.41 169 ASN A C 1
ATOM 1212 O O . ASN A 1 169 ? -6.536 -25.817 9.282 1.00 59.41 169 ASN A O 1
ATOM 1216 N N . ALA A 1 170 ? -5.776 -23.758 9.778 1.00 57.38 170 ALA A N 1
ATOM 1217 C CA . ALA A 1 170 ? -4.419 -24.187 10.142 1.00 57.38 170 ALA A CA 1
ATOM 1218 C C . ALA A 1 170 ? -4.339 -24.967 11.465 1.00 57.38 170 ALA A C 1
ATOM 1220 O O . ALA A 1 170 ? -3.315 -25.588 11.755 1.00 57.38 170 ALA A O 1
ATOM 1221 N N . GLY A 1 171 ? -5.418 -25.008 12.252 1.00 49.97 171 GLY A N 1
ATOM 1222 C CA . GLY A 1 171 ? -5.501 -25.848 13.444 1.00 49.97 171 GLY A CA 1
ATOM 1223 C C . GLY A 1 171 ? -4.507 -25.436 14.533 1.00 49.97 171 GLY A C 1
ATOM 1224 O O . GLY A 1 171 ? -3.565 -26.169 14.830 1.00 49.97 171 GLY A O 1
ATOM 1225 N N . ASN A 1 172 ? -4.829 -24.330 15.207 1.00 50.78 172 ASN A N 1
ATOM 1226 C CA . ASN A 1 172 ? -4.299 -23.892 16.502 1.00 50.78 172 ASN A CA 1
ATOM 1227 C C . ASN A 1 172 ? -2.918 -23.208 16.456 1.00 50.78 172 ASN A C 1
ATOM 1229 O O . ASN A 1 172 ? -1.883 -23.843 16.670 1.00 50.78 172 ASN A O 1
ATOM 1233 N N . GLY A 1 173 ? -2.916 -21.880 16.346 1.00 47.19 173 GLY A N 1
ATOM 1234 C CA . GLY A 1 173 ? -1.761 -21.054 16.679 1.00 47.19 173 GLY A CA 1
ATOM 1235 C C . GLY A 1 173 ? -2.152 -19.596 16.882 1.00 47.19 173 GLY A C 1
ATOM 1236 O O . GLY A 1 173 ? -2.545 -18.925 15.944 1.00 47.19 173 GLY A O 1
ATOM 1237 N N . ASN A 1 174 ? -2.001 -19.090 18.104 1.00 50.75 174 ASN A N 1
ATOM 1238 C CA . ASN A 1 174 ? -1.912 -17.650 18.325 1.00 50.75 174 ASN A CA 1
ATOM 1239 C C . ASN A 1 174 ? -0.697 -17.142 17.514 1.00 50.75 174 ASN A C 1
ATOM 1241 O O . ASN A 1 174 ? 0.420 -17.597 17.783 1.00 50.75 174 ASN A O 1
ATOM 1245 N N . GLY A 1 175 ? -0.903 -16.266 16.524 1.00 54.84 175 GLY A N 1
ATOM 1246 C CA . GLY A 1 175 ? 0.177 -15.637 15.746 1.00 54.84 175 GLY A CA 1
ATOM 1247 C C . GLY A 1 175 ? 0.556 -16.267 14.395 1.00 54.84 175 GLY A C 1
ATOM 1248 O O . GLY A 1 175 ? 1.646 -15.981 13.904 1.00 54.84 175 GLY A O 1
ATOM 1249 N N . THR A 1 176 ? -0.279 -17.111 13.777 1.00 71.25 176 THR A N 1
ATOM 1250 C CA . THR A 1 176 ? -0.159 -17.379 12.327 1.00 71.25 176 THR A CA 1
ATOM 1251 C C . THR A 1 176 ? -0.663 -16.174 11.536 1.00 71.25 176 THR A C 1
ATOM 1253 O O . THR A 1 176 ? -1.632 -15.550 11.948 1.00 71.25 176 THR A O 1
ATOM 1256 N N . HIS A 1 177 ? 0.008 -15.803 10.445 1.00 83.88 177 HIS A N 1
ATOM 1257 C CA . HIS A 1 177 ? -0.478 -14.735 9.570 1.00 83.88 177 HIS A CA 1
ATOM 1258 C C . HIS A 1 177 ? -1.638 -15.266 8.724 1.00 83.88 177 HIS A C 1
ATOM 1260 O O . HIS A 1 177 ? -1.631 -16.429 8.318 1.00 83.88 177 HIS A O 1
ATOM 1266 N N . GLU A 1 178 ? -2.619 -14.415 8.461 1.00 87.75 178 GLU A N 1
ATOM 1267 C CA . GLU A 1 178 ? -3.589 -14.641 7.395 1.00 87.75 178 GLU A CA 1
ATOM 1268 C C . GLU A 1 178 ? -2.886 -14.484 6.038 1.00 87.75 178 GLU A C 1
ATOM 1270 O O . GLU A 1 178 ? -1.981 -13.662 5.922 1.00 87.75 178 GLU A O 1
ATOM 1275 N N . THR A 1 179 ? -3.269 -15.243 5.010 1.00 89.06 179 THR A N 1
ATOM 1276 C CA . THR A 1 179 ? -2.637 -15.136 3.681 1.00 89.06 179 THR A CA 1
ATOM 1277 C C . THR A 1 179 ? -3.664 -14.857 2.594 1.00 89.06 179 THR A C 1
ATOM 1279 O O . THR A 1 179 ? -4.613 -15.618 2.400 1.00 89.06 179 THR A O 1
ATOM 1282 N N . LEU A 1 180 ? -3.446 -13.788 1.831 1.00 89.94 180 LEU A N 1
ATOM 1283 C CA . LEU A 1 180 ? -4.233 -13.441 0.655 1.00 89.94 180 LEU A CA 1
ATOM 1284 C C . LEU A 1 180 ? -3.365 -13.556 -0.587 1.00 89.94 180 LEU A C 1
ATOM 1286 O O . LEU A 1 180 ? -2.211 -13.142 -0.580 1.00 89.94 180 LEU A O 1
ATOM 1290 N N . ALA A 1 181 ? -3.963 -14.042 -1.673 1.00 88.69 181 ALA A N 1
ATOM 1291 C CA . ALA A 1 181 ? -3.360 -13.880 -2.986 1.00 88.69 181 ALA A CA 1
ATOM 1292 C C . ALA A 1 181 ? -3.242 -12.383 -3.313 1.00 88.69 181 ALA A C 1
ATOM 1294 O O . ALA A 1 181 ? -4.211 -11.642 -3.101 1.00 88.69 181 ALA A O 1
ATOM 1295 N N . ASN A 1 182 ? -2.121 -11.947 -3.885 1.00 85.12 182 ASN A N 1
ATOM 1296 C CA . ASN A 1 182 ? -1.983 -10.588 -4.411 1.00 85.12 182 ASN A CA 1
ATOM 1297 C C . ASN A 1 182 ? -2.809 -10.394 -5.700 1.00 85.12 182 ASN A C 1
ATOM 1299 O O . ASN A 1 182 ? -2.312 -10.379 -6.823 1.00 85.12 182 ASN A O 1
ATOM 1303 N N . THR A 1 183 ? -4.133 -10.357 -5.566 1.00 84.31 183 THR A N 1
ATOM 1304 C CA . THR A 1 183 ? -5.077 -10.179 -6.673 1.00 84.31 183 THR A CA 1
ATOM 1305 C C . THR A 1 183 ? -6.362 -9.541 -6.160 1.00 84.31 183 THR A C 1
ATOM 1307 O O . THR A 1 183 ? -6.895 -9.924 -5.119 1.00 84.31 183 THR A O 1
ATOM 1310 N N . VAL A 1 184 ? -6.910 -8.591 -6.920 1.00 82.38 184 VAL A N 1
ATOM 1311 C CA . VAL A 1 184 ? -8.177 -7.927 -6.584 1.00 82.38 184 VAL A CA 1
ATOM 1312 C C . VAL A 1 184 ? -9.302 -8.948 -6.381 1.00 82.38 184 VAL A C 1
ATOM 1314 O O . VAL A 1 184 ? -9.552 -9.815 -7.220 1.00 82.38 184 VAL A O 1
ATOM 1317 N N . GLY A 1 185 ? -10.014 -8.814 -5.265 1.00 84.06 185 GLY A N 1
ATOM 1318 C CA . GLY A 1 185 ? -11.089 -9.697 -4.829 1.00 84.06 185 GLY A CA 1
ATOM 1319 C C . GLY A 1 185 ? -10.624 -10.910 -4.022 1.00 84.06 185 GLY A C 1
ATOM 1320 O O . GLY A 1 185 ? -11.478 -11.676 -3.577 1.00 84.06 185 GLY A O 1
ATOM 1321 N N . ALA A 1 186 ? -9.315 -11.100 -3.815 1.00 91.38 186 ALA A N 1
ATOM 1322 C CA . ALA A 1 186 ? -8.822 -12.089 -2.865 1.00 91.38 186 ALA A CA 1
ATOM 1323 C C . ALA A 1 186 ? -9.345 -11.763 -1.461 1.00 91.38 186 ALA A C 1
ATOM 1325 O O . ALA A 1 186 ? -9.374 -10.603 -1.048 1.00 91.38 186 ALA A O 1
ATOM 1326 N N . SER A 1 187 ? -9.774 -12.790 -0.734 1.00 94.25 187 SER A N 1
ATOM 1327 C CA . SER A 1 187 ? -10.364 -12.640 0.592 1.00 94.25 187 SER A CA 1
ATOM 1328 C C . SER A 1 187 ? -9.971 -13.790 1.496 1.00 94.25 187 SER A C 1
ATOM 1330 O O . SER A 1 187 ? -9.874 -14.925 1.024 1.00 94.25 187 SER A O 1
ATOM 1332 N N . ALA A 1 188 ? -9.864 -13.509 2.787 1.00 91.38 188 ALA A N 1
ATOM 1333 C CA . ALA A 1 188 ? -9.623 -14.515 3.805 1.00 91.38 188 ALA A CA 1
ATOM 1334 C C . ALA A 1 188 ? -10.416 -14.202 5.085 1.00 91.38 188 ALA A C 1
ATOM 1336 O O . ALA A 1 188 ? -10.867 -13.069 5.279 1.00 91.38 188 ALA A O 1
ATOM 1337 N N . GLU A 1 189 ? -10.666 -15.227 5.898 1.00 90.31 189 GLU A N 1
ATOM 1338 C CA . GLU A 1 189 ? -11.539 -15.168 7.073 1.00 90.31 189 GLU A CA 1
ATOM 1339 C C . GLU A 1 189 ? -10.860 -15.858 8.259 1.00 90.31 189 GLU A C 1
ATOM 1341 O O . GLU A 1 189 ? -10.477 -17.027 8.156 1.00 90.31 189 GLU A O 1
ATOM 1346 N N . GLY A 1 190 ? -10.829 -15.183 9.407 1.00 88.50 190 GLY A N 1
ATOM 1347 C CA . GLY A 1 190 ? -10.330 -15.737 10.666 1.00 88.50 190 GLY A CA 1
ATOM 1348 C C . GLY A 1 190 ? -11.230 -15.394 11.847 1.00 88.50 190 GLY A C 1
ATOM 1349 O O . GLY A 1 190 ? -12.287 -14.777 11.693 1.00 88.50 190 GLY A O 1
ATOM 1350 N N . ASN A 1 191 ? -10.835 -15.828 13.042 1.00 88.81 191 ASN A N 1
ATOM 1351 C CA . ASN A 1 191 ? -11.620 -15.598 14.253 1.00 88.81 191 ASN A CA 1
ATOM 1352 C C . ASN A 1 191 ? -11.281 -14.244 14.895 1.00 88.81 191 ASN A C 1
ATOM 1354 O O . ASN A 1 191 ? -10.117 -13.872 15.011 1.00 88.81 191 ASN A O 1
ATOM 1358 N N . PHE A 1 192 ? -12.302 -13.520 15.347 1.00 91.88 192 PHE A N 1
ATOM 1359 C CA . PHE A 1 192 ? -12.175 -12.381 16.255 1.00 91.88 192 PHE A CA 1
ATOM 1360 C C . PHE A 1 192 ? -13.510 -12.187 16.969 1.00 91.88 192 PHE A C 1
ATOM 1362 O O . PHE A 1 192 ? -14.498 -11.799 16.351 1.00 91.88 192 PHE A O 1
ATOM 1369 N N . GLY A 1 193 ? -13.534 -12.485 18.262 1.00 93.50 193 GLY A N 1
ATOM 1370 C CA . GLY A 1 193 ? -14.718 -12.370 19.105 1.00 93.50 193 GLY A CA 1
ATOM 1371 C C . GLY A 1 193 ? -14.419 -11.541 20.337 1.00 93.50 193 GLY A C 1
ATOM 1372 O O . GLY A 1 193 ? -13.344 -11.673 20.935 1.00 93.50 193 GLY A O 1
ATOM 1373 N N . TYR A 1 194 ? -15.382 -10.721 20.732 1.00 94.88 194 TYR A N 1
ATOM 1374 C CA . TYR A 1 194 ? -15.326 -9.934 21.952 1.00 94.88 194 TYR A CA 1
ATOM 1375 C C . TYR A 1 194 ? -16.702 -9.879 22.615 1.00 94.88 194 TYR A C 1
ATOM 1377 O O . TYR A 1 194 ? -17.727 -10.054 21.960 1.00 94.88 194 TYR A O 1
ATOM 1385 N N . ASP A 1 195 ? -16.701 -9.658 23.921 1.00 93.69 195 ASP A N 1
ATOM 1386 C CA . ASP A 1 195 ? -17.882 -9.345 24.714 1.00 93.69 195 ASP A CA 1
ATOM 1387 C C . ASP A 1 195 ? -17.646 -7.979 25.347 1.00 93.69 195 ASP A C 1
ATOM 1389 O O . ASP A 1 195 ? -16.563 -7.738 25.877 1.00 93.69 195 ASP A O 1
ATOM 1393 N N . ILE A 1 196 ? -18.624 -7.087 25.233 1.00 92.88 196 ILE A N 1
ATOM 1394 C CA . ILE A 1 196 ? -18.547 -5.749 25.820 1.00 92.88 196 ILE A CA 1
ATOM 1395 C C . ILE A 1 196 ? -18.898 -5.777 27.304 1.00 92.88 196 ILE A C 1
ATOM 1397 O O . ILE A 1 196 ? -18.472 -4.889 28.013 1.00 92.88 196 ILE A O 1
ATOM 1401 N N . GLY A 1 197 ? -19.566 -6.829 27.783 1.00 90.75 197 GLY A N 1
ATOM 1402 C CA . GLY A 1 197 ? -20.017 -6.896 29.165 1.00 90.75 197 GLY A CA 1
ATOM 1403 C C . GLY A 1 197 ? -21.413 -6.304 29.352 1.00 90.75 197 GLY A C 1
ATOM 1404 O O . GLY A 1 197 ? -22.186 -6.093 28.403 1.00 90.75 197 GLY A O 1
ATOM 1405 N N . ALA A 1 198 ? -21.794 -6.111 30.612 1.00 89.44 198 ALA A N 1
ATOM 1406 C CA . ALA A 1 198 ? -23.140 -5.687 31.001 1.00 89.44 198 ALA A CA 1
ATOM 1407 C C . ALA A 1 198 ? -23.484 -4.228 30.650 1.00 89.44 198 ALA A C 1
ATOM 1409 O O . ALA A 1 198 ? -24.659 -3.833 30.692 1.00 89.44 198 ALA A O 1
ATOM 1410 N N . ASP A 1 199 ? -22.491 -3.439 30.279 1.00 88.06 199 ASP A N 1
ATOM 1411 C CA . ASP A 1 199 ? -22.537 -1.997 30.095 1.00 88.06 199 ASP A CA 1
ATOM 1412 C C . ASP A 1 199 ? -22.694 -1.591 28.601 1.00 88.06 199 ASP A C 1
ATOM 1414 O O . ASP A 1 199 ? -22.661 -0.423 28.249 1.00 88.06 199 ASP A O 1
ATOM 1418 N N . SER A 1 200 ? -23.022 -2.537 27.713 1.00 88.88 200 SER A N 1
ATOM 1419 C CA . SER A 1 200 ? -23.190 -2.333 26.259 1.00 88.88 200 SER A CA 1
ATOM 1420 C C . SER A 1 200 ? -23.981 -1.093 25.778 1.00 88.88 200 SER A C 1
ATOM 1422 O O . SER A 1 200 ? -25.003 -0.665 26.335 1.00 88.88 200 SER A O 1
ATOM 1424 N N . HIS A 1 201 ? -23.590 -0.594 24.602 1.00 90.88 201 HIS A N 1
ATOM 1425 C CA . HIS A 1 201 ? -24.315 0.446 23.875 1.00 90.88 201 HIS A CA 1
ATOM 1426 C C . HIS A 1 201 ? -25.657 -0.044 23.285 1.00 90.88 201 HIS A C 1
ATOM 1428 O O . HIS A 1 201 ? -25.792 -1.186 22.834 1.00 90.88 201 HIS A O 1
ATOM 1434 N N . PRO A 1 202 ? -26.676 0.832 23.162 1.00 90.81 202 PRO A N 1
ATOM 1435 C CA . PRO A 1 202 ? -27.900 0.487 22.447 1.00 90.81 202 PRO A CA 1
ATOM 1436 C C . PRO A 1 202 ? -27.645 0.397 20.937 1.00 90.81 202 PRO A C 1
ATOM 1438 O O . PRO A 1 202 ? -26.907 1.199 20.377 1.00 90.81 202 PRO A O 1
ATOM 1441 N N . ALA A 1 203 ? -28.381 -0.457 20.218 1.00 91.19 203 ALA A N 1
ATOM 1442 C CA . ALA A 1 203 ? -28.212 -0.631 18.766 1.00 91.19 203 ALA A CA 1
ATOM 1443 C C . ALA A 1 203 ? -28.311 0.666 17.924 1.00 91.19 203 ALA A C 1
ATOM 1445 O O . ALA A 1 203 ? -27.792 0.718 16.814 1.00 91.19 203 ALA A O 1
ATOM 1446 N N . ALA A 1 204 ? -28.987 1.707 18.427 1.00 91.25 204 ALA A N 1
ATOM 1447 C CA . ALA A 1 204 ? -29.101 3.010 17.763 1.00 91.25 204 ALA A CA 1
ATOM 1448 C C . ALA A 1 204 ? -27.846 3.900 17.895 1.00 91.25 204 ALA A C 1
ATOM 1450 O O . ALA A 1 204 ? -27.774 4.930 17.226 1.00 91.25 204 ALA A O 1
ATOM 1451 N N . PHE A 1 205 ? -26.900 3.534 18.765 1.00 93.75 205 PHE A N 1
ATOM 1452 C CA . PHE A 1 205 ? -25.614 4.208 18.932 1.00 93.75 205 PHE A CA 1
ATOM 1453 C C . PHE A 1 205 ? -24.736 4.026 17.693 1.00 93.75 205 PHE A C 1
ATOM 1455 O O . PHE A 1 205 ? -24.203 4.999 17.164 1.00 93.75 205 PHE A O 1
ATOM 1462 N N . TYR A 1 206 ? -24.660 2.794 17.192 1.00 96.38 206 TYR A N 1
ATOM 1463 C CA . TYR A 1 206 ? -23.736 2.397 16.139 1.00 96.38 206 TYR A CA 1
ATOM 1464 C C . TYR A 1 206 ? -24.000 3.089 14.801 1.00 96.38 206 TYR A C 1
ATOM 1466 O O . TYR A 1 206 ? -25.118 3.092 14.277 1.00 96.38 206 TYR A O 1
ATOM 1474 N N . ASN A 1 207 ? -22.948 3.690 14.249 1.00 95.25 207 ASN A N 1
ATOM 1475 C CA . ASN A 1 207 ? -22.921 4.296 12.921 1.00 95.25 207 ASN A CA 1
ATOM 1476 C C . ASN A 1 207 ? -21.462 4.492 12.464 1.00 95.25 207 ASN A C 1
ATOM 1478 O O . ASN A 1 207 ? -20.532 4.061 13.128 1.00 95.25 207 ASN A O 1
ATOM 1482 N N . ALA A 1 208 ? -21.241 5.176 11.340 1.00 92.94 208 ALA A N 1
ATOM 1483 C CA . ALA A 1 208 ? -19.901 5.408 10.788 1.00 92.94 208 ALA A CA 1
ATOM 1484 C C . ALA A 1 208 ? -18.937 6.203 11.700 1.00 92.94 208 ALA A C 1
ATOM 1486 O O . ALA A 1 208 ? -17.759 6.306 11.380 1.00 92.94 208 ALA A O 1
ATOM 1487 N N . THR A 1 209 ? -19.411 6.797 12.801 1.00 94.00 209 THR A N 1
ATOM 1488 C CA . THR A 1 209 ? -18.582 7.571 13.741 1.00 94.00 209 THR A CA 1
ATOM 1489 C C . THR A 1 209 ? -18.722 7.117 15.197 1.00 94.00 209 THR A C 1
ATOM 1491 O O . THR A 1 209 ? -18.245 7.819 16.082 1.00 94.00 209 THR A O 1
ATOM 1494 N N . HIS A 1 210 ? -19.428 6.015 15.464 1.00 94.38 210 HIS A N 1
ATOM 1495 C CA . HIS A 1 210 ? -19.689 5.502 16.812 1.00 94.38 210 HIS A CA 1
ATOM 1496 C C . HIS A 1 210 ? -19.631 3.977 16.775 1.00 94.38 210 HIS A C 1
ATOM 1498 O O . HIS A 1 210 ? -20.386 3.351 16.026 1.00 94.38 210 HIS A O 1
ATOM 1504 N N . SER A 1 211 ? -18.733 3.404 17.567 1.00 96.31 211 SER A N 1
ATOM 1505 C CA . SER A 1 211 ? -18.308 2.010 17.482 1.00 96.31 211 SER A CA 1
ATOM 1506 C C . SER A 1 211 ? -17.853 1.517 18.847 1.00 96.31 211 SER A C 1
ATOM 1508 O O . SER A 1 211 ? -17.517 2.335 19.700 1.00 96.31 211 SER A O 1
ATOM 1510 N N . ASP A 1 212 ? -17.827 0.196 19.022 1.00 96.50 212 ASP A N 1
ATOM 1511 C CA . ASP A 1 212 ? -17.111 -0.417 20.144 1.00 96.50 212 ASP A CA 1
ATOM 1512 C C . ASP A 1 212 ? -15.589 -0.377 19.912 1.00 96.50 212 ASP A C 1
ATOM 1514 O O . ASP A 1 212 ? -14.811 -0.560 20.833 1.00 96.50 212 ASP A O 1
ATOM 1518 N N . PHE A 1 213 ? -15.121 -0.168 18.678 1.00 97.06 213 PHE A N 1
ATOM 1519 C CA . PHE A 1 213 ? -13.696 -0.128 18.367 1.00 97.06 213 PHE A CA 1
ATOM 1520 C C . PHE A 1 213 ? -13.081 1.212 18.785 1.00 97.06 213 PHE A C 1
ATOM 1522 O O . PHE A 1 213 ? -13.594 2.286 18.461 1.00 97.06 213 PHE A O 1
ATOM 1529 N N . VAL A 1 214 ? -11.947 1.140 19.479 1.00 95.88 214 VAL A N 1
ATOM 1530 C CA . VAL A 1 214 ? -11.211 2.306 19.970 1.00 95.88 214 VAL A CA 1
ATOM 1531 C C . VAL A 1 214 ? -10.396 2.916 18.844 1.00 95.88 214 VAL A C 1
ATOM 1533 O O . VAL A 1 214 ? -9.631 2.222 18.174 1.00 95.88 214 VAL A O 1
ATOM 1536 N N . ASP A 1 215 ? -10.505 4.232 18.701 1.00 95.94 215 ASP A N 1
ATOM 1537 C CA . ASP A 1 215 ? -9.660 5.004 17.802 1.00 95.94 215 ASP A CA 1
ATOM 1538 C C . ASP A 1 215 ? -8.197 5.009 18.282 1.00 95.94 215 ASP A C 1
ATOM 1540 O O . ASP A 1 215 ? -7.863 5.584 19.322 1.00 95.94 215 ASP A O 1
ATOM 1544 N N . GLN A 1 216 ? -7.325 4.345 17.524 1.00 93.75 216 GLN A N 1
ATOM 1545 C CA . GLN A 1 216 ? -5.891 4.241 17.802 1.00 93.75 216 GLN A CA 1
ATOM 1546 C C . GLN A 1 216 ? -5.075 5.380 17.168 1.00 93.75 216 GLN A C 1
ATOM 1548 O O . GLN A 1 216 ? -3.881 5.497 17.454 1.00 93.75 216 GLN A O 1
ATOM 1553 N N . ASP A 1 217 ? -5.683 6.225 16.326 1.00 87.31 217 ASP A N 1
ATOM 1554 C CA . ASP A 1 217 ? -5.018 7.365 15.690 1.00 87.31 217 ASP A CA 1
ATOM 1555 C C . ASP A 1 217 ? -5.861 8.642 15.773 1.00 87.31 217 ASP A C 1
ATOM 1557 O O . ASP A 1 217 ? -6.613 9.003 14.874 1.00 87.31 217 ASP A O 1
ATOM 1561 N N . SER A 1 218 ? -5.602 9.412 16.829 1.00 83.38 218 SER A N 1
ATOM 1562 C CA . SER A 1 218 ? -6.237 10.715 17.064 1.00 83.38 218 SER A CA 1
ATOM 1563 C C . SER A 1 218 ? -5.886 11.830 16.055 1.00 83.38 218 SER A C 1
ATOM 1565 O O . SER A 1 218 ? -6.297 12.977 16.260 1.00 83.38 218 SER A O 1
ATOM 1567 N N . VAL A 1 219 ? -5.075 11.562 15.020 1.00 87.88 219 VAL A N 1
ATOM 1568 C CA . VAL A 1 219 ? -4.696 12.551 13.993 1.00 87.88 219 VAL A CA 1
ATOM 1569 C C . VAL A 1 219 ? -5.650 12.533 12.799 1.00 87.88 219 VAL A C 1
ATOM 1571 O O . VAL A 1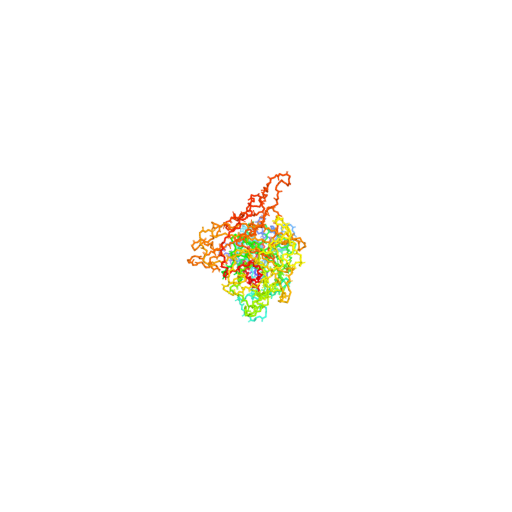 219 ? -5.937 13.600 12.248 1.00 87.88 219 VAL A O 1
ATOM 1574 N N . LEU A 1 220 ? -6.114 11.356 12.377 1.00 87.88 220 LEU A N 1
ATOM 1575 C CA . LEU A 1 220 ? -7.017 11.207 11.236 1.00 87.88 220 LEU A CA 1
ATOM 1576 C C . LEU A 1 220 ? -8.481 11.332 11.675 1.00 87.88 220 LEU A C 1
ATOM 1578 O O . LEU A 1 220 ? -8.854 10.974 12.785 1.00 87.88 220 LEU A O 1
ATOM 1582 N N . ASP A 1 221 ? -9.331 11.857 10.791 1.00 89.50 221 ASP A N 1
ATOM 1583 C CA . ASP A 1 221 ? -10.762 11.970 11.080 1.00 89.50 221 ASP A CA 1
ATOM 1584 C C . ASP A 1 221 ? -11.438 10.585 11.046 1.00 89.50 221 ASP A C 1
ATOM 1586 O O . ASP A 1 221 ? -11.317 9.839 10.070 1.00 89.50 221 ASP A O 1
ATOM 1590 N N . GLY A 1 222 ? -12.243 10.293 12.072 1.00 92.75 222 GLY A N 1
ATOM 1591 C CA . GLY A 1 222 ? -12.994 9.040 12.205 1.00 92.75 222 GLY A CA 1
ATOM 1592 C C . GLY A 1 222 ? -12.221 7.960 12.962 1.00 92.75 222 GLY A C 1
ATOM 1593 O O . GLY A 1 222 ? -11.025 8.084 13.169 1.00 92.75 222 GLY A O 1
ATOM 1594 N N . ILE A 1 223 ? -12.913 6.894 13.369 1.00 96.56 223 ILE A N 1
ATOM 1595 C CA . ILE A 1 223 ? -12.323 5.827 14.191 1.00 96.56 223 ILE A CA 1
ATOM 1596 C C . ILE A 1 223 ? -11.314 5.031 13.358 1.00 96.56 223 ILE A C 1
ATOM 1598 O O . ILE A 1 223 ? -11.700 4.415 12.356 1.00 96.56 223 ILE A O 1
ATOM 1602 N N . GLN A 1 224 ? -10.046 5.043 13.777 1.00 96.75 224 GLN A N 1
ATOM 1603 C CA . GLN A 1 224 ? -8.957 4.320 13.129 1.00 96.75 224 GLN A CA 1
ATOM 1604 C C . GLN A 1 224 ? -8.568 3.068 13.911 1.00 96.75 224 GLN A C 1
ATOM 1606 O O . GLN A 1 224 ? -8.280 3.131 15.106 1.00 96.75 224 GLN A O 1
ATOM 1611 N N . LEU A 1 225 ? -8.443 1.942 13.213 1.00 97.00 225 LEU A N 1
ATOM 1612 C CA . LEU A 1 225 ? -7.561 0.876 13.685 1.00 97.00 225 LEU A CA 1
ATOM 1613 C C . LEU A 1 225 ? -6.119 1.286 13.387 1.00 97.00 225 LEU A C 1
ATOM 1615 O O . LEU A 1 225 ? -5.847 1.946 12.380 1.00 97.00 225 LEU A O 1
ATOM 1619 N N . SER A 1 226 ? -5.175 0.856 14.222 1.00 95.19 226 SER A N 1
ATOM 1620 C CA . SER A 1 226 ? -3.768 1.036 13.860 1.00 95.19 226 SER A CA 1
ATOM 1621 C C . SER A 1 226 ? -3.421 0.068 12.732 1.00 95.19 226 SER A C 1
ATOM 1623 O O . SER A 1 226 ? -3.772 -1.105 12.803 1.00 95.19 226 SER A O 1
ATOM 1625 N N . LEU A 1 227 ? -2.752 0.556 11.689 1.00 96.38 227 LEU A N 1
ATOM 1626 C CA . LEU A 1 227 ? -2.267 -0.259 10.578 1.00 96.38 227 LEU A CA 1
ATOM 1627 C C . LEU A 1 227 ? -0.792 0.042 10.361 1.00 96.38 227 LEU A C 1
ATOM 1629 O O . LEU A 1 227 ? -0.425 1.167 10.020 1.00 96.38 227 LEU A O 1
ATOM 1633 N N . THR A 1 228 ? 0.052 -0.966 10.539 1.00 95.31 228 THR A N 1
ATOM 1634 C CA . THR A 1 228 ? 1.494 -0.880 10.286 1.00 95.31 228 THR A CA 1
ATOM 1635 C C . THR A 1 228 ? 1.953 -2.048 9.423 1.00 95.31 228 THR A C 1
ATOM 1637 O O . THR A 1 228 ? 1.154 -2.915 9.078 1.00 95.31 228 THR A O 1
ATOM 1640 N N . GLY A 1 229 ? 3.217 -2.042 8.999 1.00 95.19 229 GLY A N 1
ATOM 1641 C CA . GLY A 1 229 ? 3.728 -3.087 8.123 1.00 95.19 229 GLY A CA 1
ATOM 1642 C C . GLY A 1 229 ? 4.871 -2.648 7.221 1.00 95.19 229 GLY A C 1
ATOM 1643 O O . GLY A 1 229 ? 5.501 -1.609 7.438 1.00 95.19 229 GLY A O 1
ATOM 1644 N N . ASN A 1 230 ? 5.163 -3.485 6.230 1.00 95.62 230 ASN A N 1
ATOM 1645 C CA . ASN A 1 230 ? 6.176 -3.247 5.203 1.00 95.62 230 ASN A CA 1
ATOM 1646 C C . ASN A 1 230 ? 5.912 -4.105 3.957 1.00 95.62 230 ASN A C 1
ATOM 1648 O O . ASN A 1 230 ? 5.129 -5.052 4.007 1.00 95.62 230 ASN A O 1
ATOM 1652 N N . LEU A 1 231 ? 6.599 -3.776 2.866 1.00 94.69 231 LEU A N 1
ATOM 1653 C CA . LEU A 1 231 ? 6.679 -4.593 1.662 1.00 94.69 231 LEU A CA 1
ATOM 1654 C C . LEU A 1 231 ? 8.030 -5.299 1.584 1.00 94.69 231 LEU A C 1
ATOM 1656 O O . LEU A 1 231 ? 9.059 -4.741 1.981 1.00 94.69 231 LEU A O 1
ATOM 1660 N N . THR A 1 232 ? 8.042 -6.484 0.983 1.00 91.38 232 THR A N 1
ATOM 1661 C CA . THR A 1 232 ? 9.259 -7.176 0.543 1.00 91.38 232 THR A CA 1
ATOM 1662 C C . THR A 1 232 ? 9.146 -7.560 -0.937 1.00 91.38 232 THR A C 1
ATOM 1664 O O . THR A 1 232 ? 8.095 -7.408 -1.544 1.00 91.38 232 THR A O 1
ATOM 1667 N N . GLY A 1 233 ? 10.250 -7.962 -1.574 1.00 83.62 233 GLY A N 1
ATOM 1668 C CA . GLY A 1 233 ? 10.263 -8.301 -3.010 1.00 83.62 233 GLY A CA 1
ATOM 1669 C C . GLY A 1 233 ? 10.505 -7.124 -3.970 1.00 83.62 233 GLY A C 1
ATOM 1670 O O . GLY A 1 233 ? 10.748 -7.354 -5.151 1.00 83.62 233 GLY A O 1
ATOM 1671 N N . LEU A 1 234 ? 10.532 -5.882 -3.473 1.00 83.44 234 LEU A N 1
ATOM 1672 C CA . LEU A 1 234 ? 10.977 -4.705 -4.235 1.00 83.44 234 LEU A CA 1
ATOM 1673 C C . LEU A 1 234 ? 12.509 -4.626 -4.342 1.00 83.44 234 LEU A C 1
ATOM 1675 O O . LEU A 1 234 ? 13.229 -5.241 -3.553 1.00 83.44 234 LEU A O 1
ATOM 1679 N N . VAL A 1 235 ? 13.014 -3.850 -5.308 1.00 73.62 235 VAL A N 1
ATOM 1680 C CA . VAL A 1 235 ? 14.453 -3.589 -5.495 1.00 73.62 235 VAL A CA 1
ATOM 1681 C C . VAL A 1 235 ? 14.796 -2.172 -5.009 1.00 73.62 235 VAL A C 1
ATOM 1683 O O . VAL A 1 235 ? 14.080 -1.240 -5.359 1.00 73.62 235 VAL A O 1
ATOM 1686 N N . PRO A 1 236 ? 15.897 -1.976 -4.253 1.00 68.38 236 PRO A N 1
ATOM 1687 C CA . PRO A 1 236 ? 16.766 -3.001 -3.668 1.00 68.38 236 PRO A CA 1
ATOM 1688 C C . PRO A 1 236 ? 16.004 -3.878 -2.665 1.00 68.38 236 PRO A C 1
ATOM 1690 O O . PRO A 1 236 ? 15.094 -3.392 -2.006 1.00 68.38 236 PRO A O 1
ATOM 1693 N N . GLY A 1 237 ? 16.409 -5.150 -2.525 1.00 75.56 237 GLY A N 1
ATOM 1694 C CA . GLY A 1 237 ? 15.753 -6.203 -1.716 1.00 75.56 237 GLY A CA 1
ATOM 1695 C C . GLY A 1 237 ? 15.699 -5.982 -0.195 1.00 75.56 237 GLY A C 1
ATOM 1696 O O . GLY A 1 237 ? 15.755 -6.935 0.581 1.00 75.56 237 GLY A O 1
ATOM 1697 N N . THR A 1 238 ? 15.667 -4.731 0.249 1.00 83.81 238 THR A N 1
ATOM 1698 C CA . THR A 1 238 ? 15.422 -4.298 1.619 1.00 83.81 238 THR A CA 1
ATOM 1699 C C . THR A 1 238 ? 13.923 -4.104 1.855 1.00 83.81 238 THR A C 1
ATOM 1701 O O . THR A 1 238 ? 13.245 -3.587 0.968 1.00 83.81 238 THR A O 1
ATOM 1704 N N . PRO A 1 239 ? 13.398 -4.440 3.049 1.00 92.06 239 PRO A N 1
ATOM 1705 C CA . PRO A 1 239 ? 12.011 -4.150 3.391 1.00 92.06 239 PRO A CA 1
ATOM 1706 C C . PRO A 1 239 ? 11.677 -2.670 3.193 1.00 92.06 239 PRO A C 1
ATOM 1708 O O . PRO A 1 239 ? 12.386 -1.795 3.697 1.00 92.06 239 PRO A O 1
ATOM 1711 N N . THR A 1 240 ? 10.598 -2.406 2.467 1.00 92.25 240 THR A N 1
ATOM 1712 C CA . THR A 1 240 ? 10.130 -1.055 2.154 1.00 92.25 240 THR A CA 1
ATOM 1713 C C . THR A 1 240 ? 9.004 -0.694 3.107 1.00 92.25 240 THR A C 1
ATOM 1715 O O . THR A 1 240 ? 7.941 -1.312 3.098 1.00 92.25 240 THR A O 1
ATOM 1718 N N . SER A 1 241 ? 9.237 0.288 3.974 1.00 94.31 241 SER A N 1
ATOM 1719 C CA . SER A 1 241 ? 8.205 0.776 4.892 1.00 94.31 241 SER A CA 1
ATOM 1720 C C . SER A 1 241 ? 7.073 1.467 4.134 1.00 94.31 241 SER A C 1
ATOM 1722 O O . SER A 1 241 ? 7.308 2.121 3.117 1.00 94.31 241 SER A O 1
ATOM 1724 N N . PHE A 1 242 ? 5.858 1.412 4.681 1.00 95.62 242 PHE A N 1
ATOM 1725 C CA . PHE A 1 242 ? 4.770 2.252 4.185 1.00 95.62 242 PHE A CA 1
ATOM 1726 C C . PHE A 1 242 ? 5.117 3.736 4.352 1.00 95.62 242 PHE A C 1
ATOM 1728 O O . PHE A 1 242 ? 5.656 4.160 5.378 1.00 95.62 242 PHE A O 1
ATOM 1735 N N . ILE A 1 243 ? 4.781 4.532 3.340 1.00 95.94 243 ILE A N 1
ATOM 1736 C CA . ILE A 1 243 ? 4.816 5.995 3.391 1.00 95.94 243 ILE A CA 1
ATOM 1737 C C . ILE A 1 243 ? 3.662 6.492 4.271 1.00 95.94 243 ILE A C 1
ATOM 1739 O O . ILE A 1 243 ? 3.843 7.399 5.084 1.00 95.94 243 ILE A O 1
ATOM 1743 N N . SER A 1 244 ? 2.482 5.886 4.120 1.00 95.00 244 SER A N 1
ATOM 1744 C CA . SER A 1 244 ? 1.315 6.106 4.975 1.00 95.00 244 SER A CA 1
ATOM 1745 C C . SER A 1 244 ? 0.442 4.858 5.035 1.00 95.00 244 SER A C 1
ATOM 1747 O O . SER A 1 244 ? 0.420 4.064 4.098 1.00 95.00 244 SER A O 1
ATOM 1749 N N . SER A 1 245 ? -0.349 4.730 6.091 1.00 96.12 245 SER A N 1
ATOM 1750 C CA . SER A 1 245 ? -1.318 3.651 6.262 1.00 96.12 245 SER A CA 1
ATOM 1751 C C . SER A 1 245 ? -2.499 4.138 7.093 1.00 96.12 245 SER A C 1
ATOM 1753 O O . SER A 1 245 ? -2.327 4.975 7.977 1.00 96.12 245 SER A O 1
ATOM 1755 N N . TYR A 1 246 ? -3.697 3.642 6.794 1.00 96.25 246 TYR A N 1
ATOM 1756 C CA . TYR A 1 246 ? -4.897 3.913 7.587 1.00 96.25 246 TYR A CA 1
ATOM 1757 C C . TYR A 1 246 ? -5.905 2.770 7.468 1.00 96.25 246 TYR A C 1
ATOM 1759 O O . TYR A 1 246 ? -5.897 2.024 6.486 1.00 96.25 246 TYR A O 1
ATOM 1767 N N . ALA A 1 247 ? -6.783 2.657 8.464 1.00 97.56 247 ALA A N 1
ATOM 1768 C CA . ALA A 1 247 ? -7.869 1.687 8.523 1.00 97.56 247 ALA A CA 1
ATOM 1769 C C . ALA A 1 247 ? -9.081 2.337 9.209 1.00 97.56 247 ALA A C 1
ATOM 1771 O O . ALA A 1 247 ? -9.251 2.250 10.422 1.00 97.56 247 ALA A O 1
ATOM 1772 N N . THR A 1 248 ? -9.917 3.006 8.414 1.00 97.38 248 THR A N 1
ATOM 1773 C CA . THR A 1 248 ? -10.983 3.898 8.889 1.00 97.38 248 THR A CA 1
ATOM 1774 C C . THR A 1 248 ? -12.334 3.200 8.909 1.00 97.38 248 THR A C 1
ATOM 1776 O O . THR A 1 248 ? -12.760 2.641 7.887 1.00 97.38 248 THR A O 1
ATOM 1779 N N . LEU A 1 249 ? -13.064 3.331 10.017 1.00 98.19 249 LEU A N 1
ATOM 1780 C CA . LEU A 1 249 ? -14.444 2.868 10.134 1.00 98.19 249 LEU A CA 1
ATOM 1781 C C . LEU A 1 249 ? -15.325 3.474 9.031 1.00 98.19 249 LEU A C 1
ATOM 1783 O O . LEU A 1 249 ? -15.354 4.683 8.815 1.00 98.19 249 LEU A O 1
ATOM 1787 N N . GLN A 1 250 ? -16.067 2.621 8.333 1.00 97.69 250 GLN A N 1
ATOM 1788 C CA . GLN A 1 250 ? -17.038 3.018 7.312 1.00 97.69 250 GLN A CA 1
ATOM 1789 C C . GLN A 1 250 ? -18.470 2.866 7.791 1.00 97.69 250 GLN A C 1
ATOM 1791 O O . GLN A 1 250 ? -19.333 3.689 7.484 1.00 97.69 250 GLN A O 1
ATOM 1796 N N . SER A 1 251 ? -18.740 1.786 8.513 1.00 97.56 251 SER A N 1
ATOM 1797 C CA . SER A 1 251 ? -20.067 1.496 9.028 1.00 97.56 251 SER A CA 1
ATOM 1798 C C . SER A 1 251 ? -19.987 0.546 10.203 1.00 97.56 251 SER A C 1
ATOM 1800 O O . SER A 1 251 ? -19.190 -0.388 10.196 1.00 97.56 251 SER A O 1
ATOM 1802 N N . GLU A 1 252 ? -20.893 0.746 11.145 1.00 97.50 252 GLU A N 1
ATOM 1803 C CA . GLU A 1 252 ? -21.040 -0.053 12.350 1.00 97.50 252 GLU A CA 1
ATOM 1804 C C . GLU A 1 252 ? -22.523 -0.370 12.560 1.00 97.50 252 GLU A C 1
ATOM 1806 O O . GLU A 1 252 ? -23.403 0.443 12.255 1.00 97.50 252 GLU A O 1
ATOM 1811 N N . SER A 1 253 ? -22.796 -1.545 13.110 1.00 96.38 253 SER A N 1
ATOM 1812 C CA . SER A 1 253 ? -24.090 -1.979 13.619 1.00 96.38 253 SER A CA 1
ATOM 1813 C C . SER A 1 253 ? -23.893 -2.870 14.849 1.00 96.38 253 SER A C 1
ATOM 1815 O O . SER A 1 253 ? -22.769 -3.234 15.197 1.00 96.38 253 SER A O 1
ATOM 1817 N N . ALA A 1 254 ? -24.997 -3.286 15.470 1.00 94.12 254 ALA A N 1
ATOM 1818 C CA . ALA A 1 254 ? -24.953 -4.222 16.592 1.00 94.12 254 ALA A CA 1
ATOM 1819 C C . ALA A 1 254 ? -24.333 -5.589 16.236 1.00 94.12 254 ALA A C 1
ATOM 1821 O O . ALA A 1 254 ? -23.905 -6.293 17.137 1.00 94.12 254 ALA A O 1
ATOM 1822 N N . THR A 1 255 ? -24.277 -5.964 14.952 1.00 96.06 255 THR A N 1
ATOM 1823 C CA . THR A 1 255 ? -23.811 -7.293 14.514 1.00 96.06 255 THR A CA 1
ATOM 1824 C C . THR A 1 255 ? -22.574 -7.242 13.615 1.00 96.06 255 THR A C 1
ATOM 1826 O O . THR A 1 255 ? -22.023 -8.283 13.276 1.00 96.06 255 THR A O 1
ATOM 1829 N N . SER A 1 256 ? -22.131 -6.061 13.169 1.00 97.50 256 SER A N 1
ATOM 1830 C CA . SER A 1 256 ? -20.987 -5.950 12.253 1.00 97.50 256 SER A CA 1
ATOM 1831 C C . SER A 1 256 ? -20.341 -4.569 12.259 1.00 97.50 256 SER A C 1
ATOM 1833 O O . SER A 1 256 ? -21.043 -3.565 12.402 1.00 97.50 256 SER A O 1
ATOM 1835 N N . ALA A 1 257 ? -19.027 -4.534 12.035 1.00 98.38 257 ALA A N 1
ATOM 1836 C CA . ALA A 1 257 ? -18.230 -3.335 11.790 1.00 98.38 257 ALA A CA 1
ATOM 1837 C C . ALA A 1 257 ? -17.433 -3.497 10.488 1.00 98.38 257 ALA A C 1
ATOM 1839 O O . ALA A 1 257 ? -16.942 -4.581 10.187 1.00 98.38 257 ALA A O 1
ATOM 1840 N N . THR A 1 258 ? -17.307 -2.442 9.687 1.00 98.44 258 THR A N 1
ATOM 1841 C CA . THR A 1 258 ? -16.554 -2.458 8.421 1.00 98.44 258 THR A CA 1
ATOM 1842 C C . THR A 1 258 ? -15.569 -1.307 8.385 1.00 98.44 258 THR A C 1
ATOM 1844 O O . THR A 1 258 ? -15.970 -0.151 8.515 1.00 98.44 258 THR A O 1
ATOM 1847 N N . PHE A 1 259 ? -14.304 -1.623 8.127 1.00 98.50 259 PHE A N 1
ATOM 1848 C CA . PHE A 1 259 ? -13.207 -0.679 7.962 1.00 98.50 259 PHE A CA 1
ATOM 1849 C C . PHE A 1 259 ? -12.691 -0.725 6.524 1.00 98.50 259 PHE A C 1
ATOM 1851 O O . PHE A 1 259 ? -12.490 -1.804 5.966 1.00 98.50 259 PHE A O 1
ATOM 1858 N N . ASN A 1 260 ? -12.443 0.444 5.935 1.00 97.75 260 ASN A N 1
ATOM 1859 C CA . ASN A 1 260 ? -11.654 0.553 4.709 1.00 97.75 260 ASN A CA 1
ATOM 1860 C C . ASN A 1 260 ? -10.208 0.799 5.102 1.00 97.75 260 ASN A C 1
ATOM 1862 O O . ASN A 1 260 ? -9.941 1.706 5.890 1.00 97.75 260 ASN A O 1
ATOM 1866 N N . TRP A 1 261 ? -9.289 0.048 4.513 1.00 97.25 261 TRP A N 1
ATOM 1867 C CA . TRP A 1 261 ? -7.867 0.232 4.748 1.00 97.25 261 TRP A CA 1
ATOM 1868 C C . TRP A 1 261 ? -7.122 0.515 3.451 1.00 97.25 261 TRP A C 1
ATOM 1870 O O . TRP A 1 261 ? -7.519 0.067 2.373 1.00 97.25 261 TRP A O 1
ATOM 1880 N N . GLN A 1 262 ? -6.040 1.275 3.561 1.00 97.19 262 GLN A N 1
ATOM 1881 C CA . GLN A 1 262 ? -5.126 1.543 2.460 1.00 97.19 262 GLN A CA 1
ATOM 1882 C C . GLN A 1 262 ? -3.723 1.769 3.010 1.00 97.19 262 GLN A C 1
ATOM 1884 O O . GLN A 1 262 ? -3.533 2.391 4.057 1.00 97.19 262 GLN A O 1
ATOM 1889 N N . ILE A 1 263 ? -2.744 1.298 2.252 1.00 96.75 263 ILE A N 1
ATOM 1890 C CA . ILE A 1 263 ? -1.332 1.614 2.415 1.00 96.75 263 ILE A CA 1
ATOM 1891 C C . ILE A 1 263 ? -0.865 2.420 1.204 1.00 96.75 263 ILE A C 1
ATOM 1893 O O . ILE A 1 263 ? -1.352 2.224 0.089 1.00 96.75 263 ILE A O 1
ATOM 1897 N N . SER A 1 264 ? 0.081 3.327 1.418 1.00 95.50 264 SER A N 1
ATOM 1898 C CA . SER A 1 264 ? 0.887 3.912 0.352 1.00 95.50 264 SER A CA 1
ATOM 1899 C C . SER A 1 264 ? 2.350 3.568 0.579 1.00 95.50 264 SER A C 1
ATOM 1901 O O . SER A 1 264 ? 2.807 3.465 1.720 1.00 95.50 264 SER A O 1
ATOM 1903 N N . TYR A 1 265 ? 3.085 3.353 -0.501 1.00 94.19 265 TYR A N 1
ATOM 1904 C CA . TYR A 1 265 ? 4.465 2.882 -0.461 1.00 94.19 265 TYR A CA 1
ATOM 1905 C C . TYR A 1 265 ? 5.230 3.352 -1.695 1.00 94.19 265 TYR A C 1
ATOM 1907 O O . TYR A 1 265 ? 4.647 3.887 -2.638 1.00 94.19 265 TYR A O 1
ATOM 1915 N N . ASP A 1 266 ? 6.548 3.204 -1.645 1.00 91.56 266 ASP A N 1
ATOM 1916 C CA . ASP A 1 266 ? 7.425 3.467 -2.776 1.00 91.56 266 ASP A CA 1
ATOM 1917 C C . ASP A 1 266 ? 7.509 2.211 -3.651 1.00 91.56 266 ASP A C 1
ATOM 1919 O O . ASP A 1 266 ? 8.021 1.192 -3.194 1.00 91.56 266 ASP A O 1
ATOM 1923 N N . SER A 1 267 ? 6.946 2.244 -4.860 1.00 87.31 267 SER A N 1
ATOM 1924 C CA . SER A 1 267 ? 6.894 1.085 -5.761 1.00 87.31 267 SER A CA 1
ATOM 1925 C C . SER A 1 267 ? 8.222 0.794 -6.460 1.00 87.31 267 SER A C 1
ATOM 1927 O O . SER A 1 267 ? 8.365 -0.282 -7.034 1.00 87.31 267 SER A O 1
ATOM 1929 N N . ASP A 1 268 ? 9.174 1.734 -6.442 1.00 82.38 268 ASP A N 1
ATOM 1930 C CA . ASP A 1 268 ? 10.529 1.555 -6.985 1.00 82.38 268 ASP A CA 1
ATOM 1931 C C . ASP A 1 268 ? 11.578 2.211 -6.064 1.00 82.38 268 ASP A C 1
ATOM 1933 O O . ASP A 1 268 ? 12.153 3.242 -6.402 1.00 82.38 268 ASP A O 1
ATOM 1937 N N . PRO A 1 269 ? 11.883 1.615 -4.897 1.00 81.94 269 PRO A N 1
ATOM 1938 C CA . PRO A 1 269 ? 12.811 2.203 -3.927 1.00 81.94 269 PRO A CA 1
ATOM 1939 C C . PRO A 1 269 ? 14.252 2.397 -4.440 1.00 81.94 269 PRO A C 1
ATOM 1941 O O . PRO A 1 269 ? 15.079 3.001 -3.748 1.00 81.94 269 PRO A O 1
ATOM 1944 N N . ASN A 1 270 ? 14.597 1.849 -5.612 1.00 77.06 270 ASN A N 1
ATOM 1945 C CA . ASN A 1 270 ? 15.884 2.069 -6.271 1.00 77.06 270 ASN A CA 1
ATOM 1946 C C . ASN A 1 270 ? 15.946 3.429 -6.986 1.00 77.06 270 ASN A C 1
ATOM 1948 O O . ASN A 1 270 ? 17.031 3.994 -7.159 1.00 77.06 270 ASN A O 1
ATOM 1952 N N . THR A 1 271 ? 14.798 3.972 -7.388 1.00 70.38 271 THR A N 1
ATOM 1953 C CA . THR A 1 271 ? 14.703 5.293 -8.000 1.00 70.38 271 THR A CA 1
ATOM 1954 C C . THR A 1 271 ? 14.676 6.381 -6.917 1.00 70.38 271 THR A C 1
ATOM 1956 O O . THR A 1 271 ? 14.125 6.242 -5.832 1.00 70.38 271 THR A O 1
ATOM 1959 N N . ALA A 1 272 ? 15.359 7.502 -7.167 1.00 73.88 272 ALA A N 1
ATOM 1960 C CA . ALA A 1 272 ? 15.479 8.561 -6.169 1.00 73.88 272 ALA A CA 1
ATOM 1961 C C . ALA A 1 272 ? 14.148 9.315 -5.949 1.00 73.88 272 ALA A C 1
ATOM 1963 O O . ALA A 1 272 ? 13.602 9.916 -6.876 1.00 73.88 272 ALA A O 1
ATOM 1964 N N . GLY A 1 273 ? 13.708 9.401 -4.688 1.00 77.50 273 GLY A N 1
ATOM 1965 C CA . GLY A 1 273 ? 12.425 10.003 -4.288 1.00 77.50 273 GLY A CA 1
ATOM 1966 C C . GLY A 1 273 ? 11.309 8.957 -4.250 1.00 77.50 273 GLY A C 1
ATOM 1967 O O . GLY A 1 273 ? 11.528 7.855 -4.705 1.00 77.50 273 GLY A O 1
ATOM 1968 N N . ASN A 1 274 ? 10.120 9.286 -3.735 1.00 83.56 274 ASN A N 1
ATOM 1969 C CA . ASN A 1 274 ? 9.061 8.279 -3.580 1.00 83.56 274 ASN A CA 1
ATOM 1970 C C . ASN A 1 274 ? 8.257 8.098 -4.878 1.00 83.56 274 ASN A C 1
ATOM 1972 O O . ASN A 1 274 ? 7.592 9.040 -5.326 1.00 83.56 274 ASN A O 1
ATOM 1976 N N . GLN A 1 275 ? 8.232 6.891 -5.435 1.00 86.94 275 GLN A N 1
ATOM 1977 C CA . GLN A 1 275 ? 7.328 6.489 -6.513 1.00 86.94 275 GLN A CA 1
ATOM 1978 C C . GLN A 1 275 ? 6.050 5.961 -5.867 1.00 86.94 275 GLN A C 1
ATOM 1980 O O . GLN A 1 275 ? 5.879 4.772 -5.641 1.00 86.94 275 GLN A O 1
ATOM 1985 N N . THR A 1 276 ? 5.176 6.880 -5.454 1.00 87.25 276 THR A N 1
ATOM 1986 C CA . THR A 1 276 ? 4.028 6.520 -4.612 1.00 87.25 276 THR A CA 1
ATOM 1987 C C . THR A 1 276 ? 3.017 5.657 -5.365 1.00 87.25 276 THR A C 1
ATOM 1989 O O . THR A 1 276 ? 2.373 6.138 -6.298 1.00 87.25 276 THR A O 1
ATOM 1992 N N . ALA A 1 277 ? 2.828 4.431 -4.885 1.00 87.81 277 ALA A N 1
ATOM 1993 C CA . ALA A 1 277 ? 1.728 3.540 -5.236 1.00 87.81 277 ALA A CA 1
ATOM 1994 C C . ALA A 1 277 ? 0.842 3.278 -4.009 1.00 87.81 277 ALA A C 1
ATOM 1996 O O . ALA A 1 277 ? 1.195 3.633 -2.877 1.00 87.81 277 ALA A O 1
ATOM 1997 N N . THR A 1 278 ? -0.332 2.690 -4.238 1.00 92.06 278 THR A N 1
ATOM 1998 C CA . THR A 1 278 ? -1.279 2.314 -3.184 1.00 92.06 278 THR A CA 1
ATOM 1999 C C . THR A 1 278 ? -1.669 0.852 -3.294 1.00 92.06 278 THR A C 1
ATOM 2001 O O . THR A 1 278 ? -1.545 0.250 -4.350 1.00 92.06 278 THR A O 1
ATOM 2004 N N . ALA A 1 279 ? -2.120 0.292 -2.178 1.00 91.94 279 ALA A N 1
ATOM 2005 C CA . ALA A 1 279 ? -2.873 -0.954 -2.128 1.00 91.94 279 ALA A CA 1
ATOM 2006 C C . ALA A 1 279 ? -3.900 -0.832 -1.001 1.00 91.94 279 ALA A C 1
ATOM 2008 O O . ALA A 1 279 ? -3.711 -0.047 -0.065 1.00 91.94 279 ALA A O 1
ATOM 2009 N N . GLY A 1 280 ? -5.003 -1.568 -1.069 1.00 94.94 280 GLY A N 1
ATOM 2010 C CA . GLY A 1 280 ? -6.107 -1.334 -0.145 1.00 94.94 280 GLY A CA 1
ATOM 2011 C C . GLY A 1 280 ? -7.235 -2.340 -0.232 1.00 94.94 280 GLY A C 1
ATOM 2012 O O . GLY A 1 280 ? -7.317 -3.161 -1.146 1.00 94.94 280 GLY A O 1
ATOM 2013 N N . GLY A 1 281 ? -8.145 -2.259 0.730 1.00 96.50 281 GLY A N 1
ATOM 2014 C CA . GLY A 1 281 ? -9.180 -3.261 0.904 1.00 96.50 281 GLY A CA 1
ATOM 2015 C C . GLY A 1 281 ? -10.198 -2.929 1.984 1.00 96.50 281 GLY A C 1
ATOM 2016 O O . GLY A 1 281 ? -10.313 -1.794 2.450 1.00 96.50 281 GLY A O 1
ATOM 2017 N N . THR A 1 282 ? -10.952 -3.952 2.371 1.00 97.62 282 THR A N 1
ATOM 2018 C CA . THR A 1 282 ? -11.919 -3.900 3.474 1.00 97.62 282 THR A CA 1
ATOM 2019 C C . THR A 1 282 ? -11.568 -4.924 4.541 1.00 97.62 282 THR A C 1
ATOM 2021 O O . THR A 1 282 ? -11.174 -6.040 4.205 1.00 97.62 282 THR A O 1
ATOM 2024 N N . LEU A 1 283 ? -11.769 -4.565 5.806 1.00 97.81 283 LEU A N 1
ATOM 2025 C CA . LEU A 1 283 ? -11.759 -5.468 6.955 1.00 97.81 283 LEU A CA 1
ATOM 2026 C C . LEU A 1 283 ? -13.139 -5.410 7.618 1.00 97.81 283 LEU A C 1
ATOM 2028 O O . LEU A 1 283 ? -13.576 -4.348 8.062 1.00 97.81 283 LEU A O 1
ATOM 2032 N N . VAL A 1 284 ? -13.849 -6.533 7.632 1.00 98.12 284 VAL A N 1
ATOM 2033 C CA . VAL A 1 284 ? -15.226 -6.638 8.125 1.00 98.12 284 VAL A CA 1
ATOM 2034 C C . VAL A 1 284 ? -15.256 -7.575 9.318 1.00 98.12 284 VAL A C 1
ATOM 2036 O O . VAL A 1 284 ? -14.871 -8.726 9.180 1.00 98.12 284 VAL A O 1
ATOM 2039 N N . PHE A 1 285 ? -15.753 -7.108 10.456 1.00 97.75 285 PHE A N 1
ATOM 2040 C CA . PHE A 1 285 ? -16.017 -7.927 11.636 1.00 97.75 285 PHE A CA 1
ATOM 2041 C C . PHE A 1 285 ? -17.485 -8.367 11.637 1.00 97.75 285 PHE A C 1
ATOM 2043 O O . PHE A 1 285 ? -18.382 -7.535 11.461 1.00 97.75 285 PHE A O 1
ATOM 2050 N N . ASP A 1 286 ? -17.729 -9.660 11.835 1.00 97.38 286 ASP A N 1
ATOM 2051 C CA . ASP A 1 286 ? -19.034 -10.256 12.127 1.00 97.38 286 ASP A CA 1
ATOM 2052 C C . ASP A 1 286 ? -19.075 -10.597 13.622 1.00 97.38 286 ASP A C 1
ATOM 2054 O O . ASP A 1 286 ? -18.439 -11.547 14.087 1.00 97.38 286 ASP A O 1
ATOM 2058 N N . LYS A 1 287 ? -19.810 -9.777 14.377 1.00 95.62 287 LYS A N 1
ATOM 2059 C CA . LYS A 1 287 ? -19.880 -9.853 15.840 1.00 95.62 287 LYS A CA 1
ATOM 2060 C C . LYS A 1 287 ? -20.721 -11.039 16.320 1.00 95.62 287 LYS A C 1
ATOM 2062 O O . LYS A 1 287 ? -20.523 -11.506 17.431 1.00 95.62 287 LYS A O 1
ATOM 2067 N N . ASP A 1 288 ? -21.644 -11.539 15.493 1.00 95.44 288 ASP A N 1
ATOM 2068 C CA . ASP A 1 288 ? -22.476 -12.697 15.843 1.00 95.44 288 ASP A CA 1
ATOM 2069 C C . ASP A 1 288 ? -21.717 -14.013 15.609 1.00 95.44 288 ASP A C 1
ATOM 2071 O O . ASP A 1 288 ? -21.913 -15.000 16.326 1.00 95.44 288 ASP A O 1
ATOM 2075 N N . ALA A 1 289 ? -20.875 -14.052 14.573 1.00 95.19 289 ALA A N 1
ATOM 2076 C CA . ALA A 1 289 ? -20.067 -15.217 14.227 1.00 95.19 289 ALA A CA 1
ATOM 2077 C C . ALA A 1 289 ? -18.731 -15.290 14.989 1.00 95.19 289 ALA A C 1
ATOM 2079 O O . ALA A 1 289 ? -18.109 -16.360 15.004 1.00 95.19 289 ALA A O 1
ATOM 2080 N N . ASP A 1 290 ? -18.312 -14.194 15.629 1.00 94.56 290 ASP A N 1
ATOM 2081 C CA . ASP A 1 290 ? -16.962 -13.970 16.161 1.00 94.56 290 ASP A CA 1
ATOM 2082 C C . ASP A 1 290 ? -15.874 -14.166 15.090 1.00 94.56 290 ASP A C 1
ATOM 2084 O O . ASP A 1 290 ? -14.873 -14.865 15.311 1.00 94.56 290 ASP A O 1
ATOM 2088 N N . THR A 1 291 ? -16.082 -13.602 13.901 1.00 93.69 291 THR A N 1
ATOM 2089 C CA . THR A 1 291 ? -15.125 -13.699 12.793 1.00 93.69 291 THR A CA 1
ATOM 2090 C C . THR A 1 291 ? -14.826 -12.342 12.179 1.00 93.69 291 THR A C 1
ATOM 2092 O O . THR A 1 291 ? -15.562 -11.371 12.348 1.00 93.69 291 THR A O 1
ATOM 2095 N N . TYR A 1 292 ? -13.723 -12.268 11.441 1.00 94.50 292 TYR A N 1
ATOM 2096 C CA . TYR A 1 292 ? -13.447 -11.164 10.534 1.00 94.50 292 TYR A CA 1
ATOM 2097 C C . TYR A 1 292 ? -13.238 -11.700 9.118 1.00 94.50 292 TYR A C 1
ATOM 2099 O O . TYR A 1 292 ? -12.834 -12.842 8.920 1.00 94.50 292 TYR A O 1
ATOM 2107 N N . THR A 1 293 ? -13.486 -10.865 8.117 1.00 95.25 293 THR A N 1
ATOM 2108 C CA . THR A 1 293 ? -13.128 -11.105 6.721 1.00 95.25 293 THR A CA 1
ATOM 2109 C C . THR A 1 293 ? -12.324 -9.923 6.214 1.00 95.25 293 THR A C 1
ATOM 2111 O O . THR A 1 293 ? -12.783 -8.781 6.277 1.00 95.25 293 THR A O 1
ATOM 2114 N N . ILE A 1 294 ? -11.140 -10.192 5.679 1.00 95.69 294 ILE A N 1
ATOM 2115 C CA . ILE A 1 294 ? -10.350 -9.208 4.945 1.00 95.69 294 ILE A CA 1
ATOM 2116 C C . ILE A 1 294 ? -10.489 -9.463 3.445 1.00 95.69 294 ILE A C 1
ATOM 2118 O O . ILE A 1 294 ? -10.582 -10.605 2.997 1.00 95.69 294 ILE A O 1
ATOM 2122 N N . THR A 1 295 ? -10.564 -8.402 2.649 1.00 95.62 295 THR A N 1
ATOM 2123 C CA . THR A 1 295 ? -10.646 -8.480 1.185 1.00 95.62 295 THR A CA 1
ATOM 2124 C C . THR A 1 295 ? -9.756 -7.424 0.558 1.00 95.62 295 THR A C 1
ATOM 2126 O O . THR A 1 295 ? -9.802 -6.263 0.967 1.00 95.62 295 THR A O 1
ATOM 2129 N N . LEU A 1 296 ? -8.971 -7.824 -0.439 1.00 92.38 296 LEU A N 1
ATOM 2130 C CA . LEU A 1 296 ? -8.109 -6.951 -1.225 1.00 92.38 296 LEU A CA 1
ATOM 2131 C C . LEU A 1 296 ? -8.910 -6.340 -2.382 1.00 92.38 296 LEU A C 1
ATOM 2133 O O . LEU A 1 296 ? -9.455 -7.066 -3.209 1.00 92.38 296 LEU A O 1
ATOM 2137 N N . ASN A 1 297 ? -8.989 -5.013 -2.456 1.00 88.06 297 ASN A N 1
ATOM 2138 C CA . ASN A 1 297 ? -9.690 -4.292 -3.528 1.00 88.06 297 ASN A CA 1
ATOM 2139 C C . ASN A 1 297 ? -8.727 -3.620 -4.518 1.00 88.06 297 ASN A C 1
ATOM 2141 O O . ASN A 1 297 ? -9.135 -3.302 -5.633 1.00 88.06 297 ASN A O 1
ATOM 2145 N N . ASP A 1 298 ? -7.482 -3.410 -4.101 1.00 86.94 298 ASP A N 1
ATOM 2146 C CA . ASP A 1 298 ? -6.398 -2.797 -4.862 1.00 86.94 298 ASP A CA 1
ATOM 2147 C C . ASP A 1 298 ? -5.112 -3.576 -4.553 1.00 86.94 298 ASP A C 1
ATOM 2149 O O . ASP A 1 298 ? -4.758 -3.715 -3.379 1.00 86.94 298 ASP A O 1
ATOM 2153 N N . ALA A 1 299 ? -4.502 -4.166 -5.583 1.00 87.75 299 ALA A N 1
ATOM 2154 C CA . ALA A 1 299 ? -3.370 -5.085 -5.457 1.00 87.75 299 ALA A CA 1
ATOM 2155 C C . ALA A 1 299 ? -2.060 -4.339 -5.161 1.00 87.75 299 ALA A C 1
ATOM 2157 O O . ALA A 1 299 ? -1.969 -3.126 -5.332 1.00 87.75 299 ALA A O 1
ATOM 2158 N N . VAL A 1 300 ? -1.046 -5.065 -4.692 1.00 85.88 300 VAL A N 1
ATOM 2159 C CA . VAL A 1 300 ? 0.284 -4.497 -4.437 1.00 85.88 300 VAL A CA 1
ATOM 2160 C C . VAL A 1 300 ? 1.139 -4.668 -5.690 1.00 85.88 300 VAL A C 1
ATOM 2162 O O . VAL A 1 300 ? 1.281 -5.787 -6.174 1.00 85.88 300 VAL A O 1
ATOM 2165 N N . GLU A 1 301 ? 1.720 -3.586 -6.203 1.00 83.56 301 GLU A N 1
ATOM 2166 C CA . GLU A 1 301 ? 2.506 -3.577 -7.441 1.00 83.56 301 GLU A CA 1
ATOM 2167 C C . GLU A 1 301 ? 3.846 -2.866 -7.220 1.00 83.56 301 GLU A C 1
ATOM 2169 O O . GLU A 1 301 ? 3.932 -1.836 -6.553 1.00 83.56 301 GLU A O 1
ATOM 2174 N N . GLY A 1 302 ? 4.908 -3.415 -7.794 1.00 72.75 302 GLY A N 1
ATOM 2175 C CA . GLY A 1 302 ? 6.246 -2.850 -7.823 1.00 72.75 302 GLY A CA 1
ATOM 2176 C C . GLY A 1 302 ? 6.729 -2.668 -9.253 1.00 72.75 302 GLY A C 1
ATOM 2177 O O . GLY A 1 302 ? 6.228 -3.296 -10.186 1.00 72.75 302 GLY A O 1
ATOM 2178 N N . PHE A 1 303 ? 7.724 -1.807 -9.430 1.00 69.12 303 PHE A N 1
ATOM 2179 C CA . PHE A 1 303 ? 8.398 -1.643 -10.709 1.00 69.12 303 PHE A CA 1
ATOM 2180 C C . PHE A 1 303 ? 9.898 -1.622 -10.488 1.00 69.12 303 PHE A C 1
ATOM 2182 O O . PHE A 1 303 ? 10.387 -1.031 -9.528 1.00 69.12 303 PHE A O 1
ATOM 2189 N N . THR A 1 304 ? 10.636 -2.240 -11.400 1.00 64.19 304 THR A N 1
ATOM 2190 C CA . THR A 1 304 ? 12.087 -2.108 -11.443 1.00 64.19 304 THR A CA 1
ATOM 2191 C C . THR A 1 304 ? 12.495 -1.547 -12.793 1.00 64.19 304 THR A C 1
ATOM 2193 O O . THR A 1 304 ? 12.050 -1.992 -13.856 1.00 64.19 304 THR A O 1
ATOM 2196 N N . LYS A 1 305 ? 13.339 -0.515 -12.756 1.00 67.31 305 LYS A N 1
ATOM 2197 C CA . LYS A 1 305 ? 14.083 -0.070 -13.930 1.00 67.31 305 LYS A CA 1
ATOM 2198 C C . LYS A 1 305 ? 15.232 -1.053 -14.137 1.00 67.31 305 LYS A C 1
ATOM 2200 O O . LYS A 1 305 ? 16.204 -1.007 -13.389 1.00 67.31 305 LYS A O 1
ATOM 2205 N N . ASP A 1 306 ? 15.107 -1.925 -15.130 1.00 77.25 306 ASP A N 1
ATOM 2206 C CA . ASP A 1 306 ? 16.176 -2.845 -15.519 1.00 77.25 306 ASP A CA 1
ATOM 2207 C C . ASP A 1 306 ? 16.894 -2.335 -16.771 1.00 77.25 306 ASP A C 1
ATOM 2209 O O . ASP A 1 306 ? 16.257 -1.765 -17.666 1.00 77.25 306 ASP A O 1
ATOM 2213 N N . ILE A 1 307 ? 18.214 -2.513 -16.831 1.00 88.12 307 ILE A N 1
ATOM 2214 C CA . ILE A 1 307 ? 19.032 -2.156 -17.993 1.00 88.12 307 ILE A CA 1
ATOM 2215 C C . ILE A 1 307 ? 19.343 -3.446 -18.741 1.00 88.12 307 ILE A C 1
ATOM 2217 O O . ILE A 1 307 ? 20.063 -4.309 -18.263 1.00 88.12 307 ILE A O 1
ATOM 2221 N N . LEU A 1 308 ? 18.804 -3.573 -19.947 1.00 92.50 308 LEU A N 1
ATOM 2222 C CA . LEU A 1 308 ? 19.031 -4.728 -20.804 1.00 92.50 308 LEU A CA 1
ATOM 2223 C C . LEU A 1 308 ? 20.309 -4.523 -21.617 1.00 92.50 308 LEU A C 1
ATOM 2225 O O . LEU A 1 308 ? 20.407 -3.545 -22.361 1.00 92.50 308 LEU A O 1
ATOM 2229 N N . HIS A 1 309 ? 21.257 -5.453 -21.506 1.00 94.81 309 HIS A N 1
ATOM 2230 C CA . HIS A 1 309 ? 22.591 -5.347 -22.099 1.00 94.81 309 HIS A CA 1
ATOM 2231 C C . HIS A 1 309 ? 22.768 -6.248 -23.322 1.00 94.81 309 HIS A C 1
ATOM 2233 O O . HIS A 1 309 ? 22.533 -7.455 -23.260 1.00 94.81 309 HIS A O 1
ATOM 2239 N N . THR A 1 310 ? 23.305 -5.705 -24.417 1.00 96.25 310 THR A N 1
ATOM 2240 C CA . THR A 1 310 ? 23.777 -6.534 -25.548 1.00 96.25 310 THR A CA 1
ATOM 2241 C C . THR A 1 310 ? 24.941 -7.448 -25.154 1.00 96.25 310 THR A C 1
ATOM 2243 O O . THR A 1 310 ? 25.074 -8.558 -25.672 1.00 96.25 310 THR A O 1
ATOM 2246 N N . SER A 1 311 ? 25.762 -7.030 -24.185 1.00 93.94 311 SER A N 1
ATOM 2247 C CA . SER A 1 311 ? 26.862 -7.843 -23.660 1.00 93.94 311 SER A CA 1
ATOM 2248 C C . SER A 1 311 ? 26.389 -9.092 -22.902 1.00 93.94 311 SER A C 1
ATOM 2250 O O . SER A 1 311 ? 27.125 -10.078 -22.810 1.00 93.94 311 SER A O 1
ATOM 2252 N N . GLU A 1 312 ? 25.130 -9.098 -22.459 1.00 94.50 312 GLU A N 1
ATOM 2253 C CA . GLU A 1 312 ? 24.491 -10.177 -21.701 1.00 94.50 312 GLU A CA 1
ATOM 2254 C C . GLU A 1 312 ? 23.353 -10.856 -22.478 1.00 94.50 312 GLU A C 1
ATOM 2256 O O . GLU A 1 312 ? 22.518 -11.538 -21.884 1.00 94.50 312 GLU A O 1
ATOM 2261 N N . LEU A 1 313 ? 23.328 -10.709 -23.813 1.00 93.81 313 LEU A N 1
ATOM 2262 C CA . LEU A 1 313 ? 22.281 -11.278 -24.667 1.00 93.81 313 LEU A CA 1
ATOM 2263 C C . LEU A 1 313 ? 21.963 -12.745 -24.315 1.00 93.81 313 LEU A C 1
ATOM 2265 O O . LEU A 1 313 ? 22.859 -13.577 -24.125 1.00 93.81 313 LEU A O 1
ATOM 2269 N N . LEU A 1 314 ? 20.672 -13.078 -24.318 1.00 94.94 314 LEU A N 1
ATOM 2270 C CA . LEU A 1 314 ? 20.144 -14.418 -24.055 1.00 94.94 314 LEU A CA 1
ATOM 2271 C C . LEU A 1 314 ? 20.282 -15.330 -25.279 1.00 94.94 314 LEU A C 1
ATOM 2273 O O . LEU A 1 314 ? 20.585 -16.520 -25.163 1.00 94.94 314 LEU A O 1
ATOM 2277 N N . SER A 1 315 ? 20.062 -14.782 -26.478 1.00 95.44 315 SER A N 1
ATOM 2278 C CA . SER A 1 315 ? 20.258 -15.497 -27.745 1.00 95.44 315 SER A CA 1
ATOM 2279 C C . SER A 1 315 ? 20.528 -14.543 -28.910 1.00 95.44 315 SER A C 1
ATOM 2281 O O . SER A 1 315 ? 20.200 -13.362 -28.833 1.00 95.44 315 SER A O 1
ATOM 2283 N N . LYS A 1 316 ? 21.136 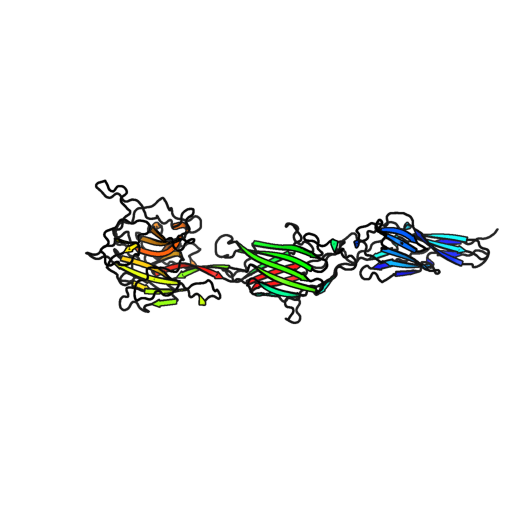-15.050 -29.993 1.00 95.38 316 LYS A N 1
ATOM 2284 C CA . LYS A 1 316 ? 21.388 -14.287 -31.226 1.00 95.38 316 LYS A CA 1
ATOM 2285 C C . LYS A 1 316 ? 21.125 -15.094 -32.493 1.00 95.38 316 LYS A C 1
ATOM 2287 O O . LYS A 1 316 ? 21.423 -16.291 -32.554 1.00 95.38 316 LYS A O 1
ATOM 2292 N N . GLU A 1 317 ? 20.672 -14.408 -33.533 1.00 95.81 317 GLU A N 1
ATOM 2293 C CA . GLU A 1 317 ? 20.491 -14.922 -34.886 1.00 95.81 317 GLU A CA 1
ATOM 2294 C C . GLU A 1 317 ? 21.171 -13.990 -35.905 1.00 95.81 317 GLU A C 1
ATOM 2296 O O . GLU A 1 317 ? 20.887 -12.800 -35.899 1.00 95.81 317 GLU A O 1
ATOM 2301 N N . PRO A 1 318 ? 22.044 -14.489 -36.800 1.00 95.19 318 PRO A N 1
ATOM 2302 C CA . PRO A 1 318 ? 22.623 -15.829 -36.790 1.00 95.19 318 PRO A CA 1
ATOM 2303 C C . PRO A 1 318 ? 23.537 -16.047 -35.574 1.00 95.19 318 PRO A C 1
ATOM 2305 O O . PRO A 1 318 ? 24.077 -15.115 -34.986 1.00 95.19 318 PRO A O 1
ATOM 2308 N N . THR A 1 319 ? 23.791 -17.309 -35.227 1.00 93.31 319 THR A N 1
ATOM 2309 C CA . THR A 1 319 ? 24.611 -17.679 -34.055 1.00 93.31 319 THR A CA 1
ATOM 2310 C C . THR A 1 319 ? 26.097 -17.314 -34.185 1.00 93.31 319 THR A C 1
ATOM 2312 O O . THR A 1 319 ? 26.862 -17.464 -33.234 1.00 93.31 319 THR A O 1
ATOM 2315 N N . SER A 1 320 ? 26.534 -16.833 -35.352 1.00 88.88 320 SER A N 1
ATOM 2316 C CA . SER A 1 320 ? 27.906 -16.413 -35.630 1.00 88.88 320 SER A CA 1
ATOM 2317 C C . SER A 1 320 ? 27.945 -15.357 -36.733 1.00 88.88 320 SER A C 1
ATOM 2319 O O . SER A 1 320 ? 27.132 -15.399 -37.651 1.00 88.88 320 SER A O 1
ATOM 2321 N N . ASN A 1 321 ? 28.956 -14.484 -36.699 1.00 88.38 321 ASN A N 1
ATOM 2322 C CA . ASN A 1 321 ? 29.205 -13.483 -37.745 1.00 88.38 321 ASN A CA 1
ATOM 2323 C C . ASN A 1 321 ? 29.916 -14.097 -38.973 1.00 88.38 321 ASN A C 1
ATOM 2325 O O . ASN A 1 321 ? 30.221 -13.410 -39.949 1.00 88.38 321 ASN A O 1
ATOM 2329 N N . VAL A 1 322 ? 30.202 -15.408 -38.945 1.00 88.50 322 VAL A N 1
ATOM 2330 C CA . VAL A 1 322 ? 30.721 -16.142 -40.105 1.00 88.50 322 VAL A CA 1
ATOM 2331 C C . VAL A 1 322 ? 29.746 -16.004 -41.270 1.00 88.50 322 VAL A C 1
ATOM 2333 O O . VAL A 1 322 ? 28.572 -16.337 -41.155 1.00 88.50 322 VAL A O 1
ATOM 2336 N N . GLY A 1 323 ? 30.266 -15.569 -42.417 1.00 89.75 323 GLY A N 1
ATOM 2337 C CA . GLY A 1 323 ? 29.453 -15.317 -43.605 1.00 89.75 323 GLY A CA 1
ATOM 2338 C C . GLY A 1 323 ? 28.963 -13.877 -43.731 1.00 89.75 323 GLY A C 1
ATOM 2339 O O . GLY A 1 323 ? 28.297 -13.606 -44.721 1.00 89.75 323 GLY A O 1
ATOM 2340 N N . HIS A 1 324 ? 29.351 -12.986 -42.805 1.00 95.69 324 HIS A N 1
ATOM 2341 C CA . HIS A 1 324 ? 29.115 -11.541 -42.879 1.00 95.69 324 HIS A CA 1
ATOM 2342 C C . HIS A 1 324 ? 27.615 -11.221 -43.026 1.00 95.69 324 HIS A C 1
ATOM 2344 O O . HIS A 1 324 ? 27.171 -10.837 -44.106 1.00 95.69 324 HIS A O 1
ATOM 2350 N N . PRO A 1 325 ? 26.810 -11.447 -41.971 1.00 95.81 325 PRO A N 1
ATOM 2351 C CA . PRO A 1 325 ? 25.367 -11.254 -42.042 1.00 95.81 325 PRO A CA 1
ATOM 2352 C C . PRO A 1 325 ? 24.987 -9.771 -42.125 1.00 95.81 325 PRO A C 1
ATOM 2354 O O . PRO A 1 325 ? 25.462 -8.972 -41.325 1.00 95.81 325 PRO A O 1
ATOM 2357 N N . ASN A 1 326 ? 24.081 -9.420 -43.040 1.00 94.94 326 ASN A N 1
ATOM 2358 C CA . ASN A 1 326 ? 23.518 -8.063 -43.141 1.00 94.94 326 ASN A CA 1
ATOM 2359 C C . ASN A 1 326 ? 22.537 -7.737 -42.002 1.00 94.94 326 ASN A C 1
ATOM 2361 O O . ASN A 1 326 ? 22.328 -6.571 -41.687 1.00 94.94 326 ASN A O 1
ATOM 2365 N N . ILE A 1 327 ? 21.928 -8.765 -41.398 1.00 96.56 327 ILE A N 1
ATOM 2366 C CA . ILE A 1 327 ? 20.946 -8.629 -40.317 1.00 96.56 327 ILE A CA 1
ATOM 2367 C C . ILE A 1 327 ? 21.369 -9.529 -39.161 1.00 96.56 327 ILE A C 1
ATOM 2369 O O . ILE A 1 327 ? 21.602 -10.728 -39.357 1.00 96.56 327 ILE A O 1
ATOM 2373 N N . VAL A 1 328 ? 21.433 -8.955 -37.962 1.00 97.81 328 VAL A N 1
ATOM 2374 C CA . VAL A 1 328 ? 21.592 -9.693 -36.705 1.00 97.81 328 VAL A CA 1
ATOM 2375 C C . VAL A 1 328 ? 20.426 -9.347 -35.787 1.00 97.81 328 VAL A C 1
ATOM 2377 O O . VAL A 1 328 ? 20.017 -8.195 -35.718 1.00 97.81 328 VAL A O 1
ATOM 2380 N N . VAL A 1 329 ? 19.878 -10.333 -35.088 1.00 98.19 329 VAL A N 1
ATOM 2381 C CA . VAL A 1 329 ? 18.851 -10.155 -34.060 1.00 98.19 329 VAL A CA 1
ATOM 2382 C C . VAL A 1 329 ? 19.379 -10.726 -32.757 1.00 98.19 329 VAL A C 1
ATOM 2384 O O . VAL A 1 329 ? 19.794 -11.882 -32.722 1.00 98.19 329 VAL A O 1
ATOM 2387 N N . GLU A 1 330 ? 19.337 -9.945 -31.688 1.00 97.69 330 GLU A N 1
ATOM 2388 C CA . GLU A 1 330 ? 19.687 -10.377 -30.335 1.00 97.69 330 GLU A CA 1
ATOM 2389 C C . GLU A 1 330 ? 18.445 -10.332 -29.443 1.00 97.69 330 GLU A C 1
ATOM 2391 O O . GLU A 1 330 ? 17.663 -9.389 -29.523 1.00 97.69 330 GLU A O 1
ATOM 2396 N N . LYS A 1 331 ? 18.244 -11.352 -28.604 1.00 96.88 331 LYS A N 1
ATOM 2397 C CA . LYS A 1 331 ? 17.233 -11.357 -27.540 1.00 96.88 331 LYS A CA 1
ATOM 2398 C C . LYS A 1 331 ? 17.908 -10.952 -26.238 1.00 96.88 331 LYS A C 1
ATOM 2400 O O . LYS A 1 331 ? 18.835 -11.640 -25.816 1.00 96.88 331 LYS A O 1
ATOM 2405 N N . LEU A 1 332 ? 17.441 -9.877 -25.617 1.00 95.00 332 LEU A N 1
ATOM 2406 C CA . LEU A 1 332 ? 17.996 -9.332 -24.377 1.00 95.00 332 LEU A CA 1
ATOM 2407 C C . LEU A 1 332 ? 17.140 -9.665 -23.152 1.00 95.00 332 LEU A C 1
ATOM 2409 O O . LEU A 1 332 ? 17.671 -9.755 -22.055 1.00 95.00 332 LEU A O 1
ATOM 2413 N N . PHE A 1 333 ? 15.838 -9.896 -23.337 1.00 92.50 333 PHE A N 1
ATOM 2414 C CA . PHE A 1 333 ? 14.920 -10.233 -22.249 1.00 92.50 333 PHE A CA 1
ATOM 2415 C C . PHE A 1 333 ? 13.870 -11.259 -22.684 1.00 92.50 333 PHE A C 1
ATOM 2417 O O . PHE A 1 333 ? 13.429 -11.255 -23.839 1.00 92.50 333 PHE A O 1
ATOM 2424 N N . GLU A 1 334 ? 13.491 -12.134 -21.753 1.00 90.19 334 GLU A N 1
ATOM 2425 C CA . GLU A 1 334 ? 12.513 -13.212 -21.915 1.00 90.19 334 GLU A CA 1
ATOM 2426 C C . GLU A 1 334 ? 11.361 -12.990 -20.928 1.00 90.19 334 GLU A C 1
ATOM 2428 O O . GLU A 1 334 ? 11.547 -13.123 -19.720 1.00 90.19 334 GLU A O 1
ATOM 2433 N N . ALA A 1 335 ? 10.170 -12.666 -21.433 1.00 84.31 335 ALA A N 1
ATOM 2434 C CA . ALA A 1 335 ? 9.020 -12.327 -20.594 1.00 84.31 335 ALA A CA 1
ATOM 2435 C C . ALA A 1 335 ? 8.573 -13.476 -19.680 1.00 84.31 335 ALA A C 1
ATOM 2437 O O . ALA A 1 335 ? 8.079 -13.232 -18.590 1.00 84.31 335 ALA A O 1
ATOM 2438 N N . ASP A 1 336 ? 8.762 -14.734 -20.092 1.00 80.12 336 ASP A N 1
ATOM 2439 C CA . ASP A 1 336 ? 8.376 -15.895 -19.277 1.00 80.12 336 ASP A CA 1
ATOM 2440 C C . ASP A 1 336 ? 9.339 -16.195 -18.112 1.00 80.12 336 ASP A C 1
ATOM 2442 O O . ASP A 1 336 ? 9.085 -17.100 -17.310 1.00 80.12 336 ASP A O 1
ATOM 2446 N N . SER A 1 337 ? 10.438 -15.437 -18.013 1.00 72.25 337 SER A N 1
ATOM 2447 C CA . SER A 1 337 ? 11.378 -15.517 -16.896 1.00 72.25 337 SER A CA 1
ATOM 2448 C C . SER A 1 337 ? 10.861 -14.823 -15.633 1.00 72.25 337 SER A C 1
ATOM 2450 O O . SER A 1 337 ? 11.384 -15.082 -14.545 1.00 72.25 337 SER A O 1
ATOM 2452 N N . THR A 1 338 ? 9.806 -14.011 -15.757 1.00 67.06 338 THR A N 1
ATOM 2453 C CA . THR A 1 338 ? 9.092 -13.380 -14.647 1.00 67.06 338 THR A CA 1
ATOM 2454 C C . THR A 1 338 ? 7.713 -14.032 -14.465 1.00 67.06 338 THR A C 1
ATOM 2456 O O . THR A 1 338 ? 7.162 -14.634 -15.392 1.00 67.06 338 THR A O 1
ATOM 2459 N N . PRO A 1 339 ? 7.129 -13.983 -13.255 1.00 55.38 339 PRO A N 1
ATOM 2460 C CA . PRO A 1 339 ? 5.762 -14.458 -13.029 1.00 55.38 339 PRO A CA 1
ATOM 2461 C C . PRO A 1 339 ? 4.695 -13.537 -13.651 1.00 55.38 339 PRO A C 1
ATOM 2463 O O . PRO A 1 339 ? 3.507 -13.865 -13.606 1.00 55.38 339 PRO A O 1
ATOM 2466 N N . GLU A 1 340 ? 5.100 -12.404 -14.227 1.00 65.56 340 GLU A N 1
ATOM 2467 C CA . GLU A 1 340 ? 4.213 -11.332 -14.654 1.00 65.56 340 GLU A CA 1
ATOM 2468 C C . GLU A 1 340 ? 3.655 -11.550 -16.061 1.00 65.56 340 GLU A C 1
ATOM 2470 O O . GLU A 1 340 ? 4.309 -12.053 -16.970 1.00 65.56 340 GLU A O 1
ATOM 2475 N N . THR A 1 341 ? 2.402 -11.144 -16.269 1.00 57.34 341 THR A N 1
ATOM 2476 C CA . THR A 1 341 ? 1.706 -11.348 -17.558 1.00 57.34 341 THR A CA 1
ATOM 2477 C C . THR A 1 341 ? 1.774 -10.144 -18.498 1.00 57.34 341 THR A C 1
ATOM 2479 O O . THR A 1 341 ? 1.357 -10.238 -19.657 1.00 57.34 341 THR A O 1
ATOM 2482 N N . THR A 1 342 ? 2.267 -9.010 -17.999 1.00 66.12 342 THR A N 1
ATOM 2483 C CA . THR A 1 342 ? 2.409 -7.736 -18.719 1.00 66.12 342 THR A CA 1
ATOM 2484 C C . THR A 1 342 ? 3.780 -7.568 -19.360 1.00 66.12 342 THR A C 1
ATOM 2486 O O . THR A 1 342 ? 3.898 -6.807 -20.324 1.00 66.12 342 THR A O 1
ATOM 2489 N N . ASP A 1 343 ? 4.785 -8.295 -18.872 1.00 77.06 343 ASP A N 1
ATOM 2490 C CA . ASP A 1 343 ? 6.135 -8.264 -19.410 1.00 77.06 343 ASP A CA 1
ATOM 2491 C C . ASP A 1 343 ? 6.162 -8.771 -20.862 1.00 77.06 343 ASP A C 1
ATOM 2493 O O . ASP A 1 343 ? 5.366 -9.607 -21.309 1.00 77.06 343 ASP A O 1
ATOM 2497 N N . ARG A 1 344 ? 7.071 -8.201 -21.651 1.00 85.50 344 ARG A N 1
ATOM 2498 C CA . ARG A 1 344 ? 7.218 -8.465 -23.086 1.00 85.50 344 ARG A CA 1
ATOM 2499 C C . ARG A 1 344 ? 8.674 -8.776 -23.369 1.00 85.50 344 ARG A C 1
ATOM 2501 O O . ARG A 1 344 ? 9.543 -8.125 -22.801 1.00 85.50 344 ARG A O 1
ATOM 2508 N N . ASP A 1 345 ? 8.936 -9.721 -24.272 1.00 92.81 345 ASP A N 1
ATOM 2509 C CA . ASP A 1 345 ? 10.301 -9.988 -24.726 1.00 92.81 345 ASP A CA 1
ATOM 2510 C C . ASP A 1 345 ? 10.959 -8.696 -25.239 1.00 92.81 345 ASP A C 1
ATOM 2512 O O . ASP A 1 345 ? 10.286 -7.754 -25.673 1.00 92.81 345 ASP A O 1
ATOM 2516 N N . PHE A 1 346 ? 12.289 -8.662 -25.235 1.00 95.38 346 PHE A N 1
ATOM 2517 C CA . PHE A 1 346 ? 13.037 -7.554 -25.821 1.00 95.38 346 PHE A CA 1
ATOM 2518 C C . PHE A 1 346 ? 14.063 -8.089 -26.813 1.00 95.38 346 PHE A C 1
ATOM 2520 O O . PHE A 1 346 ? 15.051 -8.718 -26.433 1.00 95.38 346 PHE A O 1
ATOM 2527 N N . PHE A 1 347 ? 13.824 -7.837 -28.094 1.00 97.75 347 PHE A N 1
ATOM 2528 C CA . PHE A 1 347 ? 14.730 -8.141 -29.192 1.00 97.75 347 PHE A CA 1
ATOM 2529 C C . PHE A 1 347 ? 15.295 -6.853 -29.783 1.00 97.75 347 PHE A C 1
ATOM 2531 O O . PHE A 1 347 ? 14.574 -5.869 -29.942 1.00 97.75 347 PHE A O 1
ATOM 2538 N N . VAL A 1 348 ? 16.559 -6.889 -30.193 1.00 98.25 348 VAL A N 1
ATOM 2539 C CA . VAL A 1 348 ? 17.214 -5.820 -30.950 1.00 98.25 348 VAL A CA 1
ATOM 2540 C C . VAL A 1 348 ? 17.624 -6.366 -32.308 1.00 98.25 348 VAL A C 1
ATOM 2542 O O . VAL A 1 348 ? 18.403 -7.313 -32.392 1.00 98.25 348 VAL A O 1
ATOM 2545 N N . GLN A 1 349 ? 17.095 -5.778 -33.379 1.00 98.25 349 GLN A N 1
ATOM 2546 C CA . GLN A 1 349 ? 17.563 -6.016 -34.741 1.00 98.25 349 GLN A CA 1
ATOM 2547 C C . GLN A 1 349 ? 18.623 -4.980 -35.095 1.00 98.25 349 GLN A C 1
ATOM 2549 O O . GLN A 1 349 ? 18.381 -3.780 -34.966 1.00 98.25 349 GLN A O 1
ATOM 2554 N N . PHE A 1 350 ? 19.743 -5.452 -35.619 1.00 98.06 350 PHE A N 1
ATOM 2555 C CA . PHE A 1 350 ? 20.836 -4.653 -36.133 1.00 98.06 350 PHE A CA 1
ATOM 2556 C C . PHE A 1 350 ? 20.913 -4.795 -37.652 1.00 98.06 350 PHE A C 1
ATOM 2558 O O . PHE A 1 350 ? 20.943 -5.918 -38.168 1.00 98.06 350 PHE A O 1
ATOM 2565 N N . THR A 1 351 ? 20.996 -3.666 -38.350 1.00 97.25 351 THR A N 1
ATOM 2566 C CA . THR A 1 351 ? 21.341 -3.585 -39.777 1.00 97.25 351 THR A CA 1
ATOM 2567 C C . THR A 1 351 ? 22.402 -2.513 -39.988 1.00 97.25 351 THR A C 1
ATOM 2569 O O . THR A 1 351 ? 22.629 -1.672 -39.113 1.00 97.25 351 THR A O 1
ATOM 2572 N N . ALA A 1 352 ? 23.114 -2.564 -41.112 1.00 96.50 352 ALA A N 1
ATOM 2573 C CA . ALA A 1 352 ? 24.202 -1.636 -41.369 1.00 96.50 352 ALA A CA 1
ATOM 2574 C C . ALA A 1 352 ? 24.269 -1.172 -42.818 1.00 96.50 352 ALA A C 1
ATOM 2576 O O . ALA A 1 352 ? 23.953 -1.907 -43.751 1.00 96.50 352 ALA A O 1
ATOM 2577 N N . ASN A 1 353 ? 24.773 0.046 -42.994 1.00 95.06 353 ASN A N 1
ATOM 2578 C CA . ASN A 1 353 ? 25.048 0.639 -44.293 1.00 95.06 353 ASN A CA 1
ATOM 2579 C C . ASN A 1 353 ? 26.445 1.257 -44.294 1.00 95.06 353 ASN A C 1
ATOM 2581 O O . ASN A 1 353 ? 26.898 1.814 -43.292 1.00 95.06 353 ASN A O 1
ATOM 2585 N N . SER A 1 354 ? 27.110 1.229 -45.446 1.00 95.00 354 SER A N 1
ATOM 2586 C CA . SER A 1 354 ? 28.403 1.895 -45.629 1.00 95.00 354 SER A CA 1
ATOM 2587 C C . SER A 1 354 ? 28.448 2.679 -46.939 1.00 95.00 354 SER A C 1
ATOM 2589 O O . SER A 1 354 ? 27.766 2.355 -47.911 1.00 95.00 354 SER A O 1
ATOM 2591 N N . VAL A 1 355 ? 29.207 3.772 -46.988 1.00 92.62 355 VAL A N 1
ATOM 2592 C CA . VAL A 1 355 ? 29.374 4.566 -48.213 1.00 92.62 355 VAL A CA 1
ATOM 2593 C C . VAL A 1 355 ? 30.449 3.968 -49.113 1.00 92.62 355 VAL A C 1
ATOM 2595 O O . VAL A 1 355 ? 31.457 3.424 -48.673 1.00 92.62 355 VAL A O 1
ATOM 2598 N N . THR A 1 356 ? 30.301 4.183 -50.415 1.00 90.62 356 THR A N 1
ATOM 2599 C CA . THR A 1 356 ? 31.328 3.857 -51.408 1.00 90.62 356 THR A CA 1
ATOM 2600 C C . THR A 1 356 ? 31.785 5.118 -52.144 1.00 90.62 356 THR A C 1
ATOM 2602 O O . THR A 1 356 ? 31.424 6.255 -51.815 1.00 90.62 356 THR A O 1
ATOM 2605 N N . ASN A 1 357 ? 32.598 4.951 -53.188 1.00 87.38 357 ASN A N 1
ATOM 2606 C CA . ASN A 1 357 ? 32.979 6.065 -54.058 1.00 87.38 357 ASN A CA 1
ATOM 2607 C C . ASN A 1 357 ? 31.788 6.649 -54.836 1.00 87.38 357 ASN A C 1
ATOM 2609 O O . ASN A 1 357 ? 31.854 7.803 -55.253 1.00 87.38 357 ASN A O 1
ATOM 2613 N N . THR A 1 358 ? 30.720 5.871 -55.031 1.00 87.44 358 THR A N 1
ATOM 2614 C CA . THR A 1 358 ? 29.552 6.254 -55.841 1.00 87.44 358 THR A CA 1
ATOM 2615 C C . THR A 1 358 ? 28.250 6.298 -55.053 1.00 87.44 358 THR A C 1
ATOM 2617 O O . THR A 1 358 ? 27.347 7.023 -55.451 1.00 87.44 358 THR A O 1
ATOM 2620 N N . ILE A 1 359 ? 28.151 5.541 -53.960 1.00 89.56 359 ILE A N 1
ATOM 2621 C CA . ILE A 1 359 ? 26.971 5.488 -53.092 1.00 89.56 359 ILE A CA 1
ATOM 2622 C C . ILE A 1 359 ? 27.287 6.293 -51.834 1.00 89.56 359 ILE A C 1
ATOM 2624 O O . ILE A 1 359 ? 28.284 6.023 -51.166 1.00 89.56 359 ILE A O 1
ATOM 2628 N N . LYS A 1 360 ? 26.475 7.308 -51.551 1.00 90.31 360 LYS A N 1
ATOM 2629 C CA . LYS A 1 360 ? 26.565 8.157 -50.358 1.00 90.31 360 LYS A CA 1
ATOM 2630 C C . LYS A 1 360 ? 25.314 7.963 -49.514 1.00 90.31 360 LYS A C 1
ATOM 2632 O O . LYS A 1 360 ? 24.331 7.420 -50.011 1.00 90.31 360 LYS A O 1
ATOM 2637 N N . PHE A 1 361 ? 25.377 8.390 -48.259 1.00 92.44 361 PHE A N 1
ATOM 2638 C CA . PHE A 1 361 ? 24.187 8.473 -47.429 1.00 92.44 361 PHE A CA 1
ATOM 2639 C C . PHE A 1 361 ? 23.223 9.528 -47.962 1.00 92.44 361 PHE A C 1
ATOM 2641 O O . PHE A 1 361 ? 23.643 10.550 -48.510 1.00 92.44 361 PHE A O 1
ATOM 2648 N N . GLY A 1 362 ? 21.941 9.272 -47.754 1.00 91.75 362 GLY A N 1
ATOM 2649 C CA . GLY A 1 362 ? 20.909 10.294 -47.747 1.00 91.75 362 GLY A CA 1
ATOM 2650 C C . GLY A 1 362 ? 19.772 9.864 -46.837 1.00 91.75 362 GLY A C 1
ATOM 2651 O O . GLY A 1 362 ? 19.997 9.086 -45.911 1.00 91.75 362 GLY A O 1
ATOM 2652 N N . LEU A 1 363 ? 18.581 10.401 -47.075 1.00 92.25 363 LEU A N 1
ATOM 2653 C CA . LEU A 1 363 ? 17.499 10.387 -46.095 1.00 92.25 363 LEU A CA 1
ATOM 2654 C C . LEU A 1 363 ? 16.197 9.816 -46.662 1.00 92.25 363 LEU A C 1
ATOM 2656 O O . LEU A 1 363 ? 15.826 10.113 -47.800 1.00 92.25 363 LEU A O 1
ATOM 2660 N N . ASN A 1 364 ? 15.494 9.026 -45.852 1.00 90.38 364 ASN A N 1
ATOM 2661 C CA . ASN A 1 364 ? 14.100 8.634 -46.068 1.00 90.38 364 ASN A CA 1
ATOM 2662 C C . ASN A 1 364 ? 13.402 8.391 -44.714 1.00 90.38 364 ASN A C 1
ATOM 2664 O O . ASN A 1 364 ? 14.008 8.531 -43.658 1.00 90.38 364 ASN A O 1
ATOM 2668 N N . THR A 1 365 ? 12.123 8.013 -44.715 1.00 90.06 365 THR A N 1
ATOM 2669 C CA . THR A 1 365 ? 11.360 7.827 -43.466 1.00 90.06 365 THR A CA 1
ATOM 2670 C C . THR A 1 365 ? 11.531 6.450 -42.815 1.00 90.06 365 THR A C 1
ATOM 2672 O O . THR A 1 365 ? 10.967 6.218 -41.749 1.00 90.06 365 THR A O 1
ATOM 2675 N N . THR A 1 366 ? 12.217 5.500 -43.458 1.00 89.12 366 THR A N 1
ATOM 2676 C CA . THR A 1 366 ? 12.303 4.101 -42.990 1.00 89.12 366 THR A CA 1
ATOM 2677 C C . THR A 1 366 ? 13.699 3.706 -42.521 1.00 89.12 366 THR A C 1
ATOM 2679 O O . THR A 1 366 ? 13.813 2.774 -41.729 1.00 89.12 366 THR A O 1
ATOM 2682 N N . GLY A 1 367 ? 14.748 4.389 -42.984 1.00 89.56 367 GLY A N 1
ATOM 2683 C CA . GLY A 1 367 ? 16.157 4.022 -42.798 1.00 89.56 367 GLY A CA 1
ATOM 2684 C C . GLY A 1 367 ? 16.605 2.830 -43.652 1.00 89.56 367 GLY A C 1
ATOM 2685 O O . GLY A 1 367 ? 17.797 2.572 -43.767 1.00 89.56 367 GLY A O 1
ATOM 2686 N N . ASP A 1 368 ? 15.664 2.141 -44.291 1.00 86.50 368 ASP A N 1
ATOM 2687 C CA . ASP A 1 368 ? 15.886 0.952 -45.117 1.00 86.50 368 ASP A CA 1
ATOM 2688 C C . ASP A 1 368 ? 16.195 1.333 -46.573 1.00 86.50 368 ASP A C 1
ATOM 2690 O O . ASP A 1 368 ? 15.770 2.399 -47.043 1.00 86.50 368 ASP A O 1
ATOM 2694 N N . SER A 1 369 ? 16.925 0.467 -47.281 1.00 77.69 369 SER A N 1
ATOM 2695 C CA . SER A 1 369 ? 17.242 0.659 -48.694 1.00 77.69 369 SER A CA 1
ATOM 2696 C C . SER A 1 369 ? 15.966 0.556 -49.534 1.00 77.69 369 SER A C 1
ATOM 2698 O O . SER A 1 369 ? 15.303 -0.474 -49.588 1.00 77.69 369 SER A O 1
ATOM 2700 N N . ASP A 1 370 ? 15.613 1.632 -50.236 1.00 67.94 370 ASP A N 1
ATOM 2701 C CA . ASP A 1 370 ? 14.419 1.695 -51.089 1.00 67.94 370 ASP A CA 1
ATOM 2702 C C . ASP A 1 370 ? 14.723 1.420 -52.575 1.00 67.94 370 ASP A C 1
ATOM 2704 O O . ASP A 1 370 ? 13.919 1.746 -53.454 1.00 67.94 370 ASP A O 1
ATOM 2708 N N . ASP A 1 371 ? 15.902 0.855 -52.870 1.00 66.69 371 ASP A N 1
ATOM 2709 C CA . ASP A 1 371 ? 16.464 0.692 -54.216 1.00 66.69 371 ASP A CA 1
ATOM 2710 C C . ASP A 1 371 ? 16.590 2.012 -55.022 1.00 66.69 371 ASP A C 1
ATOM 2712 O O . ASP A 1 371 ? 16.935 1.996 -56.213 1.00 66.69 371 ASP A O 1
ATOM 2716 N N . ALA A 1 372 ? 16.397 3.185 -54.403 1.00 62.09 372 ALA A N 1
ATOM 2717 C CA . ALA A 1 372 ? 16.556 4.499 -55.022 1.00 62.09 372 ALA A CA 1
ATOM 2718 C C . ALA A 1 372 ? 17.838 5.186 -54.534 1.00 62.09 372 ALA A C 1
ATOM 2720 O O . ALA A 1 372 ? 18.342 4.914 -53.457 1.00 62.09 372 ALA A O 1
ATOM 2721 N N . THR A 1 373 ? 18.447 6.048 -55.353 1.00 66.38 373 THR A N 1
ATOM 2722 C CA . THR A 1 373 ? 19.655 6.778 -54.929 1.00 66.38 373 THR A CA 1
ATOM 2723 C C . THR A 1 373 ? 19.217 7.981 -54.095 1.00 66.38 373 THR A C 1
ATOM 2725 O O . THR A 1 373 ? 18.642 8.900 -54.689 1.00 66.38 373 THR A O 1
ATOM 2728 N N . PRO A 1 374 ? 19.459 8.023 -52.771 1.00 66.50 374 PRO A N 1
ATOM 2729 C CA . PRO A 1 374 ? 18.997 9.136 -51.953 1.00 66.50 374 PRO A CA 1
ATOM 2730 C C . PRO A 1 374 ? 19.685 10.425 -52.414 1.00 66.50 374 PRO A C 1
ATOM 2732 O O . PRO A 1 374 ? 20.910 10.478 -52.530 1.00 66.50 374 PRO A O 1
ATOM 2735 N N . THR A 1 375 ? 18.903 11.453 -52.747 1.00 73.88 375 THR A N 1
ATOM 2736 C CA . THR A 1 375 ? 19.438 12.759 -53.180 1.00 73.88 375 THR A CA 1
ATOM 2737 C C . THR A 1 375 ? 19.380 13.818 -52.090 1.00 73.88 375 THR A C 1
ATOM 2739 O O . THR A 1 375 ? 19.969 14.882 -52.265 1.00 73.88 375 THR A O 1
ATOM 2742 N N . ASP A 1 376 ? 18.634 13.553 -51.018 1.00 82.62 376 ASP A N 1
ATOM 2743 C CA . ASP A 1 376 ? 18.481 14.465 -49.894 1.00 82.62 376 ASP A CA 1
ATOM 2744 C C . ASP A 1 376 ? 19.525 14.173 -48.815 1.00 82.62 376 ASP A C 1
ATOM 2746 O O . ASP A 1 376 ? 19.712 13.025 -48.411 1.00 82.62 376 ASP A O 1
ATOM 2750 N N . THR A 1 377 ? 20.202 15.225 -48.372 1.00 87.38 377 THR A N 1
ATOM 2751 C CA . THR A 1 377 ? 21.195 15.202 -47.293 1.00 87.38 377 THR A CA 1
ATOM 2752 C C . THR A 1 377 ? 20.870 16.233 -46.211 1.00 87.38 377 THR A C 1
ATOM 2754 O O . THR A 1 377 ? 21.698 16.460 -45.335 1.00 87.38 377 THR A O 1
ATOM 2757 N N . ALA A 1 378 ? 19.705 16.887 -46.287 1.00 91.12 378 ALA A N 1
ATOM 2758 C CA . ALA A 1 378 ? 19.235 17.877 -45.330 1.00 91.12 378 ALA A CA 1
ATOM 2759 C C . ALA A 1 378 ? 18.263 17.230 -44.330 1.00 91.12 378 ALA A C 1
ATOM 2761 O O . ALA A 1 378 ? 17.087 17.060 -44.634 1.00 91.12 378 ALA A O 1
ATOM 2762 N N . TRP A 1 379 ? 18.744 16.875 -43.139 1.00 93.94 379 TRP A N 1
ATOM 2763 C CA . TRP A 1 379 ? 17.967 16.128 -42.148 1.00 93.94 379 TRP A CA 1
ATOM 2764 C C . TRP A 1 379 ? 16.829 16.946 -41.538 1.00 93.94 379 TRP A C 1
ATOM 2766 O O . TRP A 1 379 ? 17.046 18.055 -41.046 1.00 93.94 379 TRP A O 1
ATOM 2776 N N . ASN A 1 380 ? 15.625 16.371 -41.507 1.00 91.50 380 ASN A N 1
ATOM 2777 C CA . ASN A 1 380 ? 14.472 16.894 -40.781 1.00 91.50 380 ASN A CA 1
ATOM 2778 C C . ASN A 1 380 ? 13.947 15.850 -39.779 1.00 91.50 380 ASN A C 1
ATOM 2780 O O . ASN A 1 380 ? 14.113 14.648 -39.991 1.00 91.50 380 ASN A O 1
ATOM 2784 N N . PRO A 1 381 ? 13.249 16.272 -38.707 1.00 91.50 381 PRO A N 1
ATOM 2785 C CA . PRO A 1 381 ? 12.569 15.336 -37.818 1.00 91.50 381 PRO A CA 1
ATOM 2786 C C . PRO A 1 381 ? 11.617 14.408 -38.585 1.00 91.50 381 PRO A C 1
ATOM 2788 O O . PRO A 1 381 ? 10.755 14.873 -39.334 1.00 91.50 381 PRO A O 1
ATOM 2791 N N . GLY A 1 382 ? 11.766 13.102 -38.370 1.00 91.75 382 GLY A N 1
ATOM 2792 C CA . GLY A 1 382 ? 11.082 12.039 -39.112 1.00 91.75 382 GLY A CA 1
ATOM 2793 C C . GLY A 1 382 ? 11.965 11.342 -40.153 1.00 91.75 382 GLY A C 1
ATOM 2794 O O . GLY A 1 382 ? 11.623 10.237 -40.572 1.00 91.75 382 GLY A O 1
ATOM 2795 N N . ASP A 1 383 ? 13.103 11.935 -40.522 1.00 94.25 383 ASP A N 1
ATOM 2796 C CA . ASP A 1 383 ? 14.063 11.331 -41.441 1.00 94.25 383 ASP A CA 1
ATOM 2797 C C . ASP A 1 383 ? 15.034 10.390 -40.703 1.00 94.25 383 ASP A C 1
ATOM 2799 O O . ASP A 1 383 ? 15.483 10.658 -39.580 1.00 94.25 383 ASP A O 1
ATOM 2803 N N . LEU A 1 384 ? 15.387 9.298 -41.376 1.00 94.81 384 LEU A N 1
ATOM 2804 C CA . LEU A 1 384 ? 16.426 8.331 -41.037 1.00 94.81 384 LEU A CA 1
ATOM 2805 C C . LEU A 1 384 ? 17.456 8.286 -42.170 1.00 94.81 384 LEU A C 1
ATOM 2807 O O . LEU A 1 384 ? 17.135 8.505 -43.341 1.00 94.81 384 LEU A O 1
ATOM 2811 N N . VAL A 1 385 ? 18.704 7.993 -41.818 1.00 94.62 385 VAL A N 1
ATOM 2812 C CA . VAL A 1 385 ? 19.807 7.866 -42.774 1.00 94.62 385 VAL A CA 1
ATOM 2813 C C . VAL A 1 385 ? 19.744 6.504 -43.451 1.00 94.62 385 VAL A C 1
ATOM 2815 O O . VAL A 1 385 ? 19.459 5.498 -42.811 1.00 94.62 385 VAL A O 1
ATOM 2818 N N . THR A 1 386 ? 20.016 6.464 -44.751 1.00 92.50 386 THR A N 1
ATOM 2819 C CA . THR A 1 386 ? 20.021 5.229 -45.535 1.00 92.50 386 THR A CA 1
ATOM 2820 C C . THR A 1 386 ? 20.932 5.333 -46.761 1.00 92.50 386 THR A C 1
ATOM 2822 O O . THR A 1 386 ? 21.368 6.426 -47.146 1.00 92.50 386 THR A O 1
ATOM 2825 N N . ASN A 1 387 ? 21.212 4.196 -47.400 1.00 91.81 387 ASN A N 1
ATOM 2826 C CA . ASN A 1 387 ? 21.701 4.103 -48.774 1.00 91.81 387 ASN A CA 1
ATOM 2827 C C . ASN A 1 387 ? 21.454 2.693 -49.362 1.00 91.81 387 ASN A C 1
ATOM 2829 O O . ASN A 1 387 ? 21.053 1.777 -48.656 1.00 91.81 387 ASN A O 1
ATOM 2833 N N . ASN A 1 388 ? 21.779 2.491 -50.647 1.00 89.69 388 ASN A N 1
ATOM 2834 C CA . ASN A 1 388 ? 21.642 1.181 -51.319 1.00 89.69 388 ASN A CA 1
ATOM 2835 C C . ASN A 1 388 ? 22.874 0.276 -51.199 1.00 89.69 388 ASN A C 1
ATOM 2837 O O . ASN A 1 388 ? 23.115 -0.580 -52.051 1.00 89.69 388 ASN A O 1
ATOM 2841 N N . HIS A 1 389 ? 23.717 0.522 -50.205 1.00 92.38 389 HIS A N 1
ATOM 2842 C CA . HIS A 1 389 ? 24.866 -0.307 -49.889 1.00 92.38 389 HIS A CA 1
ATOM 2843 C C . HIS A 1 389 ? 24.751 -0.769 -48.440 1.00 92.38 389 HIS A C 1
ATOM 2845 O O . HIS A 1 389 ? 25.392 -0.232 -47.532 1.00 92.38 389 HIS A O 1
ATOM 2851 N N . GLU A 1 390 ? 23.887 -1.763 -48.254 1.00 92.00 390 GLU A N 1
ATOM 2852 C CA . GLU A 1 390 ? 23.855 -2.568 -47.040 1.00 92.00 390 GLU A CA 1
ATOM 2853 C C . GLU A 1 390 ? 25.204 -3.259 -46.843 1.00 92.00 390 GLU A C 1
ATOM 2855 O O . GLU A 1 390 ? 25.798 -3.786 -47.792 1.00 92.00 390 GLU A O 1
ATOM 2860 N N . ASP A 1 391 ? 25.668 -3.270 -45.602 1.00 94.56 391 ASP A N 1
ATOM 2861 C CA . ASP A 1 391 ? 26.890 -3.944 -45.195 1.00 94.56 391 ASP A CA 1
ATOM 2862 C C . ASP A 1 391 ? 26.602 -4.897 -44.036 1.00 94.56 391 ASP A C 1
ATOM 2864 O O . ASP A 1 391 ? 25.522 -4.899 -43.441 1.00 94.56 391 ASP A O 1
ATOM 2868 N N . TRP A 1 392 ? 27.571 -5.747 -43.729 1.00 95.81 392 TRP A N 1
ATOM 2869 C CA . TRP A 1 392 ? 27.400 -6.730 -42.677 1.00 95.81 392 TRP A CA 1
ATOM 2870 C C . TRP A 1 392 ? 27.579 -6.126 -41.285 1.00 95.81 392 TRP A C 1
ATOM 2872 O O . TRP A 1 392 ? 28.355 -5.193 -41.077 1.00 95.81 392 TRP A O 1
ATOM 2882 N N . VAL A 1 393 ? 26.881 -6.709 -40.317 1.00 96.12 393 VAL A N 1
ATOM 2883 C CA . VAL A 1 393 ? 26.885 -6.290 -38.917 1.00 96.12 393 VAL A CA 1
ATOM 2884 C C . VAL A 1 393 ? 27.757 -7.234 -38.091 1.00 96.12 393 VAL A C 1
ATOM 2886 O O . VAL A 1 393 ? 27.646 -8.461 -38.196 1.00 96.12 393 VAL A O 1
ATOM 2889 N N . SER A 1 394 ? 28.584 -6.669 -37.210 1.00 93.00 394 SER A N 1
ATOM 2890 C CA . SER A 1 394 ? 29.268 -7.415 -36.149 1.00 93.00 394 SER A CA 1
ATOM 2891 C C . SER A 1 394 ? 28.614 -7.119 -34.800 1.00 93.00 394 SER A C 1
ATOM 2893 O O . SER A 1 394 ? 29.128 -6.304 -34.045 1.00 93.00 394 SER A O 1
ATOM 2895 N N . ALA A 1 395 ? 27.470 -7.752 -34.520 1.00 93.00 395 ALA A N 1
ATOM 2896 C CA . ALA A 1 395 ? 26.788 -7.686 -33.222 1.00 93.00 395 ALA A CA 1
ATOM 2897 C C . ALA A 1 395 ? 27.064 -8.977 -32.435 1.00 93.00 395 ALA A C 1
ATOM 2899 O O . ALA A 1 395 ? 26.808 -10.106 -32.889 1.00 93.00 395 ALA A O 1
ATOM 2900 N N . THR A 1 396 ? 27.759 -8.817 -31.317 1.00 88.31 396 THR A N 1
ATOM 2901 C CA . THR A 1 396 ? 28.208 -9.864 -30.405 1.00 88.31 396 THR A CA 1
ATOM 2902 C C . THR A 1 396 ? 28.175 -9.335 -28.977 1.00 88.31 396 THR A C 1
ATOM 2904 O O . THR A 1 396 ? 28.177 -8.131 -28.757 1.00 88.31 396 THR A O 1
ATOM 2907 N N . GLN A 1 397 ? 28.336 -10.230 -27.999 1.00 89.44 397 GLN A N 1
ATOM 2908 C CA . GLN A 1 397 ? 28.484 -9.855 -26.586 1.00 89.44 397 GLN A CA 1
ATOM 2909 C C . GLN A 1 397 ? 29.653 -8.895 -26.285 1.00 89.44 397 GLN A C 1
ATOM 2911 O O . GLN A 1 397 ? 29.777 -8.412 -25.168 1.00 89.44 397 GLN A O 1
ATOM 2916 N N . SER A 1 398 ? 30.568 -8.670 -27.232 1.00 89.38 398 SER A N 1
ATOM 2917 C CA . SER A 1 398 ? 31.751 -7.828 -27.017 1.00 89.38 398 SER A CA 1
ATOM 2918 C C . SER A 1 398 ? 31.924 -6.713 -28.040 1.00 89.38 398 SER A C 1
ATOM 2920 O O . SER A 1 398 ? 32.870 -5.935 -27.918 1.00 89.38 398 SER A O 1
ATOM 2922 N N . THR A 1 399 ? 31.092 -6.674 -29.083 1.00 91.00 399 THR A N 1
ATOM 2923 C CA . THR A 1 399 ? 31.240 -5.747 -30.210 1.00 91.00 399 THR A CA 1
ATOM 2924 C C . THR A 1 399 ? 29.893 -5.493 -30.873 1.00 91.00 399 THR A C 1
ATOM 2926 O O . THR A 1 399 ? 29.144 -6.434 -31.107 1.00 91.00 399 THR A O 1
ATOM 2929 N N . ASN A 1 400 ? 29.620 -4.238 -31.225 1.00 95.75 400 ASN A N 1
ATOM 2930 C CA . ASN A 1 400 ? 28.496 -3.819 -32.059 1.00 95.75 400 ASN A CA 1
ATOM 2931 C C . ASN A 1 400 ? 29.029 -2.875 -33.149 1.00 95.75 400 ASN A C 1
ATOM 2933 O O . ASN A 1 400 ? 29.276 -1.697 -32.891 1.00 95.75 400 ASN A O 1
ATOM 2937 N N . GLY A 1 401 ? 29.280 -3.403 -34.350 1.00 96.38 401 GLY A N 1
ATOM 2938 C CA . GLY A 1 401 ? 29.977 -2.681 -35.423 1.00 96.38 401 GLY A CA 1
ATOM 2939 C C . GLY A 1 401 ? 29.436 -2.928 -36.830 1.00 96.38 401 GLY A C 1
ATOM 2940 O O . GLY A 1 401 ? 28.526 -3.735 -37.042 1.00 96.38 401 GLY A O 1
ATOM 2941 N N . VAL A 1 402 ? 30.028 -2.222 -37.794 1.00 97.12 402 VAL A N 1
ATOM 2942 C CA . VAL A 1 402 ? 29.677 -2.246 -39.220 1.00 97.12 402 VAL A CA 1
ATOM 2943 C C . VAL A 1 402 ? 30.893 -2.692 -40.013 1.00 97.12 402 VAL A C 1
ATOM 2945 O O . VAL A 1 402 ? 31.997 -2.214 -39.781 1.00 97.12 402 VAL A O 1
ATOM 2948 N N . ALA A 1 403 ? 30.708 -3.636 -40.934 1.00 94.19 403 ALA A N 1
ATOM 2949 C CA . ALA A 1 403 ? 31.770 -4.180 -41.777 1.00 94.19 403 ALA A CA 1
ATOM 2950 C C . ALA A 1 403 ? 33.041 -4.630 -41.011 1.00 94.19 403 ALA A C 1
ATOM 2952 O O . ALA A 1 403 ? 34.136 -4.742 -41.578 1.00 94.19 403 ALA A O 1
ATOM 2953 N N . GLY A 1 404 ? 32.895 -4.906 -39.713 1.00 93.31 404 GLY A N 1
ATOM 2954 C CA . GLY A 1 404 ? 33.965 -5.048 -38.739 1.00 93.31 404 GLY A CA 1
ATOM 2955 C C . GLY A 1 404 ? 33.443 -4.828 -37.318 1.00 93.31 404 GLY A C 1
ATOM 2956 O O . GLY A 1 404 ? 32.248 -4.668 -37.096 1.00 93.31 404 GLY A O 1
ATOM 2957 N N . ASP A 1 405 ? 34.354 -4.818 -36.345 1.00 93.75 405 ASP A N 1
ATOM 2958 C CA . ASP A 1 405 ? 34.030 -4.672 -34.915 1.00 93.75 405 ASP A CA 1
ATOM 2959 C C . ASP A 1 405 ? 33.915 -3.211 -34.444 1.00 93.75 405 ASP A C 1
ATOM 2961 O O . ASP A 1 405 ? 33.792 -2.946 -33.250 1.00 93.75 405 ASP A O 1
ATOM 2965 N N . THR A 1 406 ? 33.997 -2.253 -35.366 1.00 96.38 406 THR A N 1
ATOM 2966 C CA . THR A 1 406 ? 33.925 -0.816 -35.079 1.00 96.38 406 THR A CA 1
ATOM 2967 C C . THR A 1 406 ? 32.949 -0.137 -36.032 1.00 96.38 406 THR A C 1
ATOM 2969 O O . THR A 1 406 ? 32.545 -0.733 -37.023 1.00 96.38 406 THR A O 1
ATOM 2972 N N . ILE A 1 407 ? 32.625 1.122 -35.756 1.00 97.38 407 ILE A N 1
ATOM 2973 C CA . ILE A 1 407 ? 31.991 2.049 -36.692 1.00 97.38 407 ILE A CA 1
ATOM 2974 C C . ILE A 1 407 ? 33.048 3.084 -37.086 1.00 97.38 407 ILE A C 1
ATOM 2976 O O . ILE A 1 407 ? 33.640 3.736 -36.227 1.00 97.38 407 ILE A O 1
ATOM 2980 N N . GLN A 1 408 ? 33.315 3.198 -38.379 1.00 95.38 408 GLN A N 1
ATOM 2981 C CA . GLN A 1 408 ? 34.325 4.053 -38.995 1.00 95.38 408 GLN A CA 1
ATOM 2982 C C . GLN A 1 408 ? 33.671 5.082 -39.923 1.00 95.38 408 GLN A C 1
ATOM 2984 O O . GLN A 1 408 ? 32.453 5.127 -40.123 1.00 95.38 408 GLN A O 1
ATOM 2989 N N . LYS A 1 409 ? 34.503 5.939 -40.521 1.00 94.69 409 LYS A N 1
ATOM 2990 C CA . LYS A 1 409 ? 34.077 6.935 -41.505 1.00 94.69 409 LYS A CA 1
ATOM 2991 C C . LYS A 1 409 ? 33.175 6.325 -42.581 1.00 94.69 409 LYS A C 1
ATOM 2993 O O . LYS A 1 409 ? 33.605 5.482 -43.369 1.00 94.69 409 LYS A O 1
ATOM 2998 N N . GLY A 1 410 ? 31.975 6.885 -42.709 1.00 93.75 410 GLY A N 1
ATOM 2999 C CA . GLY A 1 410 ? 31.019 6.486 -43.730 1.00 93.75 410 GLY A CA 1
ATOM 3000 C C . GLY A 1 410 ? 30.286 5.181 -43.432 1.00 93.75 410 GLY A C 1
ATOM 3001 O O . GLY A 1 410 ? 29.715 4.616 -44.358 1.00 93.75 410 GLY A O 1
ATOM 3002 N N . GLU A 1 411 ? 30.293 4.720 -42.185 1.00 96.81 411 GLU A N 1
ATOM 3003 C CA . GLU A 1 411 ? 29.503 3.587 -41.707 1.00 96.81 411 GLU A CA 1
ATOM 3004 C C . GLU A 1 411 ? 28.345 4.068 -40.823 1.00 96.81 411 GLU A C 1
ATOM 3006 O O . GLU A 1 411 ? 28.425 5.113 -40.170 1.00 96.81 411 GLU A O 1
ATOM 3011 N N . LEU A 1 412 ? 27.258 3.300 -40.841 1.00 96.69 412 LEU A N 1
ATOM 3012 C CA . LEU A 1 412 ? 26.022 3.541 -40.108 1.00 96.69 412 LEU A CA 1
ATOM 3013 C C . LEU A 1 412 ? 25.529 2.218 -39.525 1.00 96.69 412 LEU A C 1
ATOM 3015 O O . LEU A 1 412 ? 25.310 1.266 -40.276 1.00 96.69 412 LEU A O 1
ATOM 3019 N N . LEU A 1 413 ? 25.322 2.186 -38.210 1.00 98.00 413 LEU A N 1
ATOM 3020 C CA . LEU A 1 413 ? 24.659 1.083 -37.517 1.00 98.00 413 LEU A CA 1
ATOM 3021 C C . LEU A 1 413 ? 23.222 1.489 -37.178 1.00 98.00 413 LEU A C 1
ATOM 3023 O O . LEU A 1 413 ? 23.016 2.519 -36.536 1.00 98.00 413 LEU A O 1
ATOM 3027 N N . THR A 1 414 ? 22.246 0.676 -37.567 1.00 98.00 414 THR A N 1
ATOM 3028 C CA . THR A 1 414 ? 20.823 0.882 -37.270 1.00 98.00 414 THR A CA 1
ATOM 3029 C C . THR A 1 414 ? 20.334 -0.187 -36.299 1.00 98.00 414 THR A C 1
ATOM 3031 O O . THR A 1 414 ? 20.586 -1.372 -36.502 1.00 98.00 414 THR A O 1
ATOM 3034 N N . LEU A 1 415 ? 19.607 0.232 -35.264 1.00 97.94 415 LEU A N 1
ATOM 3035 C CA . LEU A 1 415 ? 19.012 -0.610 -34.229 1.00 97.94 415 LEU A CA 1
ATOM 3036 C C . LEU A 1 415 ? 17.497 -0.421 -34.201 1.00 97.94 415 LEU A C 1
ATOM 3038 O O . LEU A 1 415 ? 17.022 0.715 -34.254 1.00 97.94 415 LEU A O 1
ATOM 3042 N N . ARG A 1 416 ? 16.735 -1.508 -34.059 1.00 97.88 416 ARG A N 1
ATOM 3043 C CA . ARG A 1 416 ? 15.272 -1.473 -33.885 1.00 97.88 416 ARG A CA 1
ATOM 3044 C C . ARG A 1 416 ? 14.806 -2.490 -32.853 1.00 97.88 416 ARG A C 1
ATOM 3046 O O . ARG A 1 416 ? 15.338 -3.599 -32.813 1.00 97.88 416 ARG A O 1
ATOM 3053 N N . PHE A 1 417 ? 13.817 -2.117 -32.044 1.00 97.94 417 PHE A N 1
ATOM 3054 C CA . PHE A 1 417 ? 13.369 -2.919 -30.905 1.00 97.94 417 PHE A CA 1
ATOM 3055 C C . PHE A 1 417 ? 12.068 -3.670 -31.200 1.00 97.94 417 PHE A C 1
ATOM 3057 O O . PHE A 1 417 ? 11.116 -3.108 -31.747 1.00 97.94 417 PHE A O 1
ATOM 3064 N N . PHE A 1 418 ? 12.002 -4.939 -30.804 1.00 97.69 418 PHE A N 1
ATOM 3065 C CA . PHE A 1 418 ? 10.833 -5.788 -31.026 1.00 97.69 418 PHE A CA 1
ATOM 3066 C C . PHE A 1 418 ? 10.479 -6.612 -29.795 1.00 97.69 418 PHE A C 1
ATOM 3068 O O . PHE A 1 418 ? 11.344 -7.031 -29.038 1.00 97.69 418 PHE A O 1
ATOM 3075 N N . ASP A 1 419 ? 9.189 -6.874 -29.631 1.00 94.94 419 ASP A N 1
ATOM 3076 C CA . ASP A 1 419 ? 8.633 -7.751 -28.596 1.00 94.94 419 ASP A CA 1
ATOM 3077 C C . ASP A 1 419 ? 8.450 -9.201 -29.074 1.00 94.94 419 ASP A C 1
ATOM 3079 O O . ASP A 1 419 ? 7.978 -10.071 -28.348 1.00 94.94 419 ASP A O 1
ATOM 3083 N N . THR A 1 420 ? 8.799 -9.456 -30.332 1.00 95.31 420 THR A N 1
ATOM 3084 C CA . THR A 1 420 ? 8.805 -10.758 -30.990 1.00 95.31 420 THR A CA 1
ATOM 3085 C C . THR A 1 420 ? 9.967 -10.783 -31.973 1.00 95.31 420 THR A C 1
ATOM 3087 O O . THR A 1 420 ? 10.289 -9.757 -32.569 1.00 95.31 420 THR A O 1
ATOM 3090 N N . SER A 1 421 ? 10.619 -11.936 -32.160 1.00 96.06 421 SER A N 1
ATOM 3091 C CA . SER A 1 421 ? 11.755 -12.008 -33.088 1.00 96.06 421 SER A CA 1
ATOM 3092 C C . SER A 1 421 ? 11.323 -11.600 -34.509 1.00 96.06 421 SER A C 1
ATOM 3094 O O . SER A 1 421 ? 10.447 -12.261 -35.080 1.00 96.06 421 SER A O 1
ATOM 3096 N N . PRO A 1 422 ? 11.939 -10.565 -35.115 1.00 96.06 422 PRO A N 1
ATOM 3097 C CA . PRO A 1 422 ? 11.659 -10.182 -36.499 1.00 96.06 422 PRO A CA 1
ATOM 3098 C C . PRO A 1 422 ? 12.293 -11.147 -37.520 1.00 96.06 422 PRO A C 1
ATOM 3100 O O . PRO A 1 422 ? 11.968 -11.099 -38.707 1.00 96.06 422 PRO A O 1
ATOM 3103 N N . GLY A 1 423 ? 13.172 -12.053 -37.070 1.00 95.88 423 GLY A N 1
ATOM 3104 C CA . GLY A 1 423 ? 13.976 -12.922 -37.926 1.00 95.88 423 GLY A CA 1
ATOM 3105 C C . GLY A 1 423 ? 15.052 -12.167 -38.720 1.00 95.88 423 GLY A C 1
ATOM 3106 O O . GLY A 1 423 ? 15.242 -10.967 -38.571 1.00 95.88 423 GLY A O 1
ATOM 3107 N N . ILE A 1 424 ? 15.779 -12.893 -39.578 1.00 95.31 424 ILE A N 1
ATOM 3108 C CA . ILE A 1 424 ? 16.988 -12.388 -40.271 1.00 95.31 424 ILE A CA 1
ATOM 3109 C C . ILE A 1 424 ? 16.918 -12.453 -41.808 1.00 95.31 424 ILE A C 1
ATOM 3111 O O . ILE A 1 424 ? 17.942 -12.406 -42.485 1.00 95.31 424 ILE A O 1
ATOM 3115 N N . THR A 1 425 ? 15.729 -12.653 -42.388 1.00 92.69 425 THR A N 1
ATOM 3116 C CA . THR A 1 425 ? 15.588 -12.813 -43.856 1.00 92.69 425 THR A CA 1
ATOM 3117 C C . THR A 1 425 ? 15.435 -11.480 -44.584 1.00 92.69 425 THR A C 1
ATOM 3119 O O . THR A 1 425 ? 15.899 -11.330 -45.712 1.00 92.69 425 THR A O 1
ATOM 3122 N N . THR A 1 426 ? 14.739 -10.531 -43.968 1.00 91.81 426 THR A N 1
ATOM 3123 C CA . THR A 1 426 ? 14.460 -9.202 -44.514 1.00 91.81 426 THR A CA 1
ATOM 3124 C C . THR A 1 426 ? 14.422 -8.238 -43.345 1.00 91.81 426 THR A C 1
ATOM 3126 O O . THR A 1 426 ? 13.949 -8.616 -42.274 1.00 91.81 426 THR A O 1
ATOM 3129 N N . GLU A 1 427 ? 14.935 -7.028 -43.545 1.00 92.81 427 GLU A N 1
ATOM 3130 C CA . GLU A 1 427 ? 14.911 -5.989 -42.525 1.00 92.81 427 GLU A CA 1
ATOM 3131 C C . GLU A 1 427 ? 13.463 -5.708 -42.102 1.00 92.81 427 GLU A C 1
ATOM 3133 O O . GLU A 1 427 ? 12.601 -5.401 -42.928 1.00 92.81 427 GLU A O 1
ATOM 3138 N N . SER A 1 428 ? 13.178 -5.831 -40.805 1.00 95.44 428 SER A N 1
ATOM 3139 C CA . SER A 1 428 ? 11.918 -5.350 -40.250 1.00 95.44 428 SER A CA 1
ATOM 3140 C C . SER A 1 428 ? 12.050 -3.869 -39.905 1.00 95.44 428 SER A C 1
ATOM 3142 O O . SER A 1 428 ? 12.943 -3.475 -39.153 1.00 95.44 428 SER A O 1
ATOM 3144 N N . ILE A 1 429 ? 11.150 -3.050 -40.450 1.00 93.88 429 ILE A N 1
ATOM 3145 C CA . ILE A 1 429 ? 11.162 -1.581 -40.319 1.00 93.88 429 ILE A CA 1
ATOM 3146 C C . ILE A 1 429 ? 10.054 -1.047 -39.401 1.00 93.88 429 ILE A C 1
ATOM 3148 O O . ILE A 1 429 ? 9.823 0.158 -39.335 1.00 93.88 429 ILE A O 1
ATOM 3152 N N . THR A 1 430 ? 9.328 -1.930 -38.714 1.00 93.94 430 THR A N 1
ATOM 3153 C CA . THR A 1 430 ? 8.216 -1.564 -37.824 1.00 93.94 430 THR A CA 1
ATOM 3154 C C . THR A 1 430 ? 8.477 -2.113 -36.421 1.00 93.94 430 THR A C 1
ATOM 3156 O O . THR A 1 430 ? 8.010 -3.210 -36.117 1.00 93.94 430 THR A O 1
ATOM 3159 N N . PRO A 1 431 ? 9.246 -1.385 -35.589 1.00 95.81 431 PRO A N 1
ATOM 3160 C CA . PRO A 1 431 ? 9.492 -1.752 -34.198 1.00 95.81 431 PRO A CA 1
ATOM 3161 C C . PRO A 1 431 ? 8.196 -2.024 -33.428 1.00 95.81 431 PRO A C 1
ATOM 3163 O O . PRO A 1 431 ? 7.166 -1.396 -33.687 1.00 95.81 431 PRO A O 1
ATOM 3166 N N . SER A 1 432 ? 8.254 -2.943 -32.470 1.00 95.19 432 SER A N 1
ATOM 3167 C CA . SER A 1 432 ? 7.120 -3.293 -31.599 1.00 95.19 432 SER A CA 1
ATOM 3168 C C . SER A 1 432 ? 7.448 -3.220 -30.108 1.00 95.19 432 SER A C 1
ATOM 3170 O O . SER A 1 432 ? 6.606 -3.562 -29.283 1.00 95.19 432 SER A O 1
ATOM 3172 N N . GLN A 1 433 ? 8.647 -2.755 -29.760 1.00 94.38 433 GLN A N 1
ATOM 3173 C CA . GLN A 1 433 ? 9.101 -2.605 -28.383 1.00 94.38 433 GLN A CA 1
ATOM 3174 C C . GLN A 1 433 ? 9.755 -1.238 -28.181 1.00 94.38 433 GLN A C 1
ATOM 3176 O O . GLN A 1 433 ? 10.168 -0.588 -29.145 1.00 94.38 433 GLN A O 1
ATOM 3181 N N . THR A 1 434 ? 9.824 -0.784 -26.930 1.00 94.38 434 THR A N 1
ATOM 3182 C CA . THR A 1 434 ? 10.370 0.531 -26.589 1.00 94.38 434 THR A CA 1
ATOM 3183 C C . THR A 1 434 ? 11.273 0.505 -25.362 1.00 94.38 434 THR A C 1
ATOM 3185 O O . THR A 1 434 ? 11.093 -0.332 -24.485 1.00 94.38 434 THR A O 1
ATOM 3188 N N . ALA A 1 435 ? 12.185 1.470 -25.274 1.00 93.94 435 ALA A N 1
ATOM 3189 C CA . ALA A 1 435 ? 13.006 1.763 -24.104 1.00 93.94 435 ALA A CA 1
ATOM 3190 C C . ALA A 1 435 ? 12.883 3.245 -23.716 1.00 93.94 435 ALA A C 1
ATOM 3192 O O . ALA A 1 435 ? 12.627 4.103 -24.570 1.00 93.94 435 ALA A O 1
ATOM 3193 N N . ALA A 1 436 ? 13.059 3.566 -22.433 1.00 91.19 436 ALA A N 1
ATOM 3194 C CA . ALA A 1 436 ? 13.024 4.957 -21.972 1.00 91.19 436 ALA A CA 1
ATOM 3195 C C . ALA A 1 436 ? 14.381 5.656 -22.143 1.00 91.19 436 ALA A C 1
ATOM 3197 O O . ALA A 1 436 ? 14.432 6.815 -22.551 1.00 91.19 436 ALA A O 1
ATOM 3198 N N . ASP A 1 437 ? 15.467 4.940 -21.884 1.00 93.38 437 ASP A N 1
ATOM 3199 C CA . ASP A 1 437 ? 16.832 5.448 -21.900 1.00 93.38 437 ASP A CA 1
ATOM 3200 C C . ASP A 1 437 ? 17.733 4.488 -22.683 1.00 93.38 437 ASP A C 1
ATOM 3202 O O . ASP A 1 437 ? 17.432 3.298 -22.832 1.00 93.38 437 ASP A O 1
ATOM 3206 N N . MET A 1 438 ? 18.849 5.020 -23.172 1.00 97.00 438 MET A N 1
ATOM 3207 C CA . MET A 1 438 ? 19.865 4.272 -23.905 1.00 97.00 438 MET A CA 1
ATOM 3208 C C . MET A 1 438 ? 21.251 4.598 -23.351 1.00 97.00 438 MET A C 1
ATOM 3210 O O . MET A 1 438 ? 21.588 5.763 -23.151 1.00 97.00 438 MET A O 1
ATOM 3214 N N . ALA A 1 439 ? 22.074 3.575 -23.146 1.00 97.50 439 ALA A N 1
ATOM 3215 C CA . ALA A 1 439 ? 23.476 3.715 -22.778 1.00 97.50 439 ALA A CA 1
ATOM 3216 C C . ALA A 1 439 ? 24.368 3.061 -23.840 1.00 97.50 439 ALA A C 1
ATOM 3218 O O . ALA A 1 439 ? 24.026 2.012 -24.382 1.00 97.50 439 ALA A O 1
ATOM 3219 N N . ILE A 1 440 ? 25.509 3.674 -24.154 1.00 98.12 440 ILE A N 1
ATOM 3220 C CA . ILE A 1 440 ? 26.459 3.176 -25.157 1.00 98.12 440 ILE A CA 1
ATOM 3221 C C . ILE A 1 440 ? 27.842 3.124 -24.526 1.00 98.12 440 ILE A C 1
ATOM 3223 O O . ILE A 1 440 ? 28.432 4.166 -24.225 1.00 98.12 440 ILE A O 1
ATOM 3227 N N . LYS A 1 441 ? 28.360 1.912 -24.330 1.00 97.69 441 LYS A N 1
ATOM 3228 C CA . LYS A 1 441 ? 29.706 1.683 -23.815 1.00 97.69 441 LYS A CA 1
ATOM 3229 C C . LYS A 1 441 ? 30.676 1.460 -24.964 1.00 97.69 441 LYS A C 1
ATOM 3231 O O . LYS A 1 441 ? 30.472 0.603 -25.826 1.00 97.69 441 LYS A O 1
ATOM 3236 N N . PHE A 1 442 ? 31.779 2.189 -24.915 1.00 97.06 442 PHE A N 1
ATOM 3237 C CA . PHE A 1 442 ? 32.858 2.125 -25.884 1.00 97.06 442 PHE A CA 1
ATOM 3238 C C . PHE A 1 442 ? 34.147 1.616 -25.245 1.00 97.06 442 PHE A C 1
ATOM 3240 O O . PHE A 1 442 ? 34.435 1.955 -24.099 1.00 97.06 442 PHE A O 1
ATOM 3247 N N . ASP A 1 443 ? 34.944 0.892 -26.027 1.00 95.00 443 ASP A N 1
ATOM 3248 C CA . ASP A 1 443 ? 36.337 0.547 -25.720 1.00 95.00 443 ASP A CA 1
ATOM 3249 C C . ASP A 1 443 ? 37.280 1.452 -26.522 1.00 95.00 443 ASP A C 1
ATOM 3251 O O . ASP A 1 443 ? 37.166 1.579 -27.744 1.00 95.00 443 ASP A O 1
ATOM 3255 N N . GLY A 1 444 ? 38.233 2.077 -25.833 1.00 92.56 444 GLY A N 1
ATOM 3256 C CA . GLY A 1 444 ? 39.326 2.800 -26.476 1.00 92.56 444 GLY A CA 1
ATOM 3257 C C . GLY A 1 444 ? 38.997 4.213 -26.965 1.00 92.56 444 GLY A C 1
ATOM 3258 O O . GLY A 1 444 ? 39.683 4.695 -27.865 1.00 92.56 444 GLY A O 1
ATOM 3259 N N . ILE A 1 445 ? 38.015 4.902 -26.375 1.00 93.44 445 ILE A N 1
ATOM 3260 C CA . ILE A 1 445 ? 37.745 6.312 -26.680 1.00 93.44 445 ILE A CA 1
ATOM 3261 C C . ILE A 1 445 ? 38.906 7.196 -26.204 1.00 93.44 445 ILE A C 1
ATOM 3263 O O . ILE A 1 445 ? 39.235 7.261 -25.015 1.00 93.44 445 ILE A O 1
ATOM 3267 N N . GLY A 1 446 ? 39.492 7.938 -27.140 1.00 89.81 446 GLY A N 1
ATOM 3268 C CA . GLY A 1 446 ? 40.502 8.957 -26.895 1.00 89.81 446 GLY A CA 1
ATOM 3269 C C . GLY A 1 446 ? 39.927 10.315 -26.465 1.00 89.81 446 GLY A C 1
ATOM 3270 O O . GLY A 1 446 ? 38.999 10.421 -25.655 1.00 89.81 446 GLY A O 1
ATOM 3271 N N . THR A 1 447 ? 40.562 11.385 -26.953 1.00 89.81 447 THR A N 1
ATOM 3272 C CA . THR A 1 447 ? 40.320 12.777 -26.526 1.00 89.81 447 THR A CA 1
ATOM 3273 C C . THR A 1 447 ? 39.624 13.642 -27.570 1.00 89.81 447 THR A C 1
ATOM 3275 O O . THR A 1 447 ? 39.471 14.841 -27.338 1.00 89.81 447 THR A O 1
ATOM 3278 N N . SER A 1 448 ? 39.308 13.090 -28.740 1.00 92.81 448 SER A N 1
ATOM 3279 C CA . SER A 1 448 ? 38.660 13.841 -29.822 1.00 92.81 448 SER A CA 1
ATOM 3280 C C . SER A 1 448 ? 37.404 13.175 -30.339 1.00 92.81 448 SER A C 1
ATOM 3282 O O . SER A 1 448 ? 36.603 13.885 -30.916 1.00 92.81 448 SER A O 1
ATOM 3284 N N . GLU A 1 449 ? 37.237 11.879 -30.079 1.00 95.38 449 GLU A N 1
ATOM 3285 C CA . GLU A 1 449 ? 36.159 11.082 -30.636 1.00 95.38 449 GLU A CA 1
ATOM 3286 C C . GLU A 1 449 ? 34.801 11.636 -30.220 1.00 95.38 449 GLU A C 1
ATOM 3288 O O . GLU A 1 449 ? 34.537 11.768 -29.015 1.00 95.38 449 GLU A O 1
ATOM 3293 N N . ASP A 1 450 ? 33.974 11.935 -31.211 1.00 95.75 450 ASP A N 1
ATOM 3294 C CA . ASP A 1 450 ? 32.579 12.327 -31.069 1.00 95.75 450 ASP A CA 1
ATOM 3295 C C . ASP A 1 450 ? 31.670 11.409 -31.907 1.00 95.75 450 ASP A C 1
ATOM 3297 O O . ASP A 1 450 ? 32.108 10.390 -32.454 1.00 95.75 450 ASP A O 1
ATOM 3301 N N . LEU A 1 451 ? 30.358 11.652 -31.858 1.00 97.50 451 LEU A N 1
ATOM 3302 C CA . LEU A 1 451 ? 29.399 10.852 -32.609 1.00 97.50 451 LEU A CA 1
ATOM 3303 C C . LEU A 1 451 ? 28.072 11.566 -32.852 1.00 97.50 451 LEU A C 1
ATOM 3305 O O . LEU A 1 451 ? 27.655 12.467 -32.121 1.00 97.50 451 LEU A O 1
ATOM 3309 N N . MET A 1 452 ? 27.366 11.058 -33.858 1.00 98.00 452 MET A N 1
ATOM 3310 C CA . MET A 1 452 ? 25.973 11.368 -34.142 1.00 98.00 452 MET A CA 1
ATOM 3311 C C . MET A 1 452 ? 25.095 10.162 -33.812 1.00 98.00 452 MET A C 1
ATOM 3313 O O . MET A 1 452 ? 25.339 9.046 -34.280 1.00 98.00 452 MET A O 1
ATOM 3317 N N . VAL A 1 453 ? 24.024 10.406 -33.060 1.00 98.56 453 VAL A N 1
ATOM 3318 C CA . VAL A 1 453 ? 22.961 9.432 -32.798 1.00 98.56 453 VAL A CA 1
ATOM 3319 C C . VAL A 1 453 ? 21.635 9.994 -33.292 1.00 98.56 453 VAL A C 1
ATOM 3321 O O . VAL A 1 453 ? 21.295 11.134 -32.999 1.00 98.56 453 VAL A O 1
ATOM 3324 N N . ILE A 1 454 ? 20.855 9.207 -34.025 1.00 98.56 454 ILE A N 1
ATOM 3325 C CA . ILE A 1 454 ? 19.481 9.563 -34.396 1.00 98.56 454 ILE A CA 1
ATOM 3326 C C . ILE A 1 454 ? 18.553 8.599 -33.682 1.00 98.56 454 ILE A C 1
ATOM 3328 O O . ILE A 1 454 ? 18.543 7.409 -33.982 1.00 98.56 454 ILE A O 1
ATOM 3332 N N . LEU A 1 455 ? 17.766 9.105 -32.741 1.00 98.38 455 LEU A N 1
ATOM 3333 C CA . LEU A 1 455 ? 16.761 8.304 -32.057 1.00 98.38 455 LEU A CA 1
ATOM 3334 C C . LEU A 1 455 ? 15.523 8.168 -32.936 1.00 98.38 455 LEU A C 1
ATOM 3336 O O . LEU A 1 455 ? 14.986 9.169 -33.418 1.00 98.38 455 LEU A O 1
ATOM 3340 N N . GLN A 1 456 ? 15.040 6.938 -33.088 1.00 97.94 456 GLN A N 1
ATOM 3341 C CA . GLN A 1 456 ? 13.722 6.652 -33.631 1.00 97.94 456 GLN A CA 1
ATOM 3342 C C . GLN A 1 456 ? 12.727 6.613 -32.471 1.00 97.94 456 GLN A C 1
ATOM 3344 O O . GLN A 1 456 ? 12.862 5.807 -31.550 1.00 97.94 456 GLN A O 1
ATOM 3349 N N . LEU A 1 457 ? 11.724 7.490 -32.511 1.00 97.62 457 LEU A N 1
ATOM 3350 C CA . LEU A 1 457 ? 10.843 7.757 -31.378 1.00 97.62 457 LEU A CA 1
ATOM 3351 C C . LEU A 1 457 ? 9.382 7.457 -31.714 1.00 97.62 457 LEU A C 1
ATOM 3353 O O . LEU A 1 457 ? 8.928 7.670 -32.841 1.00 97.62 457 LEU A O 1
ATOM 3357 N N . VAL A 1 458 ? 8.640 7.001 -30.710 1.00 96.50 458 VAL A N 1
ATOM 3358 C CA . VAL A 1 458 ? 7.179 6.841 -30.737 1.00 96.50 458 VAL A CA 1
ATOM 3359 C C . VAL A 1 458 ? 6.570 7.536 -29.523 1.00 96.50 458 VAL A C 1
ATOM 3361 O O . VAL A 1 458 ? 7.213 7.647 -28.476 1.00 96.50 458 VAL A O 1
ATOM 3364 N N . SER A 1 459 ? 5.363 8.082 -29.657 1.00 92.50 459 SER A N 1
ATOM 3365 C CA . SER A 1 459 ? 4.684 8.711 -28.524 1.00 92.50 459 SER A CA 1
ATOM 3366 C C . SER A 1 459 ? 4.244 7.649 -27.518 1.00 92.50 459 SER A C 1
ATOM 3368 O O . SER A 1 459 ? 3.484 6.741 -27.847 1.00 92.50 459 SER A O 1
ATOM 3370 N N . GLY A 1 460 ? 4.642 7.816 -26.256 1.00 82.75 460 GLY A N 1
ATOM 3371 C CA . GLY A 1 460 ? 4.206 6.963 -25.151 1.00 82.75 460 GLY A CA 1
ATOM 3372 C C . GLY A 1 460 ? 2.716 7.097 -24.809 1.00 82.75 460 GLY A C 1
ATOM 3373 O O . GLY A 1 460 ? 2.236 6.384 -23.937 1.00 82.75 460 GLY A O 1
ATOM 3374 N N . THR A 1 461 ? 1.976 8.014 -25.449 1.00 82.50 461 THR A N 1
ATOM 3375 C CA . THR A 1 461 ? 0.508 8.120 -25.323 1.00 82.50 461 THR A CA 1
ATOM 3376 C C . THR A 1 461 ? -0.262 7.743 -26.593 1.00 82.50 461 THR A C 1
ATOM 3378 O O . THR A 1 461 ? -1.471 7.537 -26.514 1.00 82.50 461 THR A O 1
ATOM 3381 N N . ASP A 1 462 ? 0.399 7.663 -27.752 1.00 87.31 462 ASP A N 1
ATOM 3382 C CA . ASP A 1 462 ? -0.215 7.305 -29.037 1.00 87.31 462 ASP A CA 1
ATOM 3383 C C . ASP A 1 462 ? 0.820 6.607 -29.929 1.00 87.31 462 ASP A C 1
ATOM 3385 O O . ASP A 1 462 ? 1.650 7.251 -30.573 1.00 87.31 462 ASP A O 1
ATOM 3389 N N . SER A 1 463 ? 0.751 5.278 -29.993 1.00 88.75 463 SER A N 1
ATOM 3390 C CA . SER A 1 463 ? 1.723 4.455 -30.717 1.00 88.75 463 SER A CA 1
ATOM 3391 C C . SER A 1 463 ? 1.711 4.636 -32.239 1.00 88.75 463 SER A C 1
ATOM 3393 O O . SER A 1 463 ? 2.566 4.070 -32.909 1.00 88.75 463 SER A O 1
ATOM 3395 N N . SER A 1 464 ? 0.773 5.414 -32.797 1.00 93.00 464 SER A N 1
ATOM 3396 C CA . SER A 1 464 ? 0.744 5.754 -34.227 1.00 93.00 464 SER A CA 1
ATOM 3397 C C . SER A 1 464 ? 1.558 7.002 -34.583 1.00 93.00 464 SER A C 1
ATOM 3399 O O . SER A 1 464 ? 1.785 7.288 -35.762 1.00 93.00 464 SER A O 1
ATOM 3401 N N . VAL A 1 465 ? 1.979 7.771 -33.575 1.00 95.38 465 VAL A N 1
ATOM 3402 C CA . VAL A 1 465 ? 2.713 9.021 -33.756 1.00 95.38 465 VAL A CA 1
ATOM 3403 C C . VAL A 1 465 ? 4.200 8.758 -33.566 1.00 95.38 465 VAL A C 1
ATOM 3405 O O . VAL A 1 465 ? 4.649 8.416 -32.473 1.00 95.38 465 VAL A O 1
ATOM 3408 N N . HIS A 1 466 ? 4.970 8.979 -34.630 1.00 95.31 466 HIS A N 1
ATOM 3409 C CA . HIS A 1 466 ? 6.411 8.748 -34.664 1.00 95.31 466 HIS A CA 1
ATOM 3410 C C . HIS A 1 466 ? 7.171 10.005 -35.077 1.00 95.31 466 HIS A C 1
ATOM 3412 O O . HIS A 1 466 ? 6.639 10.876 -35.768 1.00 95.31 466 HIS A O 1
ATOM 3418 N N . THR A 1 467 ? 8.433 10.080 -34.673 1.00 96.88 467 THR A N 1
ATOM 3419 C CA . THR A 1 467 ? 9.380 11.102 -35.127 1.00 96.88 467 THR A CA 1
ATOM 3420 C C . THR A 1 467 ? 10.811 10.577 -35.004 1.00 96.88 467 THR A C 1
ATOM 3422 O O . THR A 1 467 ? 11.037 9.481 -34.485 1.00 96.88 467 THR A O 1
ATOM 3425 N N . THR A 1 468 ? 11.785 11.363 -35.450 1.00 97.81 468 THR A N 1
ATOM 3426 C CA . THR A 1 468 ? 13.203 11.143 -35.151 1.00 97.81 468 THR A CA 1
ATOM 3427 C C . THR A 1 468 ? 13.819 12.394 -34.538 1.00 97.81 468 THR A C 1
ATOM 3429 O O . THR A 1 468 ? 13.377 13.516 -34.805 1.00 97.81 468 THR A O 1
ATOM 3432 N N . LYS A 1 469 ? 14.832 12.208 -33.689 1.00 97.69 469 LYS A N 1
ATOM 3433 C CA . LYS A 1 469 ? 15.631 13.300 -33.118 1.00 97.69 469 LYS A CA 1
ATOM 3434 C C . LYS A 1 469 ? 17.114 12.986 -33.267 1.00 97.69 469 LYS A C 1
ATOM 3436 O O . LYS A 1 469 ? 17.562 11.938 -32.813 1.00 97.69 469 LYS A O 1
ATOM 3441 N N . ALA A 1 470 ? 17.854 13.890 -33.902 1.00 97.81 470 ALA A N 1
ATOM 3442 C CA . ALA A 1 470 ? 19.303 13.813 -33.996 1.00 97.81 470 ALA A CA 1
ATOM 3443 C C . ALA A 1 470 ? 19.951 14.391 -32.735 1.00 97.81 470 ALA A C 1
ATOM 3445 O O . ALA A 1 470 ? 19.503 15.413 -32.216 1.00 97.81 470 ALA A O 1
ATOM 3446 N N . ILE A 1 471 ? 21.007 13.742 -32.264 1.00 98.44 471 ILE A N 1
ATOM 3447 C CA . ILE A 1 471 ? 21.785 14.095 -31.083 1.00 98.44 471 ILE A CA 1
ATOM 3448 C C . ILE A 1 471 ? 23.254 14.080 -31.495 1.00 98.44 471 ILE A C 1
ATOM 3450 O O . ILE A 1 471 ? 23.753 13.076 -32.007 1.00 98.44 471 ILE A O 1
ATOM 3454 N N . TYR A 1 472 ? 23.923 15.207 -31.292 1.00 98.19 472 TYR A N 1
ATOM 3455 C CA . TYR A 1 472 ? 25.368 15.320 -31.379 1.00 98.19 472 TYR A CA 1
ATOM 3456 C C . TYR A 1 472 ? 25.955 15.130 -29.985 1.00 98.19 472 TYR A C 1
ATOM 3458 O O . TYR A 1 472 ? 25.476 15.712 -29.009 1.00 98.19 472 TYR A O 1
ATOM 3466 N N . ILE A 1 473 ? 26.976 14.288 -29.896 1.00 98.44 473 ILE A N 1
ATOM 3467 C CA . ILE A 1 473 ? 27.603 13.921 -28.635 1.00 98.44 473 ILE A CA 1
ATOM 3468 C C . ILE A 1 473 ? 29.084 14.221 -28.760 1.00 98.44 473 ILE A C 1
ATOM 3470 O O . ILE A 1 473 ? 29.823 13.486 -29.411 1.00 98.44 473 ILE A O 1
ATOM 3474 N N . SER A 1 474 ? 29.514 15.305 -28.123 1.00 97.19 474 SER A N 1
ATOM 3475 C CA . SER A 1 474 ? 30.917 15.695 -28.131 1.00 97.19 474 SER A CA 1
ATOM 3476 C C . SER A 1 474 ? 31.757 14.787 -27.226 1.00 97.19 474 SER A C 1
ATOM 3478 O O . SER A 1 474 ? 31.259 14.214 -26.253 1.00 97.19 474 SER A O 1
ATOM 3480 N N . ASN A 1 475 ? 33.074 14.728 -27.450 1.00 96.38 475 ASN A N 1
ATOM 3481 C CA . ASN A 1 475 ? 33.973 13.959 -26.580 1.00 96.38 475 ASN A CA 1
ATOM 3482 C C . ASN A 1 475 ? 33.873 14.349 -25.090 1.00 96.38 475 ASN A C 1
ATOM 3484 O O . ASN A 1 475 ? 34.075 13.502 -24.217 1.00 96.38 475 ASN A O 1
ATOM 3488 N N . SER A 1 476 ? 33.572 15.621 -24.784 1.00 96.38 476 SER A N 1
ATOM 3489 C CA . SER A 1 476 ? 33.427 16.092 -23.398 1.00 96.38 476 SER A CA 1
ATOM 3490 C C . SER A 1 476 ? 32.194 15.549 -22.681 1.00 96.38 476 SER A C 1
ATOM 3492 O O . SER A 1 476 ? 32.181 15.535 -21.441 1.00 96.38 476 SER A O 1
ATOM 3494 N N . ASP A 1 477 ? 31.208 15.078 -23.443 1.00 97.38 477 ASP A N 1
ATOM 3495 C CA . ASP A 1 477 ? 29.973 14.503 -22.919 1.00 97.38 477 ASP A CA 1
ATOM 3496 C C . ASP A 1 477 ? 30.063 12.988 -22.710 1.00 97.38 477 ASP A C 1
ATOM 3498 O O . ASP A 1 477 ? 29.212 12.395 -22.053 1.00 97.38 477 ASP A O 1
ATOM 3502 N N . ILE A 1 478 ? 31.152 12.365 -23.170 1.00 97.75 478 ILE A N 1
ATOM 3503 C CA . ILE A 1 478 ? 31.446 10.952 -22.930 1.00 97.75 478 ILE A CA 1
ATOM 3504 C C . ILE A 1 478 ? 32.069 10.794 -21.539 1.00 97.75 478 ILE A C 1
ATOM 3506 O O . ILE A 1 478 ? 33.184 11.262 -21.277 1.00 97.75 478 ILE A O 1
ATOM 3510 N N . PHE A 1 479 ? 31.385 10.073 -20.653 1.00 97.31 479 PHE A N 1
ATOM 3511 C CA . PHE A 1 479 ? 31.919 9.699 -19.349 1.00 97.31 479 PHE A CA 1
ATOM 3512 C C . PHE A 1 479 ? 33.148 8.806 -19.500 1.00 97.31 479 PHE A C 1
ATOM 3514 O O . PHE A 1 479 ? 33.150 7.855 -20.278 1.00 97.31 479 PHE A O 1
ATOM 3521 N N . LYS A 1 480 ? 34.195 9.101 -18.730 1.00 95.44 480 LYS A N 1
ATOM 3522 C CA . LYS A 1 480 ? 35.420 8.292 -18.648 1.00 95.44 480 LYS A CA 1
ATOM 3523 C C . LYS A 1 480 ? 35.485 7.541 -17.318 1.00 95.44 480 LYS A C 1
ATOM 3525 O O . LYS A 1 480 ? 34.704 7.804 -16.402 1.00 95.44 480 LYS A O 1
ATOM 3530 N N . ALA A 1 481 ? 36.466 6.652 -17.172 1.00 93.56 481 ALA A N 1
ATOM 3531 C CA . ALA A 1 481 ? 36.727 5.953 -15.914 1.00 93.56 481 ALA A CA 1
ATOM 3532 C C . ALA A 1 481 ? 36.734 6.897 -14.694 1.00 93.56 481 ALA A C 1
ATOM 3534 O O . ALA A 1 481 ? 37.407 7.931 -14.676 1.00 93.56 481 ALA A O 1
ATOM 3535 N N . GLY A 1 482 ? 35.963 6.528 -13.666 1.00 92.19 482 GLY A N 1
ATOM 3536 C CA . GLY A 1 482 ? 35.776 7.319 -12.445 1.00 92.19 482 GLY A CA 1
ATOM 3537 C C . GLY A 1 482 ? 34.792 8.489 -12.563 1.00 92.19 482 GLY A C 1
ATOM 3538 O O . GLY A 1 482 ? 34.692 9.269 -11.618 1.00 92.19 482 GLY A O 1
ATOM 3539 N N . GLN A 1 483 ? 34.095 8.636 -13.694 1.00 94.56 483 GLN A N 1
ATOM 3540 C CA . GLN A 1 483 ? 33.088 9.683 -13.914 1.00 94.56 483 GLN A CA 1
ATOM 3541 C C . GLN A 1 483 ? 31.660 9.141 -14.057 1.00 94.56 483 GLN A C 1
ATOM 3543 O O . GLN A 1 483 ? 30.735 9.946 -14.096 1.00 94.56 483 GLN A O 1
ATOM 3548 N N . VAL A 1 484 ? 31.480 7.818 -14.147 1.00 93.56 484 VAL A N 1
ATOM 3549 C CA . VAL A 1 484 ? 30.160 7.190 -14.317 1.00 93.56 484 VAL A CA 1
ATOM 3550 C C . V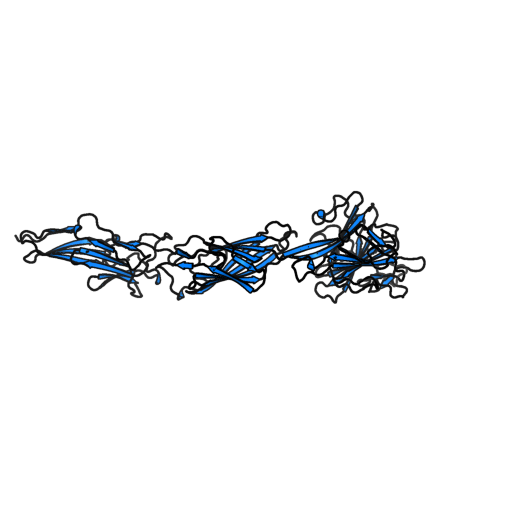AL A 1 484 ? 29.254 7.544 -13.131 1.00 93.56 484 VAL A C 1
ATOM 3552 O O . VAL A 1 484 ? 29.693 7.385 -11.988 1.00 93.56 484 VAL A O 1
ATOM 3555 N N . PRO A 1 485 ? 28.019 8.024 -13.370 1.00 90.38 485 PRO A N 1
ATOM 3556 C CA . PRO A 1 485 ? 27.053 8.290 -12.308 1.00 90.38 485 PRO A CA 1
ATOM 3557 C C . PRO A 1 485 ? 26.710 7.031 -11.503 1.00 90.38 485 PRO A C 1
ATOM 3559 O O . PRO A 1 485 ? 26.618 5.946 -12.073 1.00 90.38 485 PRO A O 1
ATOM 3562 N N . ASP A 1 486 ? 26.443 7.185 -10.203 1.00 85.25 486 ASP A N 1
ATOM 3563 C CA . ASP A 1 486 ? 26.192 6.061 -9.283 1.00 85.25 486 ASP A CA 1
ATOM 3564 C C . ASP A 1 486 ? 25.100 5.098 -9.786 1.00 85.25 486 ASP A C 1
ATOM 3566 O O . ASP A 1 486 ? 25.259 3.887 -9.666 1.00 85.25 486 ASP A O 1
ATOM 3570 N N . ALA A 1 487 ? 24.043 5.627 -10.415 1.00 80.50 487 ALA A N 1
ATOM 3571 C CA . ALA A 1 487 ? 22.920 4.848 -10.946 1.00 80.50 487 ALA A CA 1
ATOM 3572 C C . ALA A 1 487 ? 23.270 3.921 -12.129 1.00 80.50 487 ALA A C 1
ATOM 3574 O O . ALA A 1 487 ? 22.479 3.046 -12.443 1.00 80.50 487 ALA A O 1
ATOM 3575 N N . TYR A 1 488 ? 24.420 4.118 -12.785 1.00 87.00 488 TYR A N 1
ATOM 3576 C CA . TYR A 1 488 ? 24.884 3.313 -13.928 1.00 87.00 488 TYR A CA 1
ATOM 3577 C C . TYR A 1 488 ? 26.235 2.635 -13.650 1.00 87.00 488 TYR A C 1
ATOM 3579 O O . TYR A 1 488 ? 26.785 1.944 -14.506 1.00 87.00 488 TYR A O 1
ATOM 3587 N N . LEU A 1 489 ? 26.824 2.874 -12.473 1.00 87.75 489 LEU A N 1
ATOM 3588 C CA . LEU A 1 489 ? 28.193 2.467 -12.158 1.00 87.75 489 LEU A CA 1
ATOM 3589 C C . LEU A 1 489 ? 28.342 0.946 -12.039 1.00 87.75 489 LEU A C 1
ATOM 3591 O O . LEU A 1 489 ? 29.401 0.414 -12.375 1.00 87.75 489 LEU A O 1
ATOM 3595 N N . ALA A 1 490 ? 27.311 0.265 -11.532 1.00 86.75 490 ALA A N 1
ATOM 3596 C CA . ALA A 1 490 ? 27.305 -1.188 -11.397 1.00 86.75 490 ALA A CA 1
ATOM 3597 C C . ALA A 1 490 ? 27.192 -1.880 -12.764 1.00 86.75 490 ALA A C 1
ATOM 3599 O O . ALA A 1 490 ? 27.918 -2.842 -13.011 1.00 86.75 490 ALA A O 1
ATOM 3600 N N . ASP A 1 491 ? 26.347 -1.338 -13.639 1.00 88.62 491 ASP A N 1
ATOM 3601 C CA . ASP A 1 491 ? 26.007 -1.904 -14.949 1.00 88.62 491 ASP A CA 1
ATOM 3602 C C . ASP A 1 491 ? 27.070 -1.593 -16.013 1.00 88.62 491 ASP A C 1
ATOM 3604 O O . ASP A 1 491 ? 27.375 -2.414 -16.876 1.00 88.62 491 ASP A O 1
ATOM 3608 N N . PHE A 1 492 ? 27.712 -0.423 -15.924 1.00 92.50 492 PHE A N 1
ATOM 3609 C CA . PHE A 1 492 ? 28.740 0.021 -16.870 1.00 92.50 492 PHE A CA 1
ATOM 3610 C C . PHE A 1 492 ? 30.073 0.333 -16.182 1.00 92.50 492 PHE A C 1
ATOM 3612 O O . PHE A 1 492 ? 30.509 1.490 -16.141 1.00 92.50 492 PHE A O 1
ATOM 3619 N N . PRO A 1 493 ? 30.794 -0.686 -15.680 1.00 92.12 493 PRO A N 1
ATOM 3620 C CA . PRO A 1 493 ? 32.150 -0.482 -15.201 1.00 92.12 493 PRO A CA 1
ATOM 3621 C C . PRO A 1 493 ? 33.045 -0.067 -16.374 1.00 92.12 493 PRO A C 1
ATOM 3623 O O . PRO A 1 493 ? 33.096 -0.754 -17.397 1.00 92.12 493 PRO A O 1
ATOM 3626 N N . LEU A 1 494 ? 33.765 1.045 -16.221 1.00 95.31 494 LEU A N 1
ATOM 3627 C CA . LEU A 1 494 ? 34.723 1.540 -17.214 1.00 95.31 494 LEU A CA 1
ATOM 3628 C C . LEU A 1 494 ? 36.154 1.307 -16.737 1.00 95.31 494 LEU A C 1
ATOM 3630 O O . LEU A 1 494 ? 36.484 1.619 -15.586 1.00 95.31 494 LEU A O 1
ATOM 3634 N N . ASP A 1 495 ? 37.009 0.810 -17.628 1.00 88.81 495 ASP A N 1
ATOM 3635 C CA . ASP A 1 495 ? 38.451 0.757 -17.404 1.00 88.81 495 ASP A CA 1
ATOM 3636 C C . ASP A 1 495 ? 39.208 1.884 -18.144 1.00 88.81 495 ASP A C 1
ATOM 3638 O O . ASP A 1 495 ? 38.633 2.896 -18.557 1.00 88.81 495 ASP A O 1
ATOM 3642 N N . ASN A 1 496 ? 40.540 1.792 -18.209 1.00 78.38 496 ASN A N 1
ATOM 3643 C CA . ASN A 1 496 ? 41.344 2.853 -18.806 1.00 78.38 496 ASN A CA 1
ATOM 3644 C C . ASN A 1 496 ? 41.157 2.893 -20.329 1.00 78.38 496 ASN A C 1
ATOM 3646 O O . ASN A 1 496 ? 41.675 2.028 -21.029 1.00 78.38 496 ASN A O 1
ATOM 3650 N N . ASN A 1 497 ? 40.567 4.005 -20.787 1.00 87.81 497 ASN A N 1
ATOM 3651 C CA . ASN A 1 497 ? 40.200 4.355 -22.166 1.00 87.81 497 ASN A CA 1
ATOM 3652 C C . ASN A 1 497 ? 38.779 3.942 -22.576 1.00 87.81 497 ASN A C 1
ATOM 3654 O O . ASN A 1 497 ? 38.369 4.266 -23.687 1.00 87.81 497 ASN A O 1
ATOM 3658 N N . ASP A 1 498 ? 38.001 3.332 -21.687 1.00 95.62 498 ASP A N 1
ATOM 3659 C CA . ASP A 1 498 ? 36.574 3.145 -21.927 1.00 95.62 498 ASP A CA 1
ATOM 3660 C C . ASP A 1 498 ? 35.814 4.482 -21.885 1.00 95.62 498 ASP A C 1
ATOM 3662 O O . ASP A 1 498 ? 36.184 5.436 -21.181 1.00 95.62 498 ASP A O 1
ATOM 3666 N N . GLY A 1 499 ? 34.721 4.533 -22.640 1.00 97.19 499 GLY A N 1
ATOM 3667 C CA . GLY A 1 499 ? 33.778 5.644 -22.660 1.00 97.19 499 GLY A CA 1
ATOM 3668 C C . GLY A 1 499 ? 32.351 5.168 -22.422 1.00 97.19 499 GLY A C 1
ATOM 3669 O O . GLY A 1 499 ? 31.997 4.064 -22.826 1.00 97.19 499 GLY A O 1
ATOM 3670 N N . LEU A 1 500 ? 31.521 6.007 -21.809 1.00 98.06 500 LEU A N 1
ATOM 3671 C CA . LEU A 1 500 ? 30.086 5.769 -21.681 1.00 98.06 500 LEU A CA 1
ATOM 3672 C C . LEU A 1 500 ? 29.308 7.014 -22.094 1.00 98.06 500 LEU A C 1
ATOM 3674 O O . LEU A 1 500 ? 29.579 8.116 -21.619 1.00 98.06 500 LEU A O 1
ATOM 3678 N N . VAL A 1 501 ? 28.324 6.814 -22.957 1.00 98.38 501 VAL A N 1
ATOM 3679 C CA . VAL A 1 501 ? 27.284 7.796 -23.256 1.00 98.38 501 VAL A CA 1
ATOM 3680 C C . VAL A 1 501 ? 25.991 7.307 -22.627 1.00 98.38 501 VAL A C 1
ATOM 3682 O O . VAL A 1 501 ? 25.670 6.127 -22.738 1.00 98.38 501 VAL A O 1
ATOM 3685 N N . ILE A 1 502 ? 25.260 8.209 -21.982 1.00 97.50 502 ILE A N 1
ATOM 3686 C CA . ILE A 1 502 ? 23.933 7.953 -21.423 1.00 97.50 502 ILE A CA 1
ATOM 3687 C C . ILE A 1 502 ? 22.994 8.976 -22.054 1.00 97.50 502 ILE A C 1
ATOM 3689 O O . ILE A 1 502 ? 23.312 10.162 -22.077 1.00 97.50 502 ILE A O 1
ATOM 3693 N N . ILE A 1 503 ? 21.875 8.503 -22.591 1.00 97.62 503 ILE A N 1
ATOM 3694 C CA . ILE A 1 503 ? 20.815 9.319 -23.174 1.00 97.62 503 ILE A CA 1
ATOM 3695 C C . ILE A 1 503 ? 19.536 8.977 -22.421 1.00 97.62 503 ILE A C 1
ATOM 3697 O O . ILE A 1 503 ? 18.955 7.908 -22.624 1.00 97.62 503 ILE A O 1
ATOM 3701 N N . GLU A 1 504 ? 19.114 9.874 -21.538 1.00 94.56 504 GLU A N 1
ATOM 3702 C CA . GLU A 1 504 ? 17.913 9.701 -20.734 1.00 94.56 504 GLU A CA 1
ATOM 3703 C C . GLU A 1 504 ? 16.703 10.345 -21.401 1.00 94.56 504 GLU A C 1
ATOM 3705 O O . GLU A 1 504 ? 16.794 11.185 -22.300 1.00 94.56 504 GLU A O 1
ATOM 3710 N N . ARG A 1 505 ? 15.514 9.968 -20.941 1.00 91.38 505 ARG A N 1
ATOM 3711 C CA . ARG A 1 505 ? 14.260 10.473 -21.500 1.00 91.38 505 ARG A CA 1
ATOM 3712 C C . ARG A 1 505 ? 14.170 11.997 -21.577 1.00 91.38 505 ARG A C 1
ATOM 3714 O O . ARG A 1 505 ? 13.596 12.525 -22.530 1.00 91.38 505 ARG A O 1
ATOM 3721 N N . ASN A 1 506 ? 14.721 12.711 -20.601 1.00 88.81 506 ASN A N 1
ATOM 3722 C CA . ASN A 1 506 ? 14.747 14.176 -20.567 1.00 88.81 506 ASN A CA 1
ATOM 3723 C C . ASN A 1 506 ? 15.800 14.805 -21.504 1.00 88.81 506 ASN A C 1
ATOM 3725 O O . ASN A 1 506 ? 15.750 16.016 -21.713 1.00 88.81 506 ASN A O 1
ATOM 3729 N N . ASP A 1 507 ? 16.691 14.021 -22.115 1.00 95.81 507 ASP A N 1
ATOM 3730 C CA . ASP A 1 507 ? 17.623 14.494 -23.146 1.00 95.81 507 ASP A CA 1
ATOM 3731 C C . ASP A 1 507 ? 16.979 14.653 -24.514 1.00 95.81 507 ASP A C 1
ATOM 3733 O O . ASP A 1 507 ? 17.431 15.453 -25.331 1.00 95.81 507 ASP A O 1
ATOM 3737 N N . TYR A 1 508 ? 15.884 13.943 -24.768 1.00 95.50 508 TYR A N 1
ATOM 3738 C CA . TYR A 1 508 ? 15.152 14.020 -26.030 1.00 95.50 508 TYR A CA 1
ATOM 3739 C C . TYR A 1 508 ? 13.671 14.371 -25.845 1.00 95.50 508 TYR A C 1
ATOM 3741 O O . TYR A 1 508 ? 12.917 14.351 -26.818 1.00 95.50 508 TYR A O 1
ATOM 3749 N N . ASN A 1 509 ? 13.235 14.742 -24.636 1.00 92.69 509 ASN A N 1
ATOM 3750 C CA . ASN A 1 509 ? 11.896 15.274 -24.370 1.00 92.69 509 ASN A CA 1
ATOM 3751 C C . ASN A 1 509 ? 11.945 16.673 -23.758 1.00 92.69 509 ASN A C 1
ATOM 3753 O O . ASN A 1 509 ? 12.592 16.920 -22.744 1.00 92.69 509 ASN A O 1
ATOM 3757 N N . GLY A 1 510 ? 11.189 17.587 -24.354 1.00 88.00 510 GLY A N 1
ATOM 3758 C CA . GLY A 1 510 ? 10.891 18.903 -23.813 1.00 88.00 510 GLY A CA 1
ATOM 3759 C C . GLY A 1 510 ? 9.637 18.899 -22.943 1.00 88.00 510 GLY A C 1
ATOM 3760 O O . GLY A 1 510 ? 8.990 17.879 -22.714 1.00 88.00 510 GLY A O 1
ATOM 3761 N N . VAL A 1 511 ? 9.252 20.086 -22.474 1.00 83.50 511 VAL A N 1
ATOM 3762 C CA . VAL A 1 511 ? 8.036 20.259 -21.668 1.00 83.50 511 VAL A CA 1
ATOM 3763 C C . VAL A 1 511 ? 6.804 19.816 -22.463 1.00 83.50 511 VAL A C 1
ATOM 3765 O O . VAL A 1 511 ? 6.477 20.412 -23.488 1.00 83.50 511 VAL A O 1
ATOM 3768 N N . GLY A 1 512 ? 6.095 18.808 -21.949 1.00 80.50 512 GLY A N 1
ATOM 3769 C CA . GLY A 1 512 ? 4.872 18.271 -22.553 1.00 80.50 512 GLY A CA 1
ATOM 3770 C C . GLY A 1 512 ? 5.099 17.229 -23.652 1.00 80.50 512 GLY A C 1
ATOM 3771 O O . GLY A 1 512 ? 4.121 16.752 -24.223 1.00 80.50 512 GLY A O 1
ATOM 3772 N N . GLU A 1 513 ? 6.349 16.865 -23.942 1.00 86.88 513 GLU A N 1
ATOM 3773 C CA . GLU A 1 513 ? 6.666 15.727 -24.806 1.00 86.88 513 GLU A CA 1
ATOM 3774 C C . GLU A 1 513 ? 6.695 14.420 -23.997 1.00 86.88 513 GLU A C 1
ATOM 3776 O O . GLU A 1 513 ? 7.026 14.418 -22.812 1.00 86.88 513 GLU A O 1
ATOM 3781 N N . ASN A 1 514 ? 6.318 13.306 -24.632 1.00 87.19 514 ASN A N 1
ATOM 3782 C CA . ASN A 1 514 ? 6.259 11.983 -24.001 1.00 87.19 514 ASN A CA 1
ATOM 3783 C C . ASN A 1 514 ? 6.783 10.888 -24.942 1.00 87.19 514 ASN A C 1
ATOM 3785 O O . ASN A 1 514 ? 6.201 9.813 -25.055 1.00 87.19 514 ASN A O 1
ATOM 3789 N N . TRP A 1 515 ? 7.865 11.162 -25.658 1.00 93.88 515 TRP A N 1
ATOM 3790 C CA . TRP A 1 515 ? 8.517 10.216 -26.558 1.00 93.88 515 TRP A CA 1
ATOM 3791 C C . TRP A 1 515 ? 9.200 9.081 -25.783 1.00 93.88 515 TRP A C 1
ATOM 3793 O O . TRP A 1 515 ? 9.670 9.295 -24.661 1.00 93.88 515 TRP A O 1
ATOM 3803 N N . VAL A 1 516 ? 9.263 7.899 -26.394 1.00 94.69 516 VAL A N 1
ATOM 3804 C CA . VAL A 1 516 ? 10.086 6.746 -25.987 1.00 94.69 516 VAL A CA 1
ATOM 3805 C C . VAL A 1 516 ? 10.864 6.217 -27.194 1.00 94.69 516 VAL A C 1
ATOM 3807 O O . VAL A 1 516 ? 10.452 6.427 -28.340 1.00 94.69 516 VAL A O 1
ATOM 3810 N N . ILE A 1 517 ? 11.992 5.556 -26.944 1.00 97.56 517 ILE A N 1
ATOM 3811 C CA . ILE A 1 517 ? 12.910 5.052 -27.970 1.00 97.56 517 ILE A CA 1
ATOM 3812 C C . ILE A 1 517 ? 12.384 3.719 -28.498 1.00 97.56 517 ILE A C 1
ATOM 3814 O O . ILE A 1 517 ? 12.126 2.815 -27.719 1.00 97.56 517 ILE A O 1
ATOM 3818 N N . GLN A 1 518 ? 12.258 3.576 -29.813 1.00 96.50 518 GLN A N 1
ATOM 3819 C CA . GLN A 1 518 ? 11.918 2.307 -30.485 1.00 96.50 518 GLN A CA 1
ATOM 3820 C C . GLN A 1 518 ? 13.045 1.807 -31.414 1.00 96.50 518 GLN A C 1
ATOM 3822 O O . GLN A 1 518 ? 12.942 0.757 -32.049 1.00 96.50 518 GLN A O 1
ATOM 3827 N N . GLY A 1 519 ? 14.125 2.580 -31.509 1.00 97.44 519 GLY A N 1
ATOM 3828 C CA . GLY A 1 519 ? 15.308 2.286 -32.302 1.00 97.44 519 GLY A CA 1
ATOM 3829 C C . GLY A 1 519 ? 16.276 3.466 -32.306 1.00 97.44 519 GLY A C 1
ATOM 3830 O O . GLY A 1 519 ? 15.959 4.548 -31.805 1.00 97.44 519 GLY A O 1
ATOM 3831 N N . ALA A 1 520 ? 17.454 3.270 -32.887 1.00 98.38 520 ALA A N 1
ATOM 3832 C CA . ALA A 1 520 ? 18.463 4.313 -33.025 1.00 98.38 520 ALA A CA 1
ATOM 3833 C C . ALA A 1 520 ? 19.353 4.076 -34.251 1.00 98.38 520 ALA A C 1
ATOM 3835 O O . ALA A 1 520 ? 19.475 2.957 -34.741 1.00 98.38 520 ALA A O 1
ATOM 3836 N N . GLN A 1 521 ? 20.006 5.130 -34.724 1.00 98.44 521 GLN A N 1
ATOM 3837 C CA . GLN A 1 521 ? 21.065 5.081 -35.726 1.00 98.44 521 GLN A CA 1
ATOM 3838 C C . GLN A 1 521 ? 22.326 5.711 -35.155 1.00 98.44 521 GLN A C 1
ATOM 3840 O O . GLN A 1 521 ? 22.256 6.811 -34.615 1.00 98.44 521 GLN A O 1
ATOM 3845 N N . ILE A 1 522 ? 23.463 5.027 -35.269 1.00 98.31 522 ILE A N 1
ATOM 3846 C CA . ILE A 1 522 ? 24.739 5.460 -34.695 1.00 98.31 522 ILE A CA 1
ATOM 3847 C C . ILE A 1 522 ? 25.764 5.631 -35.814 1.00 98.31 522 ILE A C 1
ATOM 3849 O O . ILE A 1 522 ? 25.977 4.727 -36.627 1.00 98.31 522 ILE A O 1
ATOM 3853 N N . MET A 1 523 ? 26.411 6.794 -35.836 1.00 96.69 523 MET A N 1
ATOM 3854 C CA . MET A 1 523 ? 27.477 7.141 -36.771 1.00 96.69 523 MET A CA 1
ATOM 3855 C C . MET A 1 523 ? 28.584 7.902 -36.050 1.00 96.69 523 MET A C 1
ATOM 3857 O O . MET A 1 523 ? 28.322 8.692 -35.153 1.00 96.69 523 MET A O 1
ATOM 3861 N N . GLN A 1 524 ? 29.818 7.740 -36.516 1.00 94.44 524 GLN A N 1
ATOM 3862 C CA . GLN A 1 524 ? 30.981 8.450 -35.971 1.00 94.44 524 GLN A CA 1
ATOM 3863 C C . GLN A 1 524 ? 31.035 9.955 -36.282 1.00 94.44 524 GLN A C 1
ATOM 3865 O O . GLN A 1 524 ? 31.875 10.635 -35.745 1.00 94.44 524 GLN A O 1
ATOM 3870 N N . SER A 1 525 ? 30.194 10.461 -37.192 1.00 94.00 525 SER A N 1
ATOM 3871 C CA . SER A 1 525 ? 30.117 11.886 -37.575 1.00 94.00 525 SER A CA 1
ATOM 3872 C C . SER A 1 525 ? 28.842 12.116 -38.392 1.00 94.00 525 SER A C 1
ATOM 3874 O O . SER A 1 525 ? 28.154 11.150 -38.745 1.00 94.00 525 SER A O 1
ATOM 3876 N N . GLY A 1 526 ? 28.591 13.343 -38.857 1.00 91.00 526 GLY A N 1
ATOM 3877 C CA . GLY A 1 526 ? 27.495 13.615 -39.796 1.00 91.00 526 GLY A CA 1
ATOM 3878 C C . GLY A 1 526 ? 27.648 12.986 -41.190 1.00 91.00 526 GLY A C 1
ATOM 3879 O O . GLY A 1 526 ? 26.670 12.904 -41.927 1.00 91.00 526 GLY A O 1
ATOM 3880 N N . ASN A 1 527 ? 28.839 12.513 -41.591 1.00 91.94 527 ASN A N 1
ATOM 3881 C CA . ASN A 1 527 ? 29.080 11.788 -42.858 1.00 91.94 527 ASN A CA 1
ATOM 3882 C C . ASN A 1 527 ? 28.515 12.455 -44.144 1.00 91.94 527 ASN A C 1
ATOM 3884 O O . ASN A 1 527 ? 28.272 11.786 -45.153 1.00 91.94 527 ASN A O 1
ATOM 3888 N N . GLY A 1 528 ? 28.350 13.781 -44.137 1.00 88.62 528 GLY A N 1
ATOM 3889 C CA . GLY A 1 528 ? 27.820 14.563 -45.259 1.00 88.62 528 GLY A CA 1
ATOM 3890 C C . GLY A 1 528 ? 26.320 14.863 -45.183 1.00 88.62 528 GLY A C 1
ATOM 3891 O O . GLY A 1 528 ? 25.819 15.566 -46.058 1.00 88.62 528 GLY A O 1
ATOM 3892 N N . ILE A 1 529 ? 25.631 14.375 -44.150 1.00 91.81 529 ILE A N 1
ATOM 3893 C CA . ILE A 1 529 ? 24.309 14.850 -43.740 1.00 91.81 529 ILE A CA 1
ATOM 3894 C C . ILE A 1 529 ? 24.478 16.174 -42.992 1.00 91.81 529 ILE A C 1
ATOM 3896 O O . ILE A 1 529 ? 25.412 16.343 -42.210 1.00 91.81 529 ILE A O 1
ATOM 3900 N N . THR A 1 530 ? 23.589 17.121 -43.261 1.00 91.06 530 THR A N 1
ATOM 3901 C CA . THR A 1 530 ? 23.558 18.444 -42.631 1.00 91.06 530 THR A CA 1
ATOM 3902 C C . THR A 1 530 ? 22.132 18.787 -42.229 1.00 91.06 530 THR A C 1
ATOM 3904 O O . THR A 1 530 ? 21.182 18.209 -42.749 1.00 91.06 530 THR A O 1
ATOM 3907 N N . GLY A 1 531 ? 21.942 19.789 -41.380 1.00 89.00 531 GLY A N 1
ATOM 3908 C CA . GLY A 1 531 ? 20.637 20.431 -41.228 1.00 89.00 531 GLY A CA 1
ATOM 3909 C C . GLY A 1 531 ? 20.158 21.133 -42.516 1.00 89.00 531 GLY A C 1
ATOM 3910 O O . GLY A 1 531 ? 20.945 21.370 -43.444 1.00 89.00 531 GLY A O 1
ATOM 3911 N N . PRO A 1 532 ? 18.867 21.502 -42.597 1.00 85.25 532 PRO A N 1
ATOM 3912 C CA . PRO A 1 532 ? 18.288 22.172 -43.753 1.00 85.25 532 PRO A CA 1
ATOM 3913 C C . PRO A 1 532 ? 18.834 23.592 -43.913 1.00 85.25 532 PRO A C 1
ATOM 3915 O O . PRO A 1 532 ? 19.209 24.255 -42.944 1.00 85.25 532 PRO A O 1
ATOM 3918 N N . ASP A 1 533 ? 18.855 24.090 -45.150 1.00 78.69 533 ASP A N 1
ATOM 3919 C CA . ASP A 1 533 ? 19.334 25.442 -45.441 1.00 78.69 533 ASP A CA 1
ATOM 3920 C C . ASP A 1 533 ? 18.389 26.492 -44.839 1.00 78.69 533 ASP A C 1
ATOM 3922 O O . ASP A 1 533 ? 17.220 26.605 -45.217 1.00 78.69 533 ASP A O 1
ATOM 3926 N N . SER A 1 534 ? 18.919 27.287 -43.908 1.00 66.38 534 SER A N 1
ATOM 3927 C CA . SER A 1 534 ? 18.191 28.380 -43.257 1.00 66.38 534 SER A CA 1
ATOM 3928 C C . SER A 1 534 ? 17.771 29.476 -44.244 1.00 66.38 534 SER A C 1
ATOM 3930 O O . SER A 1 534 ? 16.844 30.244 -43.961 1.00 66.38 534 SER A O 1
ATOM 3932 N N . ASN A 1 535 ? 18.419 29.564 -45.416 1.00 66.56 535 ASN A N 1
ATOM 3933 C CA . ASN A 1 535 ? 18.034 30.478 -46.483 1.00 66.56 535 ASN A CA 1
ATOM 3934 C C . ASN A 1 535 ? 18.348 29.919 -47.886 1.00 66.56 535 ASN A C 1
ATOM 3936 O O . ASN A 1 535 ? 19.371 30.285 -48.474 1.00 66.56 535 ASN A O 1
ATOM 3940 N N . PRO A 1 536 ? 17.404 29.189 -48.512 1.00 64.12 536 PRO A N 1
ATOM 3941 C CA . PRO A 1 536 ? 17.615 28.532 -49.808 1.00 64.12 536 PRO A CA 1
ATOM 3942 C C . PRO A 1 536 ? 17.837 29.496 -50.993 1.00 64.12 536 PRO A C 1
ATOM 3944 O O . PRO A 1 536 ? 17.986 29.059 -52.133 1.00 64.12 536 PRO A O 1
ATOM 3947 N N . ASN A 1 537 ? 17.821 30.817 -50.764 1.00 65.69 537 ASN A N 1
ATOM 3948 C CA . ASN A 1 537 ? 17.963 31.850 -51.792 1.00 65.69 537 ASN A CA 1
ATOM 3949 C C . ASN A 1 537 ? 19.330 32.567 -51.785 1.00 65.69 537 ASN A C 1
ATOM 3951 O O . ASN A 1 537 ? 19.528 33.484 -52.589 1.00 65.69 537 ASN A O 1
ATOM 3955 N N . LEU A 1 538 ? 20.265 32.209 -50.895 1.00 59.75 538 LEU A N 1
ATOM 3956 C CA . LEU A 1 538 ? 21.616 32.785 -50.860 1.00 59.75 538 LEU A CA 1
ATOM 3957 C C . LEU A 1 538 ? 22.647 31.864 -51.532 1.00 59.75 538 LEU A C 1
ATOM 3959 O O . LEU A 1 538 ? 22.512 30.648 -51.571 1.00 59.75 538 LEU A O 1
ATOM 3963 N N . ALA A 1 539 ? 23.700 32.458 -52.100 1.00 53.59 539 ALA A N 1
ATOM 3964 C CA . ALA A 1 539 ? 24.820 31.702 -52.655 1.00 53.59 539 ALA A CA 1
ATOM 3965 C C . ALA A 1 539 ? 25.747 31.242 -51.515 1.00 53.59 539 ALA A C 1
ATOM 3967 O O . ALA A 1 539 ? 26.596 32.010 -51.064 1.00 53.59 539 ALA A O 1
ATOM 3968 N N . GLY A 1 540 ? 25.564 29.998 -51.070 1.00 60.97 540 GLY A N 1
ATOM 3969 C CA . GLY A 1 540 ? 26.316 29.349 -49.990 1.00 60.97 540 GLY A CA 1
ATOM 3970 C C . GLY A 1 540 ? 25.361 28.726 -48.973 1.00 60.97 540 GLY A C 1
ATOM 3971 O O . GLY A 1 540 ? 24.427 29.393 -48.548 1.00 60.97 540 GLY A O 1
ATOM 3972 N N . LEU A 1 541 ? 25.586 27.460 -48.610 1.00 62.06 541 LEU A N 1
ATOM 3973 C CA . LEU A 1 541 ? 24.746 26.738 -47.651 1.00 62.06 541 LEU A CA 1
ATOM 3974 C C . LEU A 1 541 ? 24.982 27.301 -46.243 1.00 62.06 541 LEU A C 1
ATOM 3976 O O . LEU A 1 541 ? 26.115 27.268 -45.757 1.00 62.06 541 LEU A O 1
ATOM 3980 N N . GLN A 1 542 ? 23.933 27.821 -45.601 1.00 76.12 542 GLN A N 1
ATOM 3981 C CA . GLN A 1 542 ? 23.952 28.153 -44.178 1.00 76.12 542 GLN A CA 1
ATOM 3982 C C . GLN A 1 542 ? 23.025 27.183 -43.445 1.00 76.12 542 GLN A C 1
ATOM 3984 O O . GLN A 1 542 ? 21.807 27.363 -43.420 1.00 76.12 542 GLN A O 1
ATOM 3989 N N . GLU A 1 543 ? 23.625 26.155 -42.855 1.00 82.81 543 GLU A N 1
ATOM 3990 C CA . GLU A 1 543 ? 22.929 25.105 -42.117 1.00 82.81 543 GLU A CA 1
ATOM 3991 C C . GLU A 1 543 ? 22.087 25.668 -40.962 1.00 82.81 543 GLU A C 1
ATOM 3993 O O . GLU A 1 543 ? 22.544 26.524 -40.199 1.00 82.81 543 GLU A O 1
ATOM 3998 N N . THR A 1 544 ? 20.852 25.178 -40.845 1.00 88.69 544 THR A N 1
ATOM 3999 C CA . THR A 1 544 ? 20.017 25.352 -39.655 1.00 88.69 544 THR A CA 1
ATOM 4000 C C . THR A 1 544 ? 20.385 24.271 -38.636 1.00 88.69 544 THR A C 1
ATOM 4002 O O . THR A 1 544 ? 20.258 23.090 -38.967 1.00 88.69 544 THR A O 1
ATOM 4005 N N . PRO A 1 545 ? 20.780 24.636 -37.404 1.00 92.50 545 PRO A N 1
ATOM 4006 C CA . PRO A 1 545 ? 21.013 23.670 -36.338 1.00 92.50 545 PRO A CA 1
ATOM 4007 C C . PRO A 1 545 ? 19.780 22.793 -36.090 1.00 92.50 545 PRO A C 1
ATOM 4009 O O . PRO A 1 545 ? 18.677 23.313 -35.904 1.00 92.50 545 PRO A O 1
ATOM 4012 N N . THR A 1 546 ? 19.962 21.474 -36.100 1.00 94.81 546 THR A N 1
ATOM 4013 C CA . THR A 1 546 ? 18.871 20.492 -35.937 1.00 94.81 546 THR A CA 1
ATOM 4014 C C . THR A 1 546 ? 19.200 19.354 -34.979 1.00 94.81 546 THR A C 1
ATOM 4016 O O . THR A 1 546 ? 18.282 18.645 -34.569 1.00 94.81 546 THR A O 1
ATOM 4019 N N . ALA A 1 547 ? 20.465 19.195 -34.587 1.00 96.56 547 ALA A N 1
ATOM 4020 C CA . ALA A 1 547 ? 20.878 18.188 -33.623 1.00 96.56 547 ALA A CA 1
ATOM 4021 C C . ALA A 1 547 ? 20.797 18.741 -32.196 1.00 96.56 547 ALA A C 1
ATOM 4023 O O . ALA A 1 547 ? 21.132 19.898 -31.942 1.00 96.56 547 ALA A O 1
ATOM 4024 N N . ILE A 1 548 ? 20.350 17.916 -31.258 1.00 98.06 548 ILE A N 1
ATOM 4025 C CA . ILE A 1 548 ? 20.434 18.199 -29.827 1.00 98.06 548 ILE A CA 1
ATOM 4026 C C . ILE A 1 548 ? 21.899 18.075 -29.414 1.00 98.06 548 ILE A C 1
ATOM 4028 O O . ILE A 1 548 ? 22.538 17.080 -29.735 1.00 98.06 548 ILE A O 1
ATOM 4032 N N . ASP A 1 549 ? 22.420 19.074 -28.710 1.00 98.00 549 ASP A N 1
ATOM 4033 C CA . ASP A 1 549 ? 23.722 18.986 -28.043 1.00 98.00 549 ASP A CA 1
ATOM 4034 C C . ASP A 1 549 ? 23.531 18.228 -26.726 1.00 98.00 549 ASP A C 1
ATOM 4036 O O . ASP A 1 549 ? 22.791 18.706 -25.854 1.00 98.00 549 ASP A O 1
ATOM 4040 N N . LEU A 1 550 ? 24.106 17.026 -26.611 1.00 98.31 550 LEU A N 1
ATOM 4041 C CA . LEU A 1 550 ? 23.919 16.197 -25.421 1.00 98.31 550 LEU A CA 1
ATOM 4042 C C . LEU A 1 550 ? 24.539 16.885 -24.199 1.00 98.31 550 LEU A C 1
ATOM 4044 O O . LEU A 1 550 ? 25.727 17.178 -24.167 1.00 98.31 550 LEU A O 1
ATOM 4048 N N . ASN A 1 551 ? 23.751 17.070 -23.145 1.00 96.56 551 ASN A N 1
ATOM 4049 C CA . ASN A 1 551 ? 24.263 17.378 -21.821 1.00 96.56 551 ASN A CA 1
ATOM 4050 C C . ASN A 1 551 ? 24.546 16.069 -21.087 1.00 96.56 551 ASN A C 1
ATOM 4052 O O . ASN A 1 551 ? 23.627 15.341 -20.744 1.00 96.56 551 ASN A O 1
ATOM 4056 N N . ARG A 1 552 ? 25.810 15.794 -20.766 1.00 94.94 552 ARG A N 1
ATOM 4057 C CA . ARG A 1 552 ? 26.179 14.542 -20.085 1.00 94.94 552 ARG A CA 1
ATOM 4058 C C . ARG A 1 552 ? 25.559 14.313 -18.705 1.00 94.94 552 ARG A C 1
ATOM 4060 O O . ARG A 1 552 ? 25.692 13.222 -18.170 1.00 94.94 552 ARG A O 1
ATOM 4067 N N . LEU A 1 553 ? 25.032 15.338 -18.032 1.00 93.19 553 LEU A N 1
ATOM 4068 C CA . LEU A 1 553 ? 24.504 15.168 -16.673 1.00 93.19 553 LEU A CA 1
ATOM 4069 C C . LEU A 1 553 ? 23.266 14.262 -16.685 1.00 93.19 553 LEU A C 1
ATOM 4071 O O . LEU A 1 553 ? 22.386 14.453 -17.507 1.00 93.19 553 LEU A O 1
ATOM 4075 N N . THR A 1 554 ? 23.160 13.345 -15.723 1.00 89.44 554 THR A N 1
ATOM 4076 C CA . THR A 1 554 ? 22.002 12.446 -15.584 1.00 89.44 554 THR A CA 1
ATOM 4077 C C . THR A 1 554 ? 21.035 12.905 -14.486 1.00 89.44 554 THR A C 1
ATOM 4079 O O . THR A 1 554 ? 21.322 13.813 -13.694 1.00 89.44 554 THR A O 1
ATOM 4082 N N . GLY A 1 555 ? 19.872 12.263 -14.422 1.00 80.31 555 GLY A N 1
ATOM 4083 C CA . GLY A 1 555 ? 18.807 12.515 -13.463 1.00 80.31 555 GLY A CA 1
ATOM 4084 C C . GLY A 1 555 ? 17.880 13.659 -13.874 1.00 80.31 555 GLY A C 1
ATOM 4085 O O . GLY A 1 555 ? 18.022 14.293 -14.919 1.00 80.31 555 GLY A O 1
ATOM 4086 N N . SER A 1 556 ? 16.911 13.974 -13.012 1.00 76.81 556 SER A N 1
ATOM 4087 C CA . SER A 1 556 ? 15.809 14.906 -13.313 1.00 76.81 556 SER A CA 1
ATOM 4088 C C . SER A 1 556 ? 16.243 16.323 -13.711 1.00 76.81 556 SER A C 1
ATOM 4090 O O . SER A 1 556 ? 15.496 17.026 -14.391 1.00 76.81 556 SER A O 1
ATOM 4092 N N . THR A 1 557 ? 17.450 16.747 -13.327 1.00 76.69 557 THR A N 1
ATOM 4093 C CA . THR A 1 557 ? 18.020 18.062 -13.663 1.00 76.69 557 THR A CA 1
ATOM 4094 C C . THR A 1 557 ? 19.044 18.026 -14.803 1.00 76.69 557 THR A C 1
ATOM 4096 O O . THR A 1 557 ? 19.622 19.065 -15.113 1.00 76.69 557 THR A O 1
ATOM 4099 N N . GLY A 1 558 ? 19.307 16.849 -15.377 1.00 85.62 558 GLY A N 1
ATOM 4100 C CA . GLY A 1 558 ? 20.357 16.600 -16.366 1.00 85.62 558 GLY A CA 1
ATOM 4101 C C . GLY A 1 558 ? 19.979 16.848 -17.829 1.00 85.62 558 GLY A C 1
ATOM 4102 O O . GLY A 1 558 ? 20.868 16.981 -18.656 1.00 85.62 558 GLY A O 1
ATOM 4103 N N . GLY A 1 559 ? 18.692 17.007 -18.145 1.00 88.62 559 GLY A N 1
ATOM 4104 C CA . GLY A 1 559 ? 18.214 16.988 -19.531 1.00 88.62 559 GLY A CA 1
ATOM 4105 C C . GLY A 1 559 ? 18.850 18.007 -20.489 1.00 88.62 559 GLY A C 1
ATOM 4106 O O . GLY A 1 559 ? 19.088 19.174 -20.154 1.00 88.62 559 GLY A O 1
ATOM 4107 N N . SER A 1 560 ? 19.065 17.551 -21.717 1.00 96.25 560 SER A N 1
ATOM 4108 C CA . SER A 1 560 ? 19.553 18.330 -22.857 1.00 96.25 560 SER A CA 1
ATOM 4109 C C . SER A 1 560 ? 18.530 19.344 -23.400 1.00 96.25 560 SER A C 1
ATOM 4111 O O . SER A 1 560 ? 17.307 19.189 -23.297 1.00 96.25 560 SER A O 1
ATOM 4113 N N . SER A 1 561 ? 19.022 20.425 -24.015 1.00 94.56 561 SER A N 1
ATOM 4114 C CA . SER A 1 561 ? 18.159 21.491 -24.539 1.00 94.56 561 SER A CA 1
ATOM 4115 C C . SER A 1 561 ? 17.488 21.097 -25.853 1.00 94.56 561 SER A C 1
ATOM 4117 O O . SER A 1 561 ? 18.143 20.937 -26.876 1.00 94.56 561 SER A O 1
ATOM 4119 N N . GLN A 1 562 ? 16.154 21.095 -25.872 1.00 93.00 562 GLN A N 1
ATOM 4120 C CA . GLN A 1 562 ? 15.370 20.828 -27.089 1.00 93.00 562 GLN A CA 1
ATOM 4121 C C . GLN A 1 562 ? 15.273 22.025 -28.053 1.00 93.00 562 GLN A C 1
ATOM 4123 O O . GLN A 1 562 ? 14.577 21.958 -29.063 1.00 93.00 562 GLN A O 1
ATOM 4128 N N . THR A 1 563 ? 15.890 23.163 -27.718 1.00 91.88 563 THR A N 1
ATOM 4129 C CA . THR A 1 563 ? 15.761 24.412 -28.498 1.00 91.88 563 THR A CA 1
ATOM 4130 C C . THR A 1 563 ? 17.095 25.060 -28.844 1.00 91.88 563 THR A C 1
ATOM 4132 O O . THR A 1 563 ? 17.193 25.736 -29.866 1.00 91.88 563 THR A O 1
ATOM 4135 N N . ALA A 1 564 ? 18.129 24.856 -28.025 1.00 94.69 564 ALA A N 1
ATOM 4136 C CA . ALA A 1 564 ? 19.489 25.292 -28.321 1.00 94.69 564 ALA A CA 1
ATOM 4137 C C . ALA A 1 564 ? 20.205 24.194 -29.118 1.00 94.69 564 ALA A C 1
ATOM 4139 O O . ALA A 1 564 ? 21.080 23.516 -28.596 1.00 94.69 564 ALA A O 1
ATOM 4140 N N . LEU A 1 565 ? 19.760 23.996 -30.358 1.00 95.62 565 LEU A N 1
ATOM 4141 C CA . LEU A 1 565 ? 20.283 22.962 -31.246 1.00 95.62 565 LEU A CA 1
ATOM 4142 C C . LEU A 1 565 ? 21.633 23.374 -31.846 1.00 95.62 565 LEU A C 1
ATOM 4144 O O . LEU A 1 565 ? 21.938 24.566 -31.973 1.00 95.62 565 LEU A O 1
ATOM 4148 N N . VAL A 1 566 ? 22.405 22.376 -32.262 1.00 95.50 566 VAL A N 1
ATOM 4149 C CA . VAL A 1 566 ? 23.704 22.506 -32.926 1.00 95.50 566 VAL A CA 1
ATOM 4150 C C . VAL A 1 566 ? 23.657 21.944 -34.348 1.00 95.50 566 VAL A C 1
ATOM 4152 O O . VAL A 1 566 ? 22.695 21.290 -34.769 1.00 95.50 566 VAL A O 1
ATOM 4155 N N . ASN A 1 567 ? 24.672 22.303 -35.128 1.00 94.31 567 ASN A N 1
ATOM 4156 C CA . ASN A 1 567 ? 24.866 21.751 -36.461 1.00 94.31 567 ASN A CA 1
ATOM 4157 C C . ASN A 1 567 ? 25.256 20.277 -36.368 1.00 94.31 567 ASN A C 1
ATOM 4159 O O . ASN A 1 567 ? 25.768 19.830 -35.343 1.00 94.31 567 ASN A O 1
ATOM 4163 N N . TRP A 1 568 ? 25.040 19.553 -37.458 1.00 93.19 568 TRP A N 1
ATOM 4164 C CA . TRP A 1 568 ? 25.586 18.213 -37.600 1.00 93.19 568 TRP A CA 1
ATOM 4165 C C . TRP A 1 568 ? 27.107 18.258 -37.600 1.00 93.19 568 TRP A C 1
ATOM 4167 O O . TRP A 1 568 ? 27.717 19.201 -38.116 1.00 93.19 568 TRP A O 1
ATOM 4177 N N . ASP A 1 569 ? 27.708 17.219 -37.036 1.00 93.06 569 ASP A N 1
ATOM 4178 C CA . ASP A 1 569 ? 29.153 17.105 -37.031 1.00 93.06 569 ASP A CA 1
ATOM 4179 C C . ASP A 1 569 ? 29.728 16.959 -38.458 1.00 93.06 569 ASP A C 1
ATOM 4181 O O . ASP A 1 569 ? 29.138 16.348 -39.360 1.00 93.06 569 ASP A O 1
ATOM 4185 N N . ALA A 1 570 ? 30.890 17.570 -38.678 1.00 89.62 570 ALA A N 1
ATOM 4186 C CA . ALA A 1 570 ? 31.568 17.542 -39.959 1.00 89.62 570 ALA A CA 1
ATOM 4187 C C . ALA A 1 570 ? 32.238 16.184 -40.185 1.00 89.62 570 ALA A C 1
ATOM 4189 O O . ALA A 1 570 ? 32.818 15.596 -39.294 1.00 89.62 570 ALA A O 1
ATOM 4190 N N . THR A 1 571 ? 32.267 15.707 -41.430 1.00 90.12 571 THR A N 1
ATOM 4191 C CA . THR A 1 571 ? 32.913 14.418 -41.720 1.00 90.12 571 THR A CA 1
ATOM 4192 C C . THR A 1 571 ? 34.388 14.392 -41.313 1.00 90.12 571 THR A C 1
ATOM 4194 O O . THR A 1 571 ? 35.212 15.121 -41.877 1.00 90.12 571 THR A O 1
ATOM 4197 N N . ASP A 1 572 ? 34.745 13.430 -40.475 1.00 92.62 572 ASP A N 1
ATOM 4198 C CA . ASP A 1 572 ? 36.093 13.219 -39.962 1.00 92.62 572 ASP A CA 1
ATOM 4199 C C . ASP A 1 572 ? 36.523 11.739 -40.100 1.00 92.62 572 ASP A C 1
ATOM 4201 O O . ASP A 1 572 ? 36.219 11.128 -41.133 1.00 92.62 572 ASP A O 1
ATOM 4205 N N . ASN A 1 573 ? 37.366 11.207 -39.204 1.00 94.12 573 ASN A N 1
ATOM 4206 C CA . ASN A 1 573 ? 37.869 9.825 -39.286 1.00 94.12 573 ASN A CA 1
ATOM 4207 C C . ASN A 1 573 ? 37.994 9.166 -37.905 1.00 94.12 573 ASN A C 1
ATOM 4209 O O . ASN A 1 573 ? 38.926 8.382 -37.687 1.00 94.12 573 ASN A O 1
ATOM 4213 N N . ASP A 1 574 ? 37.108 9.525 -36.992 1.00 95.19 574 ASP A N 1
ATOM 4214 C CA . ASP A 1 574 ? 36.954 8.827 -35.731 1.00 95.19 574 ASP A CA 1
ATOM 4215 C C . ASP A 1 574 ? 36.580 7.347 -35.940 1.00 95.19 574 ASP A C 1
ATOM 4217 O O . ASP A 1 574 ? 36.183 6.871 -37.015 1.00 95.19 574 ASP A O 1
ATOM 4221 N N . VAL A 1 575 ? 36.828 6.562 -34.895 1.00 96.06 575 VAL A N 1
ATOM 4222 C CA . VAL A 1 575 ? 36.566 5.124 -34.880 1.00 96.06 575 VAL A CA 1
ATOM 4223 C C . VAL A 1 575 ? 35.939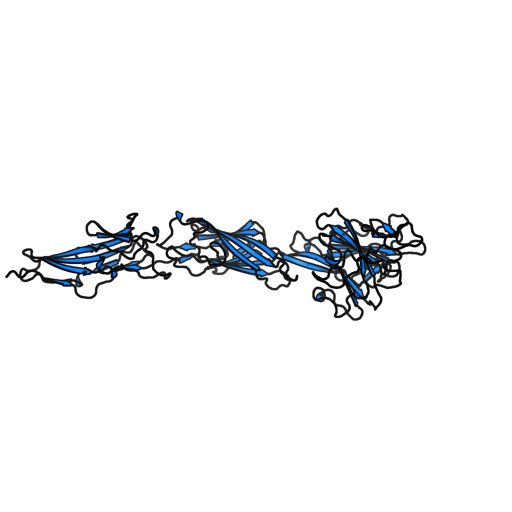 4.779 -33.545 1.00 96.06 575 VAL A C 1
ATOM 4225 O O . VAL A 1 575 ? 36.564 4.937 -32.499 1.00 96.06 575 VAL A O 1
ATOM 4228 N N . LEU A 1 576 ? 34.716 4.262 -33.586 1.00 96.81 576 LEU A N 1
ATOM 4229 C CA . LEU A 1 576 ? 33.962 3.895 -32.396 1.00 96.81 576 LEU A CA 1
ATOM 4230 C C . LEU A 1 576 ? 33.933 2.378 -32.256 1.00 96.81 576 LEU A C 1
ATOM 4232 O O . LEU A 1 576 ? 33.447 1.678 -33.142 1.00 96.81 576 LEU A O 1
ATOM 4236 N N . LYS A 1 577 ? 34.421 1.854 -31.133 1.00 96.44 577 LYS A N 1
ATOM 4237 C CA . LYS A 1 577 ? 34.278 0.437 -30.792 1.00 96.44 577 LYS A CA 1
ATOM 4238 C C . LYS A 1 577 ? 33.237 0.289 -29.693 1.00 96.44 577 LYS A C 1
ATOM 4240 O O . LYS A 1 577 ? 33.560 0.442 -28.520 1.00 96.44 577 LYS A O 1
ATOM 4245 N N . ILE A 1 578 ? 31.994 0.012 -30.073 1.00 97.62 578 ILE A N 1
ATOM 4246 C CA . ILE A 1 578 ? 30.909 -0.219 -29.116 1.00 97.62 578 ILE A CA 1
ATOM 4247 C C . ILE A 1 578 ? 31.038 -1.643 -28.591 1.00 97.62 578 ILE A C 1
ATOM 4249 O O . ILE A 1 578 ? 31.029 -2.586 -29.378 1.00 97.62 578 ILE A O 1
ATOM 4253 N N . VAL A 1 579 ? 31.163 -1.792 -27.277 1.00 96.50 579 VAL A N 1
ATOM 4254 C CA . VAL A 1 579 ? 31.279 -3.100 -26.611 1.00 96.50 579 VAL A CA 1
ATOM 4255 C C . VAL A 1 579 ? 30.013 -3.494 -25.870 1.00 96.50 579 VAL A C 1
ATOM 4257 O O . VAL A 1 579 ? 29.820 -4.676 -25.611 1.00 96.50 579 VAL A O 1
ATOM 4260 N N . ASP A 1 580 ? 29.154 -2.522 -25.556 1.00 97.44 580 ASP A N 1
ATOM 4261 C CA . ASP A 1 580 ? 27.843 -2.781 -24.981 1.00 97.44 580 ASP A CA 1
ATOM 4262 C C . ASP A 1 580 ? 26.860 -1.642 -25.269 1.00 97.44 580 ASP A C 1
ATOM 4264 O O . ASP A 1 580 ? 27.244 -0.475 -25.386 1.00 97.44 580 ASP A O 1
ATOM 4268 N N . LEU A 1 581 ? 25.588 -1.998 -25.359 1.00 97.62 581 LEU A N 1
ATOM 4269 C CA . LEU A 1 581 ? 24.444 -1.116 -25.481 1.00 97.62 581 LEU A CA 1
ATOM 4270 C C . LEU A 1 581 ? 23.439 -1.516 -24.403 1.00 97.62 581 LEU A C 1
ATOM 4272 O O . LEU A 1 581 ? 23.042 -2.679 -24.335 1.00 97.62 581 LEU A O 1
ATOM 4276 N N . GLY A 1 582 ? 23.051 -0.545 -23.582 1.00 96.00 582 GLY A N 1
ATOM 4277 C CA . GLY A 1 582 ? 22.038 -0.690 -22.544 1.00 96.00 582 GLY A CA 1
ATOM 4278 C C . GLY A 1 582 ? 20.722 -0.052 -22.948 1.00 96.00 582 GLY A C 1
ATOM 4279 O O . GLY A 1 582 ? 20.724 1.071 -23.456 1.00 96.00 582 GLY A O 1
ATOM 4280 N N . PHE A 1 583 ? 19.608 -0.718 -22.659 1.00 95.06 583 PHE A N 1
ATOM 4281 C CA . PHE A 1 583 ? 18.262 -0.189 -22.885 1.00 95.06 583 PHE A CA 1
ATOM 4282 C C . PHE A 1 583 ? 17.413 -0.359 -21.636 1.00 95.06 583 PHE A C 1
ATOM 4284 O O . PHE A 1 583 ? 17.328 -1.461 -21.100 1.00 95.06 583 PHE A O 1
ATOM 4291 N N . THR A 1 584 ? 16.769 0.709 -21.171 1.00 87.88 584 THR A N 1
ATOM 4292 C CA . THR A 1 584 ? 15.940 0.598 -19.967 1.00 87.88 584 THR A CA 1
ATOM 4293 C C . THR A 1 584 ? 14.567 0.038 -20.300 1.00 87.88 584 THR A C 1
ATOM 4295 O O . THR A 1 584 ? 13.857 0.568 -21.160 1.00 87.88 584 THR A O 1
ATOM 4298 N N . SER A 1 585 ? 14.191 -1.024 -19.592 1.00 75.06 585 SER A N 1
ATOM 4299 C CA . SER A 1 585 ? 12.845 -1.591 -19.606 1.00 75.06 585 SER A CA 1
ATOM 4300 C C . SER A 1 585 ? 12.226 -1.466 -18.214 1.00 75.06 585 SER A C 1
ATOM 4302 O O . SER A 1 585 ? 12.924 -1.529 -17.201 1.00 75.06 585 SER A O 1
ATOM 4304 N N . THR A 1 586 ? 10.919 -1.221 -18.160 1.00 66.25 586 THR A N 1
ATOM 4305 C CA . THR A 1 586 ? 10.168 -1.280 -16.905 1.00 66.25 586 THR A CA 1
ATOM 4306 C C . THR A 1 586 ? 9.682 -2.709 -16.741 1.00 66.25 586 THR A C 1
ATOM 4308 O O . THR A 1 586 ? 8.842 -3.146 -17.525 1.00 66.25 586 THR A O 1
ATOM 4311 N N . GLN A 1 587 ? 10.212 -3.420 -15.751 1.00 65.25 587 GLN A N 1
ATOM 4312 C CA . GLN A 1 587 ? 9.656 -4.699 -15.328 1.00 65.25 587 GLN A CA 1
ATOM 4313 C C . GLN A 1 587 ? 8.648 -4.452 -14.217 1.00 65.25 587 GLN A C 1
ATOM 4315 O O . GLN A 1 587 ? 8.874 -3.616 -13.336 1.00 65.25 587 GLN A O 1
ATOM 4320 N N . THR A 1 588 ? 7.529 -5.164 -14.277 1.00 65.56 588 THR A N 1
ATOM 4321 C CA . THR A 1 588 ? 6.599 -5.200 -13.147 1.00 65.56 588 THR A CA 1
ATOM 4322 C C . THR A 1 588 ? 7.144 -6.208 -12.139 1.00 65.56 588 THR A C 1
ATOM 4324 O O . THR A 1 588 ? 7.714 -7.229 -12.514 1.00 65.56 588 THR A O 1
ATOM 4327 N N . THR A 1 589 ? 7.011 -5.931 -10.851 1.00 69.50 589 THR A N 1
ATOM 4328 C CA . THR A 1 589 ? 7.223 -6.927 -9.803 1.00 69.50 589 THR A CA 1
ATOM 4329 C C . THR A 1 589 ? 5.966 -7.001 -8.955 1.00 69.50 589 THR A C 1
ATOM 4331 O O . THR A 1 589 ? 5.339 -5.984 -8.679 1.00 69.50 589 THR A O 1
ATOM 4334 N N . THR A 1 590 ? 5.582 -8.200 -8.536 1.00 77.50 590 THR A N 1
ATOM 4335 C CA . THR A 1 590 ? 4.535 -8.395 -7.530 1.00 77.50 590 THR A CA 1
ATOM 4336 C C . THR A 1 590 ? 5.208 -8.533 -6.160 1.00 77.50 590 THR A C 1
ATOM 4338 O O . THR A 1 590 ? 5.704 -9.615 -5.845 1.00 77.50 590 THR A O 1
ATOM 4341 N N . PRO A 1 591 ? 5.327 -7.454 -5.363 1.00 87.00 591 PRO A N 1
ATOM 4342 C CA . PRO A 1 591 ? 5.893 -7.537 -4.023 1.00 87.00 591 PRO A CA 1
ATOM 4343 C C . PRO A 1 591 ? 4.924 -8.208 -3.047 1.00 87.00 591 PRO A C 1
ATOM 4345 O O . PRO A 1 591 ? 3.704 -8.164 -3.226 1.00 87.00 591 PRO A O 1
ATOM 4348 N N . ASP A 1 592 ? 5.484 -8.731 -1.960 1.00 91.75 592 ASP A N 1
ATOM 4349 C CA . ASP A 1 592 ? 4.706 -9.204 -0.821 1.00 91.75 592 ASP A CA 1
ATOM 4350 C C . ASP A 1 592 ? 4.430 -8.019 0.114 1.00 91.75 592 ASP A C 1
ATOM 4352 O O . ASP A 1 592 ? 5.316 -7.189 0.355 1.00 91.75 592 ASP A O 1
ATOM 4356 N N . ALA A 1 593 ? 3.232 -7.945 0.694 1.00 94.12 593 ALA A N 1
ATOM 4357 C CA . ALA A 1 593 ? 2.915 -6.969 1.738 1.00 94.12 593 ALA A CA 1
ATOM 4358 C C . ALA A 1 593 ? 2.581 -7.660 3.058 1.00 94.12 593 ALA A C 1
ATOM 4360 O O . ALA A 1 593 ? 1.761 -8.571 3.105 1.00 94.12 593 ALA A O 1
ATOM 4361 N N . HIS A 1 594 ? 3.181 -7.169 4.139 1.00 95.12 594 HIS A N 1
ATOM 4362 C CA . HIS A 1 594 ? 2.984 -7.664 5.497 1.00 95.12 594 HIS A CA 1
ATOM 4363 C C . HIS A 1 594 ? 2.272 -6.584 6.309 1.00 95.12 594 HIS A C 1
ATOM 4365 O O . HIS A 1 594 ? 2.869 -5.545 6.601 1.00 95.12 594 HIS A O 1
ATOM 4371 N N . LEU A 1 595 ? 1.003 -6.808 6.643 1.00 95.75 595 LEU A N 1
ATOM 4372 C CA . LEU A 1 595 ? 0.136 -5.887 7.375 1.00 95.75 595 LEU A CA 1
ATOM 4373 C C . LEU A 1 595 ? -0.018 -6.335 8.833 1.00 95.75 595 LEU A C 1
ATOM 4375 O O . LEU A 1 595 ? -0.146 -7.525 9.115 1.00 95.75 595 LEU A O 1
ATOM 4379 N N . ASP A 1 596 ? -0.080 -5.374 9.746 1.00 94.25 596 ASP A N 1
ATOM 4380 C CA . ASP A 1 596 ? -0.408 -5.574 11.157 1.00 94.25 596 ASP A CA 1
ATOM 4381 C C . ASP A 1 596 ? -1.498 -4.576 11.564 1.00 94.25 596 ASP A C 1
ATOM 4383 O O . ASP A 1 596 ? -1.238 -3.368 11.653 1.00 94.25 596 ASP A O 1
ATOM 4387 N N . PHE A 1 597 ? -2.715 -5.087 11.776 1.00 95.12 597 PHE A N 1
ATOM 4388 C CA . PHE A 1 597 ? -3.826 -4.309 12.314 1.00 95.12 597 PHE A CA 1
ATOM 4389 C C . PHE A 1 597 ? -3.885 -4.460 13.835 1.00 95.12 597 PHE A C 1
ATOM 4391 O O . PHE A 1 597 ? -4.197 -5.542 14.338 1.00 95.12 597 PHE A O 1
ATOM 4398 N N . GLY A 1 598 ? -3.662 -3.370 14.566 1.00 94.12 598 GLY A N 1
ATOM 4399 C CA . GLY A 1 598 ? -3.880 -3.315 16.009 1.00 94.12 598 GLY A CA 1
ATOM 4400 C C . GLY A 1 598 ? -5.309 -2.880 16.326 1.00 94.12 598 GLY A C 1
ATOM 4401 O O . GLY A 1 598 ? -5.718 -1.765 15.985 1.00 94.12 598 GLY A O 1
ATOM 4402 N N . VAL A 1 599 ? -6.044 -3.770 16.989 1.00 94.62 599 VAL A N 1
ATOM 4403 C CA . VAL A 1 599 ? -7.477 -3.689 17.278 1.00 94.62 599 VAL A CA 1
ATOM 4404 C C . VAL A 1 599 ? -7.700 -3.650 18.785 1.00 94.62 599 VAL A C 1
ATOM 4406 O O . VAL A 1 599 ? -7.218 -4.510 19.518 1.00 94.62 599 VAL A O 1
ATOM 4409 N N . GLN A 1 600 ? -8.469 -2.679 19.257 1.00 95.06 600 GLN A N 1
ATOM 4410 C CA . GLN A 1 600 ? -8.879 -2.567 20.653 1.00 95.06 600 GLN A CA 1
ATOM 4411 C C . GLN A 1 600 ? -10.363 -2.226 20.683 1.00 95.06 600 GLN A C 1
ATOM 4413 O O . GLN A 1 600 ? -10.823 -1.459 19.837 1.00 95.06 600 GLN A O 1
ATOM 4418 N N . VAL A 1 601 ? -11.097 -2.793 21.635 1.00 95.94 601 VAL A N 1
ATOM 4419 C CA . VAL A 1 601 ? -12.505 -2.456 21.850 1.00 95.94 601 VAL A CA 1
ATOM 4420 C C . VAL A 1 601 ? -12.687 -1.811 23.214 1.00 95.94 601 VAL A C 1
ATOM 4422 O O . VAL A 1 601 ? -11.891 -2.061 24.127 1.00 95.94 601 VAL A O 1
ATOM 4425 N N . ALA A 1 602 ? -13.702 -0.966 23.302 1.00 95.25 602 ALA A N 1
ATOM 4426 C CA . ALA A 1 602 ? -14.172 -0.331 24.506 1.00 95.25 602 ALA A CA 1
ATOM 4427 C C . ALA A 1 602 ? -15.667 -0.533 24.669 1.00 95.25 602 ALA A C 1
ATOM 4429 O O . ALA A 1 602 ? -16.412 -0.644 23.689 1.00 95.25 602 ALA A O 1
ATOM 4430 N N . ASP A 1 603 ? -16.073 -0.553 25.919 1.00 93.69 603 ASP A N 1
ATOM 4431 C CA . ASP A 1 603 ? -17.461 -0.560 26.310 1.00 93.69 603 ASP A CA 1
ATOM 4432 C C . ASP A 1 603 ? -18.033 0.866 26.419 1.00 93.69 603 ASP A C 1
ATOM 4434 O O . ASP A 1 603 ? -17.530 1.793 25.768 1.00 93.69 603 ASP A O 1
ATOM 4438 N N . ALA A 1 604 ? -19.163 1.049 27.105 1.00 91.69 604 ALA A N 1
ATOM 4439 C CA . ALA A 1 604 ? -19.900 2.309 27.038 1.00 91.69 604 ALA A CA 1
ATOM 4440 C C . ALA A 1 604 ? -19.459 3.372 28.040 1.00 91.69 604 ALA A C 1
ATOM 4442 O O . ALA A 1 604 ? -19.747 4.557 27.811 1.00 91.69 604 ALA A O 1
ATOM 4443 N N . ASP A 1 605 ? -18.777 3.004 29.121 1.00 89.25 605 ASP A N 1
ATOM 4444 C CA . ASP A 1 605 ? -18.122 3.974 30.000 1.00 89.25 605 ASP A CA 1
ATOM 4445 C C . ASP A 1 605 ? -16.602 4.068 29.813 1.00 89.25 605 ASP A C 1
ATOM 4447 O O . ASP A 1 605 ? -16.008 5.080 30.211 1.00 89.25 605 ASP A O 1
ATOM 4451 N N . GLY A 1 606 ? -16.025 3.169 29.014 1.00 90.81 606 GLY A N 1
ATOM 4452 C CA . GLY A 1 606 ? -14.753 3.361 28.333 1.00 90.81 606 GLY A CA 1
ATOM 4453 C C . GLY A 1 606 ? -13.636 2.447 28.814 1.00 90.81 606 GLY A C 1
ATOM 4454 O O . GLY A 1 606 ? -12.468 2.743 28.520 1.00 90.81 606 GLY A O 1
ATOM 4455 N N . ASP A 1 607 ? -13.949 1.364 29.518 1.00 94.00 607 ASP A N 1
ATOM 4456 C CA . ASP A 1 607 ? -12.989 0.297 29.745 1.00 94.00 607 ASP A CA 1
ATOM 4457 C C . ASP A 1 607 ? -12.541 -0.289 28.421 1.00 94.00 607 ASP A C 1
ATOM 4459 O O . ASP A 1 607 ? -13.267 -0.307 27.433 1.00 94.00 607 ASP A O 1
ATOM 4463 N N . THR A 1 608 ? -11.296 -0.759 28.370 1.00 94.50 608 THR A N 1
ATOM 4464 C CA . THR A 1 608 ? -10.705 -1.217 27.112 1.00 94.50 608 THR A CA 1
ATOM 4465 C C . THR A 1 608 ? -10.060 -2.578 27.247 1.00 94.50 608 THR A C 1
ATOM 4467 O O . THR A 1 608 ? -9.413 -2.898 28.248 1.00 94.50 608 THR A O 1
ATOM 4470 N N . THR A 1 609 ? -10.145 -3.370 26.181 1.00 94.19 609 THR A N 1
ATOM 4471 C CA . THR A 1 609 ? -9.362 -4.602 26.084 1.00 94.19 609 THR A CA 1
ATOM 4472 C C . THR A 1 609 ? -7.878 -4.294 25.901 1.00 94.19 609 THR A C 1
ATOM 4474 O O . THR A 1 609 ? -7.467 -3.188 25.556 1.00 94.19 609 THR A O 1
ATOM 4477 N N . THR A 1 610 ? -7.028 -5.313 26.031 1.00 91.25 610 THR A N 1
ATOM 4478 C CA . THR A 1 610 ? -5.674 -5.229 25.456 1.00 91.25 610 THR A CA 1
ATOM 4479 C C . THR A 1 610 ? -5.739 -5.210 23.927 1.00 91.25 610 THR A C 1
ATOM 4481 O O . THR A 1 610 ? -6.634 -5.829 23.341 1.00 91.25 610 THR A O 1
ATOM 4484 N N . VAL A 1 611 ? -4.785 -4.528 23.282 1.00 91.56 611 VAL A N 1
ATOM 4485 C CA . VAL A 1 611 ? -4.683 -4.486 21.815 1.00 91.56 611 VAL A CA 1
ATOM 4486 C C . VAL A 1 611 ? -4.433 -5.895 21.271 1.00 91.56 611 VAL A C 1
ATOM 4488 O O . VAL A 1 611 ? -3.494 -6.577 21.688 1.00 91.56 611 VAL A O 1
ATOM 4491 N N . GLN A 1 612 ? -5.287 -6.327 20.350 1.00 91.25 612 GLN A N 1
ATOM 4492 C CA . GLN A 1 612 ? -5.147 -7.549 19.566 1.00 91.25 612 GLN A CA 1
ATOM 4493 C C . GLN A 1 612 ? -4.519 -7.222 18.213 1.00 91.25 612 GLN A C 1
ATOM 4495 O O . GLN A 1 612 ? -4.758 -6.149 17.669 1.00 91.25 612 GLN A O 1
ATOM 4500 N N . HIS A 1 613 ? -3.744 -8.151 17.661 1.00 90.25 613 HIS A N 1
ATOM 4501 C CA . HIS A 1 613 ? -3.051 -7.965 16.388 1.00 90.25 613 HIS A CA 1
ATOM 4502 C C . HIS A 1 613 ? -3.565 -8.960 15.348 1.00 90.25 613 HIS A C 1
ATOM 4504 O O . HIS A 1 613 ? -3.538 -10.168 15.591 1.00 90.25 613 HIS A O 1
ATOM 4510 N N . ILE A 1 614 ? -4.015 -8.447 14.203 1.00 91.31 614 ILE A N 1
ATOM 4511 C CA . ILE A 1 614 ? -4.392 -9.229 13.021 1.00 91.31 614 ILE A CA 1
ATOM 4512 C C . ILE A 1 614 ? -3.260 -9.065 12.008 1.00 91.31 614 ILE A C 1
ATOM 4514 O O . ILE A 1 614 ? -3.094 -7.996 11.419 1.00 91.31 614 ILE A O 1
ATOM 4518 N N . LEU A 1 615 ? -2.466 -10.122 11.839 1.00 90.94 615 LEU A N 1
ATOM 4519 C CA . LEU A 1 615 ? -1.311 -10.144 10.940 1.00 90.94 615 LEU A CA 1
ATOM 4520 C C . LEU A 1 615 ? -1.721 -10.725 9.589 1.00 90.94 615 LEU A C 1
ATOM 4522 O O . LEU A 1 615 ? -2.315 -11.801 9.546 1.00 90.94 615 LEU A O 1
ATOM 4526 N N . VAL A 1 616 ? -1.410 -10.035 8.496 1.00 92.75 616 VAL A N 1
ATOM 4527 C CA . VAL A 1 616 ? -1.851 -10.418 7.151 1.00 92.75 616 VAL A CA 1
ATOM 4528 C C . VAL A 1 616 ? -0.692 -10.332 6.170 1.00 92.75 616 VAL A C 1
ATOM 4530 O O . VAL A 1 616 ? -0.085 -9.277 6.029 1.00 92.75 616 VAL A O 1
ATOM 4533 N N . ASP A 1 617 ? -0.441 -11.417 5.450 1.00 93.12 617 ASP A N 1
ATOM 4534 C CA . ASP A 1 617 ? 0.475 -11.470 4.319 1.00 93.12 617 ASP A CA 1
ATOM 4535 C C . ASP A 1 617 ? -0.317 -11.472 3.007 1.00 93.12 617 ASP A C 1
ATOM 4537 O O . ASP A 1 617 ? -1.246 -12.258 2.815 1.00 93.12 617 ASP A O 1
ATOM 4541 N N . ILE A 1 618 ? 0.058 -10.589 2.090 1.00 92.69 618 ILE A N 1
ATOM 4542 C CA . ILE A 1 618 ? -0.407 -10.578 0.704 1.00 92.69 618 ILE A CA 1
ATOM 4543 C C . ILE A 1 618 ? 0.762 -11.077 -0.143 1.00 92.69 618 ILE A C 1
ATOM 4545 O O . ILE A 1 618 ? 1.809 -10.432 -0.116 1.00 92.69 618 ILE A O 1
ATOM 4549 N N . ALA A 1 619 ? 0.593 -12.204 -0.841 1.00 88.19 619 ALA A N 1
ATOM 4550 C CA . ALA A 1 619 ? 1.643 -12.876 -1.618 1.00 88.19 619 ALA A CA 1
ATOM 4551 C C . ALA A 1 619 ? 1.098 -13.615 -2.852 1.00 88.19 619 ALA A C 1
ATOM 4553 O O . ALA A 1 619 ? -0.130 -13.874 -2.911 1.00 88.19 619 ALA A O 1
#